Protein AF-V9DL40-F1 (afdb_monomer_lite)

Radius of gyration: 27.24 Å; chains: 1; bounding box: 72×84×74 Å

Organism: NCBI:txid1279043

pLDDT: mean 83.96, std 15.14, range [34.41, 98.81]

InterPro domains:
  IPR006091 Acyl-CoA dehydrogenase/oxidase, middle domain [PF02770] (175-271)
  IPR009075 Acyl-CoA dehydrogenase/oxidase, C-terminal [PF00441] (283-439)
  IPR009100 Acyl-CoA dehydrogenase/oxidase, N-terminal and middle domain superfamily [SSF56645] (135-296)
  IPR036250 Acyl-CoA dehydrogenase-like, C-terminal [SSF47203] (283-442)
  IPR046373 Acyl-CoA oxidase/dehydrogenase, middle domain superfamily [G3DSA:2.40.110.10] (173-287)

Foldseek 3Di:
DPDVLVCLVQPPFDWDWDDDPDPFTWTDGPDPQPFWIKGWDWAQDPDPVCRRDIDTWIWIDGPNWIKTWDQLVVCPPVDDVCQSPQFTWIQTPVQRKIWTHGSVCHNDDDQQTWIFHDDVPDPDTFIDGNNHTPQALPDPVLCAAFNVLCVPFADPVSCVVPSVCSSSVVFAEWEFQAAPVRDLQSQQDDFAWEQDPVNFWTFTFGKGFQIFCPVRGQWYQHWHFHDDRPPGLQRIWTFTAGQPFPQKDKDFDADQLGPNRSGIMIGGDRGIGTNSRTGHDGSCHSVVVLLNLLRVLLVLLVVLLVLLVVLLVLLVVQQQPDDDPRGGNCVDVVLVVLSVVLVVLSVVLVVLSVVLVVVCVVDDSVCSSLPCVLVSLQSLQSSLVSSLSSLVSSLVSCDPLCCDCDDSNVSSNSSNSNSVVSQPPSHHPVSSNVSSVVSVVVVVVVVVVVVVVVD

Sequence (455 aa):
MAHPMYRTLFGQSDLEVMPSTLPGIQFSVKRDYAGYAVHLDIRPSSDALHPNSKDLLVRAVKDGRTLDLVPTRILEGEFPVDVTTDFVHWYDAQEDCVEFRPVGEPWNSSLDNWRLTREPGQDRWRLMKGGRSLVSLHSKTSRTVGAPPIRQFASPALQAKVLPEILSGQKRISLAITEPSAGSDVRNLTTTAEKTADGKHYIVNGEKKWITNGMFSDYFSTAVRTGAPGSGAAGLSFLLIDRHLPGIQCRKIEIGAGKLSSTTYITFEDVKVPADMLIGEEGGGFKFIMSNFNHERLWITFQALRGARICLEDAFTWAQKRDVFGGKLIEQPVVRHKLGLCGKKVEALQAWVEQIVYELDHLSEKEGNRLLGGTTALLKVEAGMVAKYVADECVKIMGGLGLTKSGQGARIEAISRSVIALIVPGGSEDVMIDLGVREALKLSKLRSGARASRL

Secondary structure (DSSP, 8-state):
---HHHHHHHTTPPPEEE--SSSSEEEE--SSSTT-EEEEEEEE---TT-TT-EEEEEEEEETTEEEEE--HHHHBTTB-HHHHHSEEEEEETTTTEEEEEETTSTT---TTSEEEEEPTT---EEEEETTEETT-TT-TTTTSSSSHHHHHHS-HHHHHHHHHHHHTTSS-EEEE---SS-SS-GGG---EEEEPTTSSEEEEEEEEEEETTGGG-SEEEEEEE-S-TT-GGGGEEEEEEETTSTTEEEEE---TT-STT--EEEEEEEEEEEGGGEESSTT-HHHHHHHHHHHHHHHHHHHHHHHHHHHHHHHHHHHHH-EETTEEGGGSHHHHHHHHHHHHHHHHHHHHHHHHHHHHHSS-HHHHHHHHHHHHHHHHHHHHHHHHHHHHHHHHHHGGGGG-SSGGGHHHHHHHHHTHHHHSTTS-HHHHHHHHHHHHHHHHHHHHHHHHTT-

Structure (mmCIF, N/CA/C/O backbone):
data_AF-V9DL40-F1
#
_entry.id   AF-V9DL40-F1
#
loop_
_atom_site.group_PDB
_atom_site.id
_atom_site.type_symbol
_atom_site.label_atom_id
_atom_site.label_alt_id
_atom_site.label_comp_id
_atom_site.label_asym_id
_atom_site.label_entity_id
_atom_site.label_seq_id
_atom_site.pdbx_PDB_ins_code
_atom_site.Cartn_x
_atom_site.Cartn_y
_atom_site.Cartn_z
_atom_site.occupancy
_atom_site.B_iso_or_equiv
_atom_site.auth_seq_id
_atom_site.auth_comp_id
_atom_site.auth_asym_id
_atom_site.auth_atom_id
_atom_site.pdbx_PDB_model_num
ATOM 1 N N . MET A 1 1 ? 19.339 -37.425 -7.085 1.00 34.41 1 MET A N 1
ATOM 2 C CA . MET A 1 1 ? 19.241 -36.231 -7.956 1.00 34.41 1 MET A CA 1
ATOM 3 C C . MET A 1 1 ? 20.124 -35.153 -7.354 1.00 34.41 1 MET A C 1
ATOM 5 O O . MET A 1 1 ? 20.014 -34.933 -6.156 1.00 34.41 1 MET A O 1
ATOM 9 N N . ALA A 1 2 ? 21.032 -34.548 -8.122 1.00 46.91 2 ALA A N 1
ATOM 10 C CA . ALA A 1 2 ? 21.840 -33.437 -7.618 1.00 46.91 2 ALA A CA 1
ATOM 11 C C . ALA A 1 2 ? 20.930 -32.225 -7.358 1.00 46.91 2 ALA A C 1
ATOM 13 O O . ALA A 1 2 ? 20.151 -31.854 -8.237 1.00 46.91 2 ALA A O 1
ATOM 14 N N . HIS A 1 3 ? 20.993 -31.643 -6.159 1.00 57.41 3 HIS A N 1
ATOM 15 C CA . HIS A 1 3 ? 20.209 -30.454 -5.819 1.00 57.41 3 HIS A CA 1
ATOM 16 C C . HIS A 1 3 ? 20.621 -29.285 -6.743 1.00 57.41 3 HIS A C 1
ATOM 18 O O . HIS A 1 3 ? 21.827 -29.085 -6.932 1.00 57.41 3 HIS A O 1
ATOM 24 N N . PRO A 1 4 ? 19.676 -28.505 -7.310 1.00 65.00 4 PRO A N 1
ATOM 25 C CA . PRO A 1 4 ? 19.969 -27.444 -8.282 1.00 65.00 4 PRO A CA 1
ATOM 26 C C . PRO A 1 4 ? 21.061 -26.467 -7.830 1.00 65.00 4 PRO A C 1
ATOM 28 O O . PRO A 1 4 ? 21.944 -26.142 -8.616 1.00 65.00 4 PRO A O 1
ATOM 31 N N . MET A 1 5 ? 21.068 -26.094 -6.544 1.00 69.12 5 MET A N 1
ATOM 32 C CA . MET A 1 5 ? 22.087 -25.209 -5.960 1.00 69.12 5 MET A CA 1
ATOM 33 C C . MET A 1 5 ? 23.525 -25.730 -6.137 1.00 69.12 5 MET A C 1
ATOM 35 O O . MET A 1 5 ? 24.412 -24.960 -6.491 1.00 69.12 5 MET A O 1
ATOM 39 N N . TYR A 1 6 ? 23.778 -27.030 -5.947 1.00 70.75 6 TYR A N 1
ATOM 40 C CA . TYR A 1 6 ? 25.132 -27.580 -6.098 1.00 70.75 6 TYR A CA 1
ATOM 41 C C . TYR A 1 6 ? 25.580 -27.590 -7.561 1.00 70.75 6 TYR A C 1
ATOM 43 O O . TYR A 1 6 ? 26.756 -27.381 -7.846 1.00 70.75 6 TYR A O 1
ATOM 51 N N . ARG A 1 7 ? 24.640 -27.763 -8.500 1.00 73.06 7 ARG A N 1
ATOM 52 C CA . ARG A 1 7 ? 24.918 -27.616 -9.935 1.00 73.06 7 ARG A CA 1
ATOM 53 C C . ARG A 1 7 ? 25.230 -26.162 -10.296 1.00 73.06 7 ARG A C 1
ATOM 55 O O . ARG A 1 7 ? 26.117 -25.937 -11.109 1.00 73.06 7 ARG A O 1
ATOM 62 N N . THR A 1 8 ? 24.546 -25.196 -9.683 1.00 73.94 8 THR A N 1
ATOM 63 C CA . THR A 1 8 ? 24.848 -23.762 -9.835 1.00 73.94 8 THR A CA 1
ATOM 64 C C . THR A 1 8 ? 26.239 -23.414 -9.302 1.00 73.94 8 THR A C 1
ATOM 66 O O . THR A 1 8 ? 26.960 -22.649 -9.932 1.00 73.94 8 THR A O 1
ATOM 69 N N . LEU A 1 9 ? 26.631 -23.988 -8.162 1.00 72.19 9 LEU A N 1
ATOM 70 C CA . LEU A 1 9 ? 27.921 -23.714 -7.524 1.00 72.19 9 LEU A CA 1
ATOM 71 C C . LEU A 1 9 ? 29.114 -24.341 -8.248 1.00 72.19 9 LEU A C 1
ATOM 73 O O . LEU A 1 9 ? 30.153 -23.695 -8.363 1.00 72.19 9 LEU A O 1
ATOM 77 N N . PHE A 1 10 ? 28.974 -25.594 -8.688 1.00 71.38 10 PHE A N 1
ATOM 78 C CA . PHE A 1 10 ? 30.108 -26.425 -9.109 1.00 71.38 10 PHE A CA 1
ATOM 79 C C . PHE A 1 10 ? 30.016 -26.935 -10.552 1.00 71.38 10 PHE A C 1
ATOM 81 O O . PHE A 1 10 ? 30.944 -27.584 -11.027 1.00 71.38 10 PHE A O 1
ATOM 88 N N . GLY A 1 11 ? 28.917 -26.666 -11.265 1.00 69.25 11 GLY A N 1
ATOM 89 C CA . GLY A 1 11 ? 28.763 -27.029 -12.675 1.00 69.25 11 GLY A CA 1
ATOM 90 C C . GLY A 1 11 ? 29.101 -28.497 -12.974 1.00 69.25 11 GLY A C 1
ATOM 91 O O . GLY A 1 11 ? 28.577 -29.409 -12.335 1.00 69.25 11 GLY A O 1
ATOM 92 N N . GLN A 1 12 ? 29.962 -28.705 -13.975 1.00 63.66 12 GLN A N 1
ATOM 93 C CA . GLN A 1 12 ? 30.623 -29.983 -14.289 1.00 63.66 12 GLN A CA 1
ATOM 94 C C . GLN A 1 12 ? 32.135 -29.919 -13.992 1.00 63.66 12 GLN A C 1
ATOM 96 O O . GLN A 1 12 ? 32.928 -30.522 -14.706 1.00 63.66 12 GLN A O 1
ATOM 101 N N . SER A 1 13 ? 32.559 -29.125 -13.007 1.00 58.72 13 SER A N 1
ATOM 102 C CA . SER A 1 13 ? 33.981 -28.870 -12.769 1.00 58.72 13 SER A CA 1
ATOM 103 C C . SER A 1 13 ? 34.737 -30.119 -12.304 1.00 58.72 13 SER A C 1
ATOM 105 O O . SER A 1 13 ? 34.289 -30.828 -11.403 1.00 58.72 13 SER A O 1
ATOM 107 N N . ASP A 1 14 ? 35.926 -30.330 -12.874 1.00 52.97 14 ASP A N 1
ATOM 108 C CA . ASP A 1 14 ? 36.904 -31.286 -12.357 1.00 52.97 14 ASP A CA 1
ATOM 109 C C . ASP A 1 14 ? 37.460 -30.768 -11.024 1.00 52.97 14 ASP A C 1
ATOM 111 O O . ASP A 1 14 ? 37.996 -29.659 -10.937 1.00 52.97 14 ASP A O 1
ATOM 115 N N . LEU A 1 15 ? 37.304 -31.572 -9.977 1.00 54.47 15 LEU A N 1
ATOM 116 C CA . LEU A 1 15 ? 37.660 -31.236 -8.605 1.00 54.47 15 LEU A CA 1
ATOM 117 C C . LEU A 1 15 ? 38.989 -31.903 -8.226 1.00 54.47 15 LEU A C 1
ATOM 119 O O . LEU A 1 15 ? 39.099 -33.128 -8.241 1.00 54.47 15 LEU A O 1
ATOM 123 N N . GLU A 1 16 ? 39.998 -31.109 -7.862 1.00 52.34 16 GLU A N 1
ATOM 124 C CA . GLU A 1 16 ? 41.269 -31.631 -7.348 1.00 52.34 16 GLU A CA 1
ATOM 125 C C . GLU A 1 16 ? 41.170 -31.833 -5.832 1.00 52.34 16 GLU A C 1
ATOM 127 O O . GLU A 1 16 ? 40.917 -30.880 -5.094 1.00 52.34 16 GLU A O 1
ATOM 132 N N . VAL A 1 17 ? 41.333 -33.080 -5.381 1.00 53.38 17 VAL A N 1
ATOM 133 C CA . VAL A 1 17 ? 41.183 -33.484 -3.976 1.00 53.38 17 VAL A CA 1
ATOM 134 C C . VAL A 1 17 ? 42.521 -33.401 -3.254 1.00 53.38 17 VAL A C 1
ATOM 136 O O . VAL A 1 17 ? 43.498 -34.005 -3.694 1.00 53.38 17 VAL A O 1
ATOM 139 N N . MET A 1 18 ? 42.547 -32.730 -2.100 1.00 52.22 18 MET A N 1
ATOM 140 C CA . MET A 1 18 ? 43.711 -32.710 -1.212 1.00 52.22 18 MET A CA 1
ATOM 141 C C . MET A 1 18 ? 43.356 -33.146 0.219 1.00 52.22 18 MET A C 1
ATOM 143 O O . MET A 1 18 ? 42.246 -32.872 0.688 1.00 52.22 18 MET A O 1
ATOM 147 N N . PRO A 1 19 ? 44.282 -33.808 0.943 1.00 49.94 19 PRO A N 1
ATOM 148 C CA . PRO A 1 19 ? 44.121 -34.080 2.369 1.00 49.94 19 PRO A CA 1
ATOM 149 C C . PRO A 1 19 ? 43.974 -32.771 3.153 1.00 49.94 19 PRO A C 1
ATOM 151 O O . PRO A 1 19 ? 44.742 -31.834 2.937 1.00 49.94 19 PRO A O 1
ATOM 154 N N . SER A 1 20 ? 43.012 -32.709 4.075 1.00 57.69 20 SER A N 1
ATOM 155 C CA . SER A 1 20 ? 42.741 -31.521 4.890 1.00 57.69 20 SER A CA 1
ATOM 156 C C . SER A 1 20 ? 42.829 -31.832 6.382 1.00 57.69 20 SER A C 1
ATOM 158 O O . SER A 1 20 ? 42.529 -32.944 6.810 1.00 57.69 20 SER A O 1
ATOM 160 N N . THR A 1 21 ? 43.227 -30.842 7.184 1.00 63.25 21 THR A N 1
ATOM 161 C CA . THR A 1 21 ? 43.253 -30.923 8.656 1.00 63.25 21 THR A CA 1
ATOM 162 C C . THR A 1 21 ? 41.896 -30.610 9.297 1.00 63.25 21 THR A C 1
ATOM 164 O O . THR A 1 21 ? 41.722 -30.818 10.496 1.00 63.25 21 THR A O 1
ATOM 167 N N . LEU A 1 22 ? 40.926 -30.127 8.513 1.00 60.69 22 LEU A N 1
ATOM 168 C CA . LEU A 1 22 ? 39.534 -29.953 8.925 1.00 60.69 22 LEU A CA 1
ATOM 169 C C . LEU A 1 22 ? 38.719 -31.214 8.581 1.00 60.69 22 LEU A C 1
ATOM 171 O O . LEU A 1 22 ? 38.983 -31.824 7.545 1.00 60.69 22 LEU A O 1
ATOM 175 N N . PRO A 1 23 ? 37.706 -31.598 9.386 1.00 57.53 23 PRO A N 1
ATOM 176 C CA . PRO A 1 23 ? 36.791 -32.681 9.024 1.00 57.53 23 PRO A CA 1
ATOM 177 C C . PRO A 1 23 ? 36.127 -32.415 7.661 1.00 57.53 23 PRO A C 1
ATOM 179 O O . PRO A 1 23 ? 35.389 -31.440 7.522 1.00 57.53 23 PRO A O 1
ATOM 182 N N . GLY A 1 24 ? 36.410 -33.259 6.664 1.00 59.75 24 GLY A N 1
ATOM 183 C CA . GLY A 1 24 ? 35.884 -33.145 5.298 1.00 59.75 24 GLY A CA 1
ATOM 184 C C . GLY A 1 24 ? 36.945 -33.345 4.209 1.00 59.75 24 GLY A C 1
ATOM 185 O O . GLY A 1 24 ? 38.093 -33.689 4.487 1.00 59.75 24 GLY A O 1
ATOM 186 N N . ILE A 1 25 ? 36.551 -33.137 2.950 1.00 58.09 25 ILE A N 1
ATOM 187 C CA . ILE A 1 25 ? 37.431 -33.212 1.769 1.00 58.09 25 ILE A CA 1
ATOM 188 C C . ILE A 1 25 ? 37.673 -31.795 1.242 1.00 58.09 25 ILE A C 1
ATOM 190 O O . ILE A 1 25 ? 36.702 -31.072 1.025 1.00 58.09 25 ILE A O 1
ATOM 194 N N . GLN A 1 26 ? 38.935 -31.398 1.033 1.00 55.22 26 GLN A N 1
ATOM 195 C CA . GLN A 1 26 ? 39.295 -30.091 0.473 1.00 55.22 26 GLN A CA 1
ATOM 196 C C . GLN A 1 26 ? 39.445 -30.148 -1.051 1.00 55.22 26 GLN A C 1
ATOM 198 O O . GLN A 1 26 ? 40.042 -31.082 -1.589 1.00 55.22 26 GLN A O 1
ATOM 203 N N . PHE A 1 27 ? 38.966 -29.097 -1.717 1.00 62.03 27 PHE A N 1
ATOM 204 C CA . PHE A 1 27 ? 39.000 -28.920 -3.161 1.00 62.03 27 PHE A CA 1
ATOM 205 C C . PHE A 1 27 ? 39.595 -27.572 -3.567 1.00 62.03 27 PHE A C 1
ATOM 207 O O . PHE A 1 27 ? 39.324 -26.541 -2.943 1.00 62.03 27 PHE A O 1
ATOM 214 N N . SER A 1 28 ? 40.364 -27.589 -4.655 1.00 55.09 28 SER A N 1
ATOM 215 C CA . SER A 1 28 ? 40.822 -26.404 -5.388 1.00 55.09 28 SER A CA 1
ATOM 216 C C . SER A 1 28 ? 40.007 -26.264 -6.675 1.00 55.09 28 SER A C 1
ATOM 218 O O . SER A 1 28 ? 39.905 -27.218 -7.447 1.00 55.09 28 SER A O 1
ATOM 220 N N . VAL A 1 29 ? 39.409 -25.092 -6.914 1.00 54.31 29 VAL A N 1
ATOM 221 C CA . VAL A 1 29 ? 38.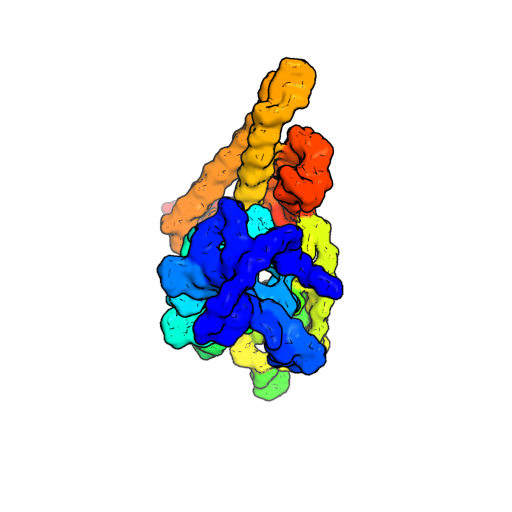599 -24.837 -8.117 1.00 54.31 29 VAL A CA 1
ATOM 222 C C . VAL A 1 29 ? 39.422 -24.047 -9.145 1.00 54.31 29 VAL A C 1
ATOM 224 O O . VAL A 1 29 ? 40.027 -23.026 -8.812 1.00 54.31 29 VAL A O 1
ATOM 227 N N . LYS A 1 30 ? 39.468 -24.496 -10.410 1.00 52.97 30 LYS A N 1
ATOM 228 C CA . LYS A 1 30 ? 40.242 -23.824 -11.475 1.00 52.97 30 LYS A CA 1
ATOM 229 C C . LYS A 1 30 ? 39.568 -22.546 -12.013 1.00 52.97 30 LYS A C 1
ATOM 231 O O . LYS A 1 30 ? 38.354 -22.482 -12.159 1.00 52.97 30 LYS A O 1
ATOM 236 N N . ARG A 1 31 ? 40.439 -21.576 -12.340 1.00 51.31 31 ARG A N 1
ATOM 237 C CA . ARG A 1 31 ? 40.342 -20.289 -13.081 1.00 51.31 31 ARG A CA 1
ATOM 238 C C . ARG A 1 31 ? 39.143 -19.340 -12.890 1.00 51.31 31 ARG A C 1
ATOM 240 O O . ARG A 1 31 ? 39.416 -18.153 -12.749 1.00 51.31 31 ARG A O 1
ATOM 247 N N . ASP A 1 32 ? 37.897 -19.794 -12.805 1.00 49.19 32 ASP A N 1
ATOM 248 C CA . ASP A 1 32 ? 36.727 -18.889 -12.737 1.00 49.19 32 ASP A CA 1
ATOM 249 C C . ASP A 1 32 ? 36.315 -18.533 -11.291 1.00 49.19 32 ASP A C 1
ATOM 251 O O . ASP A 1 32 ? 35.528 -17.617 -11.061 1.00 49.19 32 ASP A O 1
ATOM 255 N N . TYR A 1 33 ? 36.904 -19.212 -10.297 1.00 61.16 33 TYR A N 1
ATOM 256 C CA . TYR A 1 33 ? 36.562 -19.100 -8.867 1.00 61.16 33 TYR A CA 1
ATOM 257 C C . TYR A 1 33 ? 37.804 -18.923 -7.969 1.00 61.16 33 TYR A C 1
ATOM 259 O O . TYR A 1 33 ? 37.819 -19.311 -6.799 1.00 61.16 33 TYR A O 1
ATOM 267 N N . ALA A 1 34 ? 38.884 -18.383 -8.544 1.00 54.56 34 ALA A N 1
ATOM 268 C CA . ALA A 1 34 ? 40.225 -18.400 -7.968 1.00 54.56 34 ALA A CA 1
ATOM 269 C C . ALA A 1 34 ? 40.298 -17.811 -6.537 1.00 54.56 34 ALA A C 1
ATOM 271 O O . ALA A 1 34 ? 39.929 -16.660 -6.267 1.00 54.56 34 ALA A O 1
ATOM 272 N N . GLY A 1 35 ? 40.832 -18.619 -5.616 1.00 65.75 35 GLY A N 1
ATOM 273 C CA . GLY A 1 35 ? 41.242 -18.202 -4.272 1.00 65.75 35 GLY A CA 1
ATOM 274 C C . GLY A 1 35 ? 40.447 -18.790 -3.104 1.00 65.75 35 GLY A C 1
ATOM 275 O O . GLY A 1 35 ? 40.855 -18.567 -1.972 1.00 65.75 35 GLY A O 1
ATOM 276 N N . TYR A 1 36 ? 39.357 -19.531 -3.336 1.00 71.88 36 TYR A N 1
ATOM 277 C CA . TYR A 1 36 ? 38.665 -20.265 -2.267 1.00 71.88 36 TYR A CA 1
ATOM 278 C C . TYR A 1 36 ? 39.148 -21.719 -2.179 1.00 71.88 36 TYR A C 1
ATOM 280 O O . TYR A 1 36 ? 39.177 -22.428 -3.184 1.00 71.88 36 TYR A O 1
ATOM 288 N N . ALA A 1 37 ? 39.470 -22.175 -0.969 1.00 76.38 37 ALA A N 1
ATOM 289 C CA . ALA A 1 37 ? 39.554 -23.588 -0.616 1.00 76.38 37 ALA A CA 1
ATOM 290 C C . ALA A 1 37 ? 38.165 -24.063 -0.168 1.00 76.38 37 ALA A C 1
ATOM 292 O O . ALA A 1 37 ? 37.594 -23.500 0.766 1.00 76.38 37 ALA A O 1
ATOM 293 N N . VAL A 1 38 ? 37.596 -25.067 -0.837 1.00 76.56 38 VAL A N 1
ATOM 294 C CA . VAL A 1 38 ? 36.248 -25.569 -0.521 1.00 76.56 38 VAL A CA 1
ATOM 295 C C . VAL A 1 38 ? 36.352 -26.893 0.222 1.00 76.56 38 VAL A C 1
ATOM 297 O O . VAL A 1 38 ? 37.001 -27.811 -0.260 1.00 76.56 38 VAL A O 1
ATOM 300 N N . HIS A 1 39 ? 35.697 -27.007 1.370 1.00 77.50 39 HIS A N 1
ATOM 301 C CA . HIS A 1 39 ? 35.578 -28.222 2.161 1.00 77.50 39 HIS A CA 1
ATOM 302 C C . HIS A 1 39 ? 34.162 -28.777 2.027 1.00 77.50 39 HIS A C 1
ATOM 304 O O . HIS A 1 39 ? 33.188 -28.039 2.199 1.00 77.50 39 HIS A O 1
ATOM 310 N N . LEU A 1 40 ? 34.050 -30.071 1.737 1.00 77.81 40 LEU A N 1
ATOM 311 C CA . LEU A 1 40 ? 32.776 -30.784 1.710 1.00 77.81 40 LEU A CA 1
ATOM 312 C C . LEU A 1 40 ? 32.708 -31.795 2.850 1.00 77.81 40 LEU A C 1
ATOM 314 O O . LEU A 1 40 ? 33.667 -32.533 3.086 1.00 77.81 40 LEU A O 1
ATOM 318 N N . ASP A 1 41 ? 31.557 -31.860 3.507 1.00 75.31 41 ASP A N 1
ATOM 319 C CA . ASP A 1 41 ? 31.235 -32.883 4.501 1.00 75.31 41 ASP A CA 1
ATOM 320 C C . ASP A 1 41 ? 29.805 -33.386 4.265 1.00 75.31 41 ASP A C 1
ATOM 322 O O . ASP A 1 41 ? 28.962 -32.663 3.734 1.00 75.31 41 ASP A O 1
ATOM 326 N N . ILE A 1 42 ? 29.525 -34.635 4.628 1.00 74.00 42 ILE A N 1
ATOM 327 C CA . ILE A 1 42 ? 28.187 -35.217 4.526 1.00 74.00 42 ILE A CA 1
ATOM 328 C C . ILE A 1 42 ? 27.753 -35.666 5.912 1.00 74.00 42 ILE A C 1
ATOM 330 O O . ILE A 1 42 ? 28.293 -36.631 6.453 1.00 74.00 42 ILE A O 1
ATOM 334 N N . ARG A 1 43 ? 26.731 -35.012 6.466 1.00 72.00 43 ARG A N 1
ATOM 335 C CA . ARG A 1 43 ? 26.208 -35.337 7.800 1.00 72.00 43 ARG A CA 1
ATOM 336 C C . ARG A 1 43 ? 24.746 -35.759 7.756 1.00 72.00 43 ARG A C 1
ATOM 338 O O . ARG A 1 43 ? 24.025 -35.344 6.852 1.00 72.00 43 ARG A O 1
ATOM 345 N N . PRO A 1 44 ? 24.284 -36.585 8.710 1.00 68.38 44 PRO A N 1
ATOM 346 C CA . PRO A 1 44 ? 22.855 -36.756 8.937 1.00 68.38 44 PRO A CA 1
ATOM 347 C C . PRO A 1 44 ? 22.208 -35.387 9.165 1.00 68.38 44 PRO A C 1
ATOM 349 O O . PRO A 1 44 ? 22.736 -34.571 9.920 1.00 68.38 44 PRO A O 1
ATOM 352 N N . SER A 1 45 ? 21.093 -35.140 8.488 1.00 65.00 45 SER A N 1
ATOM 353 C CA . SER A 1 45 ? 20.307 -33.920 8.647 1.00 65.00 45 SER A CA 1
ATOM 354 C C . SER A 1 45 ? 19.753 -33.825 10.069 1.00 65.00 45 SER A C 1
ATOM 356 O O . SER A 1 45 ? 19.282 -34.817 10.623 1.00 65.00 45 SER A O 1
ATOM 358 N N . SER A 1 46 ? 19.770 -32.624 10.649 1.00 60.81 46 SER A N 1
ATOM 359 C CA . SER A 1 46 ? 19.143 -32.329 11.947 1.00 60.81 46 SER A CA 1
ATOM 360 C C . SER A 1 46 ? 17.648 -31.994 11.837 1.00 60.81 46 SER A C 1
ATOM 362 O O . SER A 1 46 ? 17.047 -31.526 12.801 1.00 60.81 46 SER A O 1
ATOM 364 N N . ASP A 1 47 ? 17.057 -32.162 10.654 1.00 59.56 47 ASP A N 1
ATOM 365 C CA . ASP A 1 47 ? 15.683 -31.772 10.345 1.00 59.56 47 ASP A CA 1
ATOM 366 C C . ASP A 1 47 ? 14.663 -32.815 10.829 1.00 59.56 47 ASP A C 1
ATOM 368 O O . ASP A 1 47 ? 14.665 -33.967 10.385 1.00 59.56 47 ASP A O 1
ATOM 372 N N . ALA A 1 48 ? 13.751 -32.387 11.704 1.00 55.19 48 ALA A N 1
ATOM 373 C CA . ALA A 1 48 ? 12.679 -33.220 12.242 1.00 55.19 48 ALA A CA 1
ATOM 374 C C . ALA A 1 48 ? 11.648 -33.649 11.179 1.00 55.19 48 ALA A C 1
ATOM 376 O O . ALA A 1 48 ? 10.978 -34.667 11.360 1.00 55.19 48 ALA A O 1
ATOM 377 N N . LEU A 1 49 ? 11.524 -32.911 10.068 1.00 52.22 49 LEU A N 1
ATOM 378 C CA . LEU A 1 49 ? 10.593 -33.218 8.976 1.00 52.22 49 LEU A CA 1
ATOM 379 C C . LEU A 1 49 ? 11.138 -34.296 8.025 1.00 52.22 49 LEU A C 1
ATOM 381 O O . LEU A 1 49 ? 10.364 -34.989 7.360 1.00 52.22 49 LEU A O 1
ATOM 385 N N . HIS A 1 50 ? 12.462 -34.485 7.988 1.00 61.94 50 HIS A N 1
ATOM 386 C CA . HIS A 1 50 ? 13.138 -35.414 7.079 1.00 61.94 50 HIS A CA 1
ATOM 387 C C . HIS A 1 50 ? 14.265 -36.203 7.780 1.00 61.94 50 HIS A C 1
ATOM 389 O O . HIS A 1 50 ? 15.439 -36.062 7.415 1.00 61.94 50 HIS A O 1
ATOM 395 N N . PRO A 1 51 ? 13.926 -37.103 8.726 1.00 54.19 51 PRO A N 1
ATOM 396 C CA . PRO A 1 51 ? 14.880 -37.740 9.647 1.00 54.19 51 PRO A CA 1
ATOM 397 C C . PRO A 1 51 ? 15.912 -38.675 8.986 1.00 54.19 51 PRO A C 1
ATOM 399 O O . PRO A 1 51 ? 16.904 -39.032 9.610 1.00 54.19 51 PRO A O 1
ATOM 402 N N . ASN A 1 52 ? 15.713 -39.052 7.717 1.00 62.72 52 ASN A N 1
ATOM 403 C CA . ASN A 1 52 ? 16.627 -39.915 6.952 1.00 62.72 52 ASN A CA 1
ATOM 404 C C . ASN A 1 52 ? 17.429 -39.160 5.874 1.00 62.72 52 ASN A C 1
ATOM 406 O O . ASN A 1 52 ? 18.074 -39.786 5.029 1.00 62.72 52 ASN A O 1
ATOM 410 N N . SER A 1 53 ? 17.368 -37.826 5.849 1.00 64.88 53 SER A N 1
ATOM 411 C CA . SER A 1 53 ? 18.114 -37.020 4.877 1.00 64.88 53 SER A CA 1
ATOM 412 C C . SER A 1 53 ? 19.571 -36.809 5.316 1.00 64.88 53 SER A C 1
ATOM 414 O O . SER A 1 53 ? 19.891 -36.830 6.504 1.00 64.88 53 SER A O 1
ATOM 416 N N . LYS A 1 54 ? 20.480 -36.640 4.350 1.00 66.44 54 LYS A N 1
ATOM 417 C CA . LYS A 1 54 ? 21.876 -36.248 4.591 1.00 66.44 54 LYS A CA 1
ATOM 418 C C . LYS A 1 54 ? 22.109 -34.867 3.993 1.00 66.44 54 LYS A C 1
ATOM 420 O O . LYS A 1 54 ? 21.690 -34.629 2.861 1.00 66.44 54 LYS A O 1
ATOM 425 N N . ASP A 1 55 ? 22.807 -34.008 4.719 1.00 67.88 55 ASP A N 1
ATOM 426 C CA . ASP A 1 55 ? 23.249 -32.710 4.224 1.00 67.88 55 ASP A CA 1
ATOM 427 C C . ASP A 1 55 ? 24.640 -32.804 3.634 1.00 67.88 55 ASP A C 1
ATOM 429 O O . ASP A 1 55 ? 25.557 -33.300 4.286 1.00 67.88 55 ASP A O 1
ATOM 433 N N . LEU A 1 56 ? 24.794 -32.276 2.420 1.00 72.62 56 LEU A N 1
ATOM 434 C CA . LEU A 1 56 ? 26.096 -31.897 1.898 1.00 72.62 56 LEU A CA 1
ATOM 435 C C . LEU A 1 56 ? 26.418 -30.502 2.439 1.00 72.62 56 LEU A C 1
ATOM 437 O O . LEU A 1 56 ? 25.885 -29.495 1.963 1.00 72.62 56 LEU A O 1
ATOM 441 N N . LEU A 1 57 ? 27.276 -30.468 3.450 1.00 76.00 57 LEU A N 1
ATOM 442 C CA . LEU A 1 57 ? 27.837 -29.250 4.005 1.00 76.00 57 LEU A CA 1
ATOM 443 C C . LEU A 1 57 ? 28.946 -28.767 3.079 1.00 76.00 57 LEU A C 1
ATOM 445 O O . LEU A 1 57 ? 29.826 -29.536 2.693 1.00 76.00 57 LEU A O 1
ATOM 449 N N . VAL A 1 58 ? 28.893 -27.488 2.728 1.00 82.75 58 VAL A N 1
ATOM 450 C CA . VAL A 1 58 ? 29.891 -26.834 1.885 1.00 82.75 58 VAL A CA 1
ATOM 451 C C . VAL A 1 58 ? 30.452 -25.661 2.667 1.00 82.75 58 VAL A C 1
ATOM 453 O O . VAL A 1 58 ? 29.702 -24.765 3.044 1.00 82.75 58 VAL A O 1
ATOM 456 N N . ARG A 1 59 ? 31.766 -25.649 2.874 1.00 84.75 59 ARG A N 1
ATOM 457 C CA . ARG A 1 59 ? 32.489 -24.547 3.509 1.00 84.75 59 ARG A CA 1
ATOM 458 C C . ARG A 1 59 ? 33.533 -24.000 2.553 1.00 84.75 59 ARG A C 1
ATOM 460 O O . ARG A 1 59 ? 34.398 -24.743 2.118 1.00 84.75 59 ARG A O 1
ATOM 467 N N . ALA A 1 60 ? 33.498 -22.714 2.250 1.00 85.06 60 ALA A N 1
ATOM 468 C CA . ALA A 1 60 ? 34.506 -22.041 1.443 1.00 85.06 60 ALA A CA 1
ATOM 469 C C . ALA A 1 60 ? 35.390 -21.151 2.326 1.00 85.06 60 ALA A C 1
ATOM 471 O O . ALA A 1 60 ? 34.888 -20.347 3.108 1.00 85.06 60 ALA A O 1
ATOM 472 N N . VAL A 1 61 ? 36.708 -21.280 2.188 1.00 81.81 61 VAL A N 1
ATOM 473 C CA . VAL A 1 61 ? 37.706 -20.528 2.956 1.00 81.81 61 VAL A CA 1
ATOM 474 C C . VAL A 1 61 ? 38.585 -19.724 2.005 1.00 81.81 61 VAL A C 1
ATOM 476 O O . VAL A 1 61 ? 39.160 -20.287 1.077 1.00 81.81 61 VAL A O 1
ATOM 479 N N . LYS A 1 62 ? 38.708 -18.415 2.229 1.00 81.62 62 LYS A N 1
ATOM 480 C CA . LYS A 1 62 ? 39.601 -17.523 1.470 1.00 81.62 62 LYS A CA 1
ATOM 481 C C . LYS A 1 62 ? 40.097 -16.402 2.366 1.00 81.62 62 LYS A C 1
ATOM 483 O O . LYS A 1 62 ? 39.292 -15.785 3.055 1.00 81.62 62 LYS A O 1
ATOM 488 N N . ASP A 1 63 ? 41.405 -16.148 2.360 1.00 81.69 63 ASP A N 1
ATOM 489 C CA . ASP A 1 63 ? 42.036 -15.042 3.096 1.00 81.69 63 ASP A CA 1
ATOM 490 C C . ASP A 1 63 ? 41.620 -14.975 4.587 1.00 81.69 63 ASP A C 1
ATOM 492 O O . ASP A 1 63 ? 41.369 -13.910 5.142 1.00 81.69 63 ASP A O 1
ATOM 496 N N . GLY A 1 64 ? 41.486 -16.140 5.237 1.00 78.12 64 GLY A N 1
ATOM 497 C CA . GLY A 1 64 ? 41.056 -16.271 6.639 1.00 78.12 64 GLY A CA 1
ATOM 498 C C . GLY A 1 64 ? 39.543 -16.172 6.879 1.00 78.12 64 GLY A C 1
ATOM 499 O O . GLY A 1 64 ? 39.088 -16.465 7.985 1.00 78.12 64 GLY A O 1
ATOM 500 N N . ARG A 1 65 ? 38.749 -15.815 5.862 1.00 83.62 65 ARG A N 1
ATOM 501 C CA . ARG A 1 65 ? 37.280 -15.747 5.904 1.00 83.62 65 ARG A CA 1
ATOM 502 C C . ARG A 1 65 ? 36.654 -17.097 5.593 1.00 83.62 65 ARG A C 1
ATOM 504 O O . ARG A 1 65 ? 37.060 -17.761 4.642 1.00 83.62 65 ARG A O 1
ATOM 511 N N . THR A 1 66 ? 35.666 -17.489 6.395 1.00 87.50 66 THR A N 1
ATOM 512 C CA . THR A 1 66 ? 34.969 -18.779 6.289 1.00 87.50 66 THR A CA 1
ATOM 513 C C . THR A 1 66 ? 33.500 -18.549 5.961 1.00 87.50 66 THR A C 1
ATOM 515 O O . THR A 1 66 ? 32.805 -17.859 6.705 1.00 87.50 66 THR A O 1
ATOM 518 N N . LEU A 1 67 ? 33.045 -19.138 4.857 1.00 88.19 67 LEU A N 1
ATOM 519 C CA . LEU A 1 67 ? 31.669 -19.078 4.381 1.00 88.19 67 LEU A CA 1
ATOM 520 C C . LEU A 1 67 ? 31.065 -20.482 4.384 1.00 88.19 67 LEU A C 1
ATOM 522 O O . LEU A 1 67 ? 31.577 -21.366 3.703 1.00 88.19 67 LEU A O 1
ATOM 526 N N . ASP A 1 68 ? 29.965 -20.678 5.095 1.00 88.94 68 ASP A N 1
ATOM 527 C CA . ASP A 1 68 ? 29.200 -21.922 5.097 1.00 88.94 68 ASP A CA 1
ATOM 528 C C . ASP A 1 68 ? 27.975 -21.775 4.200 1.00 88.94 68 ASP A C 1
ATOM 530 O O . ASP A 1 68 ? 27.213 -20.817 4.304 1.00 88.94 68 ASP A O 1
ATOM 534 N N . LEU A 1 69 ? 27.770 -22.716 3.289 1.00 88.00 69 LEU A N 1
ATOM 535 C CA . LEU A 1 69 ? 26.587 -22.718 2.443 1.00 88.00 69 LEU A CA 1
ATOM 536 C C . LEU A 1 69 ? 25.359 -23.067 3.282 1.00 88.00 69 LEU A C 1
ATOM 538 O O . LEU A 1 69 ? 25.351 -24.084 3.976 1.00 88.00 69 LEU A O 1
ATOM 542 N N . VAL A 1 70 ? 24.309 -22.259 3.169 1.00 86.00 70 VAL A N 1
ATOM 543 C CA . VAL A 1 70 ? 23.008 -22.528 3.785 1.00 86.00 70 VAL A CA 1
ATOM 544 C C . VAL A 1 70 ? 22.125 -23.235 2.750 1.00 86.00 70 VAL A C 1
ATOM 546 O O . VAL A 1 70 ? 21.786 -22.634 1.731 1.00 86.00 70 VAL A O 1
ATOM 549 N N . PRO A 1 71 ? 21.748 -24.509 2.956 1.00 81.44 71 PRO A N 1
ATOM 550 C CA . PRO A 1 71 ? 20.879 -25.225 2.027 1.00 81.44 71 PRO A CA 1
ATOM 551 C C . PRO A 1 71 ? 19.518 -24.539 1.836 1.00 81.44 71 PRO A C 1
ATOM 553 O O . PRO A 1 71 ? 18.889 -24.134 2.813 1.00 81.44 71 PRO A O 1
ATOM 556 N N . THR A 1 72 ? 19.015 -24.510 0.593 1.00 74.69 72 THR A N 1
ATOM 557 C CA . THR A 1 72 ? 17.715 -23.906 0.229 1.00 74.69 72 THR A CA 1
ATOM 558 C C . THR A 1 72 ? 16.590 -24.375 1.145 1.00 74.69 72 THR A C 1
ATOM 560 O O . THR A 1 72 ? 15.813 -23.561 1.632 1.00 74.69 72 THR A O 1
ATOM 563 N N . ARG A 1 73 ? 16.548 -25.681 1.430 1.00 72.00 73 ARG A N 1
ATOM 564 C CA . ARG A 1 73 ? 15.529 -26.328 2.267 1.00 72.00 73 ARG A CA 1
ATOM 565 C C . ARG A 1 73 ? 15.404 -25.742 3.678 1.00 72.00 73 ARG A C 1
ATOM 567 O O . ARG A 1 73 ? 14.333 -25.812 4.256 1.00 72.00 73 ARG A O 1
ATOM 574 N N . ILE A 1 74 ? 16.471 -25.151 4.229 1.00 73.69 74 ILE A N 1
ATOM 575 C CA . ILE A 1 74 ? 16.431 -24.493 5.549 1.00 73.69 74 ILE A CA 1
ATOM 576 C C . ILE A 1 74 ? 15.619 -23.189 5.488 1.00 73.69 74 ILE A C 1
ATOM 578 O O . ILE A 1 74 ? 15.078 -22.744 6.493 1.00 73.69 74 ILE A O 1
ATOM 582 N N . LEU A 1 75 ? 15.533 -22.573 4.308 1.00 72.94 75 LEU A N 1
ATOM 583 C CA . LEU A 1 75 ? 14.844 -21.304 4.075 1.00 72.94 75 LEU A CA 1
ATOM 584 C C . LEU A 1 75 ? 13.459 -21.487 3.430 1.00 72.94 75 LEU A C 1
ATOM 586 O O . LEU A 1 75 ? 12.703 -20.519 3.314 1.00 72.94 75 LEU A O 1
ATOM 590 N N . GLU A 1 76 ? 13.122 -22.701 2.984 1.00 65.56 76 GLU A N 1
ATOM 591 C CA . GLU A 1 76 ? 11.821 -23.015 2.391 1.00 65.56 76 GLU A CA 1
ATOM 592 C C . GLU A 1 76 ? 10.689 -22.825 3.411 1.00 65.56 76 GLU A C 1
ATOM 594 O O . GLU A 1 76 ? 10.784 -23.240 4.560 1.00 65.56 76 GLU A O 1
ATOM 599 N N . GLY A 1 77 ? 9.604 -22.166 2.993 1.00 57.38 77 GLY A N 1
ATOM 600 C CA . GLY A 1 77 ? 8.463 -21.838 3.859 1.00 57.38 77 GLY A CA 1
ATOM 601 C C . GLY A 1 77 ? 8.630 -20.546 4.668 1.00 57.38 77 GLY A C 1
ATOM 602 O O . GLY A 1 77 ? 7.640 -19.856 4.901 1.00 57.38 77 GLY A O 1
ATOM 603 N N . GLU A 1 78 ? 9.866 -20.166 4.996 1.00 59.69 78 GLU A N 1
ATOM 604 C CA . GLU A 1 78 ? 10.185 -18.922 5.714 1.00 59.69 78 GLU A CA 1
ATOM 605 C C . GLU A 1 78 ? 10.400 -17.727 4.769 1.00 59.69 78 GLU A C 1
ATOM 607 O O . GLU A 1 78 ? 10.113 -16.577 5.116 1.00 59.69 78 GLU A O 1
ATOM 612 N N . PHE A 1 79 ? 10.863 -17.988 3.541 1.00 65.19 79 PHE A N 1
ATOM 613 C CA . PHE A 1 79 ? 11.105 -16.975 2.510 1.00 65.19 79 PHE A CA 1
ATOM 614 C C . PHE A 1 79 ? 10.279 -17.228 1.233 1.00 65.19 79 PHE A C 1
ATOM 616 O O . PHE A 1 79 ? 9.909 -18.370 0.948 1.00 65.19 79 PHE A O 1
ATOM 623 N N . PRO A 1 80 ? 9.977 -16.179 0.431 1.00 68.06 80 PRO A N 1
ATOM 624 C CA . PRO A 1 80 ? 9.375 -16.352 -0.891 1.00 68.06 80 PRO A CA 1
ATOM 625 C C . PRO A 1 80 ? 10.204 -17.301 -1.758 1.00 68.06 80 PRO A C 1
ATOM 627 O O . PRO A 1 80 ? 11.431 -17.245 -1.713 1.00 68.06 80 PRO A O 1
ATOM 630 N N . VAL A 1 81 ? 9.539 -18.111 -2.587 1.00 69.06 81 VAL A N 1
ATOM 631 C CA . VAL A 1 81 ? 10.213 -19.116 -3.429 1.00 69.06 81 VAL A CA 1
ATOM 632 C C . VAL A 1 81 ? 11.315 -18.505 -4.303 1.00 69.06 81 VAL A C 1
ATOM 634 O O . VAL A 1 81 ? 12.393 -19.068 -4.399 1.00 69.06 81 VAL A O 1
ATOM 637 N N . ASP A 1 82 ? 11.111 -17.295 -4.825 1.00 71.38 82 ASP A N 1
ATOM 638 C CA . ASP A 1 82 ? 12.112 -16.600 -5.645 1.00 71.38 82 ASP A CA 1
ATOM 639 C C . ASP A 1 82 ? 13.412 -16.317 -4.860 1.00 71.38 82 ASP A C 1
ATOM 641 O O . ASP A 1 82 ? 14.510 -16.359 -5.405 1.00 71.38 82 ASP A O 1
ATOM 645 N N . VAL A 1 83 ? 13.327 -16.078 -3.544 1.00 73.25 83 VAL A N 1
ATOM 646 C CA . VAL A 1 83 ? 14.508 -15.866 -2.683 1.00 73.25 83 VAL A CA 1
ATOM 647 C C . VAL A 1 83 ? 15.285 -17.168 -2.479 1.00 73.25 83 VAL A C 1
ATOM 649 O O . VAL A 1 83 ? 16.507 -17.148 -2.312 1.00 73.25 83 VAL A O 1
ATOM 652 N N . THR A 1 84 ? 14.587 -18.300 -2.482 1.00 76.19 84 THR A N 1
ATOM 653 C CA . THR A 1 84 ? 15.176 -19.622 -2.272 1.00 76.19 84 THR A CA 1
ATOM 654 C C . THR A 1 84 ? 15.679 -20.240 -3.587 1.00 76.19 84 THR A C 1
ATOM 656 O O . THR A 1 84 ? 16.616 -21.040 -3.553 1.00 76.19 84 THR A O 1
ATOM 659 N N . THR A 1 85 ? 15.144 -19.824 -4.745 1.00 77.62 85 THR A N 1
ATOM 660 C CA . THR A 1 85 ? 15.543 -20.315 -6.078 1.00 77.62 85 THR A CA 1
ATOM 661 C C . THR A 1 85 ? 16.539 -19.428 -6.817 1.00 77.62 85 THR A C 1
ATOM 663 O O . THR A 1 85 ? 17.410 -19.960 -7.505 1.00 77.62 85 THR A O 1
ATOM 666 N N . ASP A 1 86 ? 16.440 -18.101 -6.692 1.00 83.06 86 ASP A N 1
ATOM 667 C CA . ASP A 1 86 ? 17.216 -17.162 -7.522 1.00 83.06 86 ASP A CA 1
ATOM 668 C C . ASP A 1 86 ? 18.521 -16.713 -6.848 1.00 83.06 86 ASP A C 1
ATOM 670 O O . ASP A 1 86 ? 19.318 -15.968 -7.432 1.00 83.06 86 ASP A O 1
ATOM 674 N N . PHE A 1 87 ? 18.774 -17.198 -5.629 1.00 87.69 87 PHE A N 1
ATOM 675 C CA . PHE A 1 87 ? 19.953 -16.867 -4.840 1.00 87.69 87 PHE A CA 1
ATOM 676 C C . PHE A 1 87 ? 20.646 -18.111 -4.274 1.00 87.69 87 PHE A C 1
ATOM 678 O O . PHE A 1 87 ? 20.021 -19.125 -3.976 1.00 87.69 87 PHE A O 1
ATOM 685 N N . VAL A 1 88 ? 21.958 -17.988 -4.097 1.00 88.69 88 VAL A N 1
ATOM 686 C CA . VAL A 1 88 ? 22.819 -18.876 -3.320 1.00 88.69 88 VAL A CA 1
ATOM 687 C C . VAL A 1 88 ? 23.102 -18.214 -1.975 1.00 88.69 88 VAL A C 1
ATOM 689 O O . VAL A 1 88 ? 23.451 -17.033 -1.914 1.00 88.69 88 VAL A O 1
ATOM 692 N N . HIS A 1 89 ? 22.947 -18.973 -0.896 1.00 91.19 89 HIS A N 1
ATOM 693 C CA . HIS A 1 89 ? 22.930 -18.461 0.472 1.00 91.19 89 HIS A CA 1
ATOM 694 C C . HIS A 1 89 ? 24.231 -18.815 1.193 1.00 91.19 89 HIS A C 1
ATOM 696 O O . HIS A 1 89 ? 24.496 -19.986 1.451 1.00 91.19 89 HIS A O 1
ATOM 702 N N . TRP A 1 90 ? 25.042 -17.816 1.539 1.00 91.50 90 TRP A N 1
ATOM 703 C CA . TRP A 1 90 ? 26.306 -18.016 2.253 1.00 91.50 90 TRP A CA 1
ATOM 704 C C . TRP A 1 90 ? 26.235 -17.416 3.650 1.00 91.50 90 TRP A C 1
ATOM 706 O O . TRP A 1 90 ? 26.112 -16.203 3.792 1.00 91.50 90 TRP A O 1
ATOM 716 N N . TYR A 1 91 ? 26.348 -18.251 4.676 1.00 90.62 91 TYR A N 1
ATOM 717 C CA . TYR A 1 91 ? 26.585 -17.814 6.041 1.00 90.62 91 TYR A CA 1
ATOM 718 C C . TYR A 1 91 ? 28.057 -17.449 6.230 1.00 90.62 91 TYR A C 1
ATOM 720 O O . TYR A 1 91 ? 28.949 -18.262 6.014 1.00 90.62 91 TYR A O 1
ATOM 728 N N . ASP A 1 92 ? 28.308 -16.220 6.642 1.00 88.81 92 ASP A N 1
ATOM 729 C CA . ASP A 1 92 ? 29.612 -15.702 6.994 1.00 88.81 92 ASP A CA 1
ATOM 730 C C . ASP A 1 92 ? 29.783 -15.705 8.509 1.00 88.81 92 ASP A C 1
ATOM 732 O O . ASP A 1 92 ? 29.109 -14.960 9.223 1.00 88.81 92 ASP A O 1
ATOM 736 N N . ALA A 1 93 ? 30.711 -16.529 8.991 1.00 82.50 93 ALA A N 1
ATOM 737 C CA . ALA A 1 93 ? 30.962 -16.677 10.417 1.00 82.50 93 ALA A CA 1
ATOM 738 C C . ALA A 1 93 ? 31.636 -15.449 11.057 1.00 82.50 93 ALA A C 1
ATOM 740 O O . ALA A 1 93 ? 31.546 -15.285 12.270 1.00 82.50 93 ALA A O 1
ATOM 741 N N . GLN A 1 94 ? 32.327 -14.608 10.280 1.00 83.88 94 GLN A N 1
ATOM 742 C CA . GLN A 1 94 ? 33.005 -13.416 10.806 1.00 83.88 94 GLN A CA 1
ATOM 743 C C . GLN A 1 94 ? 32.031 -12.255 10.992 1.00 83.88 94 GLN A C 1
ATOM 745 O O . GLN A 1 94 ? 32.081 -11.553 11.996 1.00 83.88 94 GLN A O 1
ATOM 750 N N . GLU A 1 95 ? 31.142 -12.076 10.018 1.00 82.81 95 GLU A N 1
ATOM 751 C CA . GLU A 1 95 ? 30.140 -11.003 10.003 1.00 82.81 95 GLU A CA 1
ATOM 752 C C . GLU A 1 95 ? 28.819 -11.413 10.672 1.00 82.81 95 GLU A C 1
ATOM 754 O O . GLU A 1 95 ? 27.889 -10.612 10.752 1.00 82.81 95 GLU A O 1
ATOM 759 N N . ASP A 1 96 ? 28.715 -12.671 11.105 1.00 85.25 96 ASP A N 1
ATOM 760 C CA . ASP A 1 96 ? 27.506 -13.276 11.662 1.00 85.25 96 ASP A CA 1
ATOM 761 C C . ASP A 1 96 ? 26.255 -13.022 10.794 1.00 85.25 96 ASP A C 1
ATOM 763 O O . ASP A 1 96 ? 25.206 -12.549 11.252 1.00 85.25 96 ASP A O 1
ATOM 767 N N . CYS A 1 97 ? 26.384 -13.277 9.486 1.00 89.25 97 CYS A N 1
ATOM 768 C CA . CYS A 1 97 ? 25.352 -12.933 8.508 1.00 89.25 97 CYS A CA 1
ATOM 769 C C . CYS A 1 97 ? 25.133 -14.005 7.435 1.00 89.25 97 CYS A C 1
ATOM 771 O O . CYS A 1 97 ? 26.066 -14.697 7.058 1.00 89.25 97 CYS A O 1
ATOM 773 N N . VAL A 1 98 ? 23.914 -14.130 6.900 1.00 90.75 98 VAL A N 1
ATOM 774 C CA . VAL A 1 98 ? 23.628 -14.914 5.685 1.00 90.75 98 VAL A CA 1
ATOM 775 C C . VAL A 1 98 ? 23.485 -13.964 4.502 1.00 90.75 98 VAL A C 1
ATOM 777 O O . VAL A 1 98 ? 22.543 -13.179 4.441 1.00 90.75 98 VAL A O 1
ATOM 780 N N . GLU A 1 99 ? 24.401 -14.021 3.545 1.00 91.69 99 GLU A N 1
ATOM 781 C CA . GLU A 1 99 ? 24.354 -13.245 2.308 1.00 91.69 99 GLU A CA 1
ATOM 782 C C . GLU A 1 99 ? 23.631 -14.027 1.199 1.00 91.69 99 GLU A C 1
ATOM 784 O O . GLU A 1 99 ? 23.959 -15.182 0.926 1.00 91.69 99 GLU A O 1
ATOM 789 N N . PHE A 1 100 ? 22.670 -13.388 0.526 1.00 90.81 100 PHE A N 1
ATOM 790 C CA . PHE A 1 100 ? 21.942 -13.955 -0.612 1.00 90.81 100 PHE A CA 1
ATOM 791 C C . PHE A 1 100 ? 22.574 -13.427 -1.902 1.00 90.81 100 PHE A C 1
ATOM 793 O O . PHE A 1 100 ? 22.382 -12.264 -2.272 1.00 90.81 100 PHE A O 1
ATOM 800 N N . ARG A 1 101 ? 23.339 -14.276 -2.588 1.00 91.44 101 ARG A N 1
ATOM 801 C CA . ARG A 1 101 ? 24.061 -13.929 -3.820 1.00 91.44 101 ARG A CA 1
ATOM 802 C C . ARG A 1 101 ? 23.289 -14.415 -5.041 1.00 91.44 101 ARG A C 1
ATOM 804 O O . ARG A 1 101 ? 22.867 -15.567 -5.030 1.00 91.44 101 ARG A O 1
ATOM 811 N N . PRO A 1 102 ? 23.078 -13.601 -6.086 1.00 89.12 102 PRO A N 1
ATOM 812 C CA . PRO A 1 102 ? 22.354 -14.044 -7.275 1.00 89.12 102 PRO A CA 1
ATOM 813 C C . PRO A 1 102 ? 22.972 -15.309 -7.881 1.00 89.12 102 PRO A C 1
ATOM 815 O O . PRO A 1 102 ? 24.193 -15.415 -7.973 1.00 89.12 102 PRO A O 1
ATOM 818 N N . VAL A 1 103 ? 22.148 -16.244 -8.359 1.00 87.00 103 VAL A N 1
ATOM 819 C CA . VAL A 1 103 ? 22.627 -17.500 -8.979 1.00 87.00 103 VAL A CA 1
ATOM 820 C C . VAL A 1 103 ? 23.550 -17.294 -10.185 1.00 87.00 103 VAL A C 1
ATOM 822 O O . VAL A 1 103 ? 24.343 -18.179 -10.490 1.00 87.00 103 VAL A O 1
ATOM 825 N N . GLY A 1 104 ? 23.470 -16.143 -10.862 1.00 83.50 104 GLY A N 1
ATOM 826 C CA . GLY A 1 104 ? 24.377 -15.784 -11.959 1.00 83.50 104 GLY A CA 1
ATOM 827 C C . GLY A 1 104 ? 25.784 -15.382 -11.504 1.00 83.50 104 GLY A C 1
ATOM 828 O O . GLY A 1 104 ? 26.724 -15.492 -12.281 1.00 83.50 104 GLY A O 1
ATOM 829 N N . GLU A 1 105 ? 25.943 -14.958 -10.247 1.00 86.44 105 GLU A N 1
ATOM 830 C CA . GLU A 1 105 ? 27.220 -14.549 -9.650 1.00 86.44 105 GLU A CA 1
ATOM 831 C C . GLU A 1 105 ? 27.352 -15.091 -8.208 1.00 86.44 105 GLU A C 1
ATOM 833 O O . GLU A 1 105 ? 27.511 -14.331 -7.249 1.00 86.44 105 GLU A O 1
ATOM 838 N N . PRO A 1 106 ? 27.301 -16.422 -8.006 1.00 86.12 106 PRO A N 1
ATOM 839 C CA . PRO A 1 106 ? 27.091 -17.026 -6.685 1.00 86.12 106 PRO A CA 1
ATOM 840 C C . PRO A 1 106 ? 28.293 -16.887 -5.734 1.00 86.12 106 PRO A C 1
ATOM 842 O O . PRO A 1 106 ? 28.184 -17.147 -4.533 1.00 86.12 106 PRO A O 1
ATOM 845 N N . TRP A 1 107 ? 29.442 -16.461 -6.259 1.00 85.12 107 TRP A N 1
ATOM 846 C CA . TRP A 1 107 ? 30.680 -16.220 -5.517 1.00 85.12 107 TRP A CA 1
ATOM 847 C C . TRP A 1 107 ? 30.971 -14.727 -5.296 1.00 85.12 107 TRP A C 1
ATOM 849 O O . TRP A 1 107 ? 31.891 -14.401 -4.547 1.00 85.12 107 TRP A O 1
ATOM 859 N N . ASN A 1 108 ? 30.196 -13.818 -5.902 1.00 86.38 108 ASN A N 1
ATOM 860 C CA . ASN A 1 108 ? 30.430 -12.378 -5.814 1.00 86.38 108 ASN A CA 1
ATOM 861 C C . ASN A 1 108 ? 29.720 -11.772 -4.591 1.00 86.38 108 ASN A C 1
ATOM 863 O O . ASN A 1 108 ? 28.489 -11.762 -4.501 1.00 86.38 108 ASN A O 1
ATOM 867 N N . SER A 1 109 ? 30.499 -11.267 -3.634 1.00 85.44 109 SER A N 1
ATOM 868 C CA . SER A 1 109 ? 29.964 -10.550 -2.472 1.00 85.44 109 SER A CA 1
ATOM 869 C C . SER A 1 109 ? 29.808 -9.065 -2.792 1.00 85.44 109 SER A C 1
ATOM 871 O O . SER A 1 109 ? 30.690 -8.447 -3.384 1.00 85.44 109 SER A O 1
ATOM 873 N N . SER A 1 110 ? 28.694 -8.475 -2.367 1.00 84.44 110 SER A N 1
ATOM 874 C CA . SER A 1 110 ? 28.370 -7.066 -2.597 1.00 84.44 110 SER A CA 1
ATOM 875 C C . SER A 1 110 ? 27.633 -6.495 -1.391 1.00 84.44 110 SER A C 1
ATOM 877 O O . SER A 1 110 ? 26.877 -7.191 -0.710 1.00 84.44 110 SER A O 1
ATOM 879 N N . LEU A 1 111 ? 27.826 -5.204 -1.115 1.00 78.00 111 LEU A N 1
ATOM 880 C CA . LEU A 1 111 ? 27.036 -4.489 -0.105 1.00 78.00 111 LEU A CA 1
ATOM 881 C C . LEU A 1 111 ? 25.570 -4.303 -0.531 1.00 78.00 111 LEU A C 1
ATOM 883 O O . LEU A 1 111 ? 24.712 -4.081 0.324 1.00 78.00 111 LEU A O 1
ATOM 887 N N . ASP A 1 112 ? 25.280 -4.404 -1.832 1.00 80.62 112 ASP A N 1
ATOM 888 C CA . ASP A 1 112 ? 23.911 -4.360 -2.357 1.00 80.62 112 ASP A CA 1
ATOM 889 C C . ASP A 1 112 ? 23.233 -5.741 -2.383 1.00 80.62 112 ASP A C 1
ATOM 891 O O . ASP A 1 112 ? 22.042 -5.835 -2.666 1.00 80.62 112 ASP A O 1
ATOM 895 N N . ASN A 1 113 ? 23.940 -6.825 -2.046 1.00 87.81 113 ASN A N 1
ATOM 896 C CA . ASN A 1 113 ? 23.286 -8.117 -1.845 1.00 87.81 113 ASN A CA 1
ATOM 897 C C . ASN A 1 113 ? 22.348 -8.055 -0.632 1.00 87.81 113 ASN A C 1
ATOM 899 O O . ASN A 1 113 ? 22.567 -7.294 0.318 1.00 87.81 113 ASN A O 1
ATOM 903 N N . TRP A 1 114 ? 21.303 -8.883 -0.643 1.00 85.44 114 TRP A N 1
ATOM 904 C CA . TRP A 1 114 ? 20.494 -9.070 0.558 1.00 85.44 114 TRP A CA 1
ATOM 905 C C . TRP A 1 114 ? 21.329 -9.772 1.629 1.00 85.44 114 TRP A C 1
ATOM 907 O O . TRP A 1 114 ? 22.116 -10.668 1.319 1.00 85.44 114 TRP A O 1
ATOM 917 N N . ARG A 1 115 ? 21.156 -9.377 2.890 1.00 89.25 115 ARG A N 1
ATOM 918 C CA . ARG A 1 115 ? 21.864 -9.965 4.032 1.00 89.25 115 ARG A CA 1
ATOM 919 C C . ARG A 1 115 ? 20.921 -10.182 5.196 1.00 89.25 115 ARG A C 1
ATOM 921 O O . ARG A 1 115 ? 20.248 -9.250 5.616 1.00 89.25 115 ARG A O 1
ATOM 928 N N . LEU A 1 116 ? 20.885 -11.389 5.733 1.00 85.75 116 LEU A N 1
ATOM 929 C CA . LEU A 1 116 ? 20.279 -11.674 7.021 1.00 85.75 116 LEU A CA 1
ATOM 930 C C . LEU A 1 116 ? 21.349 -11.452 8.092 1.00 85.75 116 LEU A C 1
ATOM 932 O O . LEU A 1 116 ? 22.346 -12.158 8.088 1.00 85.75 116 LEU A O 1
ATOM 936 N N . THR A 1 117 ? 21.196 -10.475 8.977 1.00 84.69 117 THR A N 1
ATOM 937 C CA . THR A 1 117 ? 22.210 -10.129 9.995 1.00 84.69 117 THR A CA 1
ATOM 938 C C . THR A 1 117 ? 21.600 -10.167 11.391 1.00 84.69 117 THR A C 1
ATOM 940 O O . THR A 1 117 ? 20.420 -9.831 11.542 1.00 84.69 117 THR A O 1
ATOM 943 N N . ARG A 1 118 ? 22.390 -10.500 12.414 1.00 73.75 118 ARG A N 1
ATOM 944 C CA . ARG A 1 118 ? 22.017 -10.296 13.824 1.00 73.75 118 ARG A CA 1
ATOM 945 C C . ARG A 1 118 ? 22.612 -8.996 14.355 1.00 73.75 118 ARG A C 1
ATOM 947 O O . ARG A 1 118 ? 23.680 -8.569 13.929 1.00 73.75 118 ARG A O 1
ATOM 954 N N . GLU A 1 119 ? 21.903 -8.332 15.265 1.00 66.25 119 GLU A N 1
ATOM 955 C CA . GLU A 1 119 ? 22.515 -7.245 16.038 1.00 66.25 119 GLU A CA 1
ATOM 956 C C . GLU A 1 119 ? 23.381 -7.848 17.152 1.00 66.25 119 GLU A C 1
ATOM 958 O O . GLU A 1 119 ? 22.946 -8.815 17.784 1.00 66.25 119 GLU A O 1
ATOM 963 N N . PRO A 1 120 ? 24.564 -7.275 17.447 1.00 61.38 120 PRO A N 1
ATOM 964 C CA . PRO A 1 120 ? 25.377 -7.717 18.573 1.00 61.38 120 PRO A CA 1
ATOM 965 C C . PRO A 1 120 ? 24.556 -7.747 19.871 1.00 61.38 120 PRO A C 1
ATOM 967 O O . PRO A 1 120 ? 23.980 -6.737 20.275 1.00 61.38 120 PRO A O 1
ATOM 970 N N . GLY A 1 121 ? 24.484 -8.917 20.511 1.00 62.81 121 GLY A N 1
ATOM 971 C CA . GLY A 1 121 ? 23.714 -9.126 21.742 1.00 62.81 121 GLY A CA 1
ATOM 972 C C . GLY A 1 121 ? 22.215 -9.406 21.557 1.00 62.81 121 GLY A C 1
ATOM 973 O O . GLY A 1 121 ? 21.494 -9.434 22.552 1.00 62.81 121 GLY A O 1
ATOM 974 N N . GLN A 1 122 ? 21.725 -9.619 20.328 1.00 62.12 122 GLN A N 1
ATOM 975 C CA . GLN A 1 122 ? 20.350 -10.062 20.061 1.00 62.12 122 GLN A CA 1
ATOM 976 C C . GLN A 1 122 ? 20.315 -11.397 19.308 1.00 62.12 122 GLN A C 1
ATOM 978 O O . GLN A 1 122 ? 20.940 -11.549 18.264 1.00 62.12 122 GLN A O 1
ATOM 983 N N . ASP A 1 123 ? 19.451 -12.316 19.744 1.00 64.69 123 ASP A N 1
ATOM 984 C CA . ASP A 1 123 ? 19.237 -13.623 19.093 1.00 64.69 123 ASP A CA 1
ATOM 985 C C . ASP A 1 123 ? 18.380 -13.560 17.812 1.00 64.69 123 ASP A C 1
ATOM 987 O O . ASP A 1 123 ? 17.845 -14.569 17.352 1.00 64.69 123 ASP A O 1
ATOM 991 N N . ARG A 1 124 ? 18.189 -12.374 17.220 1.00 64.19 124 ARG A N 1
ATOM 992 C CA . ARG A 1 124 ? 17.213 -12.167 16.140 1.00 64.19 124 ARG A CA 1
ATOM 993 C C . ARG A 1 124 ? 17.839 -11.702 14.841 1.00 64.19 124 ARG A C 1
ATOM 995 O O . ARG A 1 124 ? 18.564 -10.713 14.790 1.00 64.19 124 ARG A O 1
ATOM 1002 N N . TRP A 1 125 ? 17.451 -12.396 13.781 1.00 71.69 125 TRP A N 1
ATOM 1003 C CA . TRP A 1 125 ? 17.854 -12.157 12.405 1.00 71.69 125 TRP A CA 1
ATOM 1004 C C . TRP A 1 125 ? 17.029 -11.046 11.741 1.00 71.69 125 TRP A C 1
ATOM 1006 O O . TRP A 1 125 ? 15.813 -10.974 11.919 1.00 71.69 125 TRP A O 1
ATOM 1016 N N . ARG A 1 126 ? 17.672 -10.186 10.942 1.00 71.50 126 ARG A N 1
ATOM 1017 C CA . ARG A 1 126 ? 17.024 -9.105 10.176 1.00 71.50 126 ARG A CA 1
ATOM 1018 C C . ARG A 1 126 ? 17.497 -9.094 8.733 1.00 71.50 126 ARG A C 1
ATOM 1020 O O . ARG A 1 126 ? 18.691 -9.195 8.486 1.00 71.50 126 ARG A O 1
ATOM 1027 N N . LEU A 1 127 ? 16.568 -8.927 7.791 1.00 75.75 127 LEU A N 1
ATOM 1028 C CA . LEU A 1 127 ? 16.894 -8.836 6.370 1.00 75.75 127 LEU A CA 1
ATOM 1029 C C . LEU A 1 127 ? 17.234 -7.390 5.976 1.00 75.75 127 LEU A C 1
ATOM 1031 O O . LEU A 1 127 ? 16.411 -6.478 6.097 1.00 75.75 127 LEU A O 1
ATOM 1035 N N . MET A 1 128 ? 18.447 -7.206 5.475 1.00 75.19 128 MET A N 1
ATOM 1036 C CA . MET A 1 128 ? 19.084 -5.940 5.135 1.00 75.19 128 MET A CA 1
ATOM 1037 C C . MET A 1 128 ? 19.419 -5.892 3.639 1.00 75.19 128 MET A C 1
ATOM 1039 O O . MET A 1 128 ? 19.744 -6.917 3.042 1.00 75.19 128 MET A O 1
ATOM 1043 N N . LYS A 1 129 ? 19.405 -4.698 3.040 1.00 78.12 129 LYS A N 1
ATOM 1044 C CA . LYS A 1 129 ? 19.983 -4.425 1.713 1.00 78.12 129 LYS A CA 1
ATOM 1045 C C . LYS A 1 129 ? 20.609 -3.034 1.693 1.00 78.12 129 LYS A C 1
ATOM 1047 O O . LYS A 1 129 ? 19.966 -2.076 2.127 1.00 78.12 129 LYS A O 1
ATOM 1052 N N . GLY A 1 130 ? 21.864 -2.908 1.254 1.00 71.12 130 GLY A N 1
ATOM 1053 C CA . GLY A 1 130 ? 22.570 -1.619 1.234 1.00 71.12 130 GLY A CA 1
ATOM 1054 C C . GLY A 1 130 ? 22.638 -0.939 2.611 1.00 71.12 130 GLY A C 1
ATOM 1055 O O . GLY A 1 130 ? 22.421 0.267 2.722 1.00 71.12 130 GLY A O 1
ATOM 1056 N N . GLY A 1 131 ? 22.828 -1.722 3.682 1.00 63.97 131 GLY A N 1
ATOM 1057 C CA . GLY A 1 131 ? 22.860 -1.232 5.069 1.00 63.97 131 GLY A CA 1
ATOM 1058 C C . GLY A 1 131 ? 21.501 -0.822 5.657 1.00 63.97 131 GLY A C 1
ATOM 1059 O O . GLY A 1 131 ? 21.445 -0.300 6.768 1.00 63.97 131 GLY A O 1
ATOM 1060 N N . ARG A 1 132 ? 20.387 -1.049 4.948 1.00 56.53 132 ARG A N 1
ATOM 1061 C CA . ARG A 1 132 ? 19.032 -0.693 5.399 1.00 56.53 132 ARG A CA 1
ATOM 1062 C C . ARG A 1 132 ? 18.207 -1.950 5.654 1.00 56.53 132 ARG A C 1
ATOM 1064 O O . ARG A 1 132 ? 18.129 -2.811 4.785 1.00 56.53 132 ARG A O 1
ATOM 1071 N N . SER A 1 133 ? 17.568 -2.043 6.821 1.00 56.41 133 SER A N 1
ATOM 1072 C CA . SER A 1 133 ? 16.603 -3.119 7.100 1.00 56.41 133 SER A CA 1
ATOM 1073 C C . SER A 1 133 ? 15.334 -2.912 6.283 1.00 56.41 133 SER A C 1
ATOM 1075 O O . SER A 1 133 ? 14.810 -1.795 6.240 1.00 56.41 133 SER A O 1
ATOM 1077 N N . LEU A 1 134 ? 14.801 -3.989 5.699 1.00 51.03 134 LEU A N 1
ATOM 1078 C CA . LEU A 1 134 ? 13.487 -3.972 5.049 1.00 51.03 134 LEU A CA 1
ATOM 1079 C C . LEU A 1 134 ? 12.369 -3.646 6.063 1.00 51.03 134 LEU A C 1
ATOM 1081 O O . LEU A 1 134 ? 11.376 -3.004 5.722 1.00 51.03 134 LEU A O 1
ATOM 1085 N N . VAL A 1 135 ? 12.571 -4.021 7.334 1.00 44.62 135 VAL A N 1
ATOM 1086 C CA . VAL A 1 135 ? 11.709 -3.680 8.474 1.00 44.62 135 VAL A CA 1
ATOM 1087 C C . VAL A 1 135 ? 12.600 -3.296 9.661 1.00 44.62 135 VAL A C 1
ATOM 1089 O O . VAL A 1 135 ? 12.968 -4.110 10.502 1.00 44.62 135 VAL A O 1
ATOM 1092 N N . SER A 1 136 ? 13.050 -2.043 9.691 1.00 34.75 136 SER A N 1
ATOM 1093 C CA . SER A 1 136 ? 13.754 -1.479 10.853 1.00 34.75 136 SER A CA 1
ATOM 1094 C C . SER A 1 136 ? 12.769 -1.158 11.992 1.00 34.75 136 SER A C 1
ATOM 1096 O O . SER A 1 136 ? 11.665 -0.683 11.720 1.00 34.75 136 SER A O 1
ATOM 1098 N N . LEU A 1 137 ? 13.206 -1.274 13.256 1.00 35.47 137 LEU A N 1
ATOM 1099 C CA . LEU A 1 137 ? 12.552 -0.686 14.447 1.00 35.47 137 LEU A CA 1
ATOM 1100 C C . LEU A 1 137 ? 12.336 0.842 14.315 1.00 35.47 137 LEU A C 1
ATOM 1102 O O . LEU A 1 137 ? 11.459 1.422 14.958 1.00 35.47 137 LEU A O 1
ATOM 1106 N N . HIS A 1 138 ? 13.091 1.497 13.426 1.00 34.66 138 HIS A N 1
ATOM 1107 C CA . HIS A 1 138 ? 12.949 2.910 13.059 1.00 34.66 138 HIS A CA 1
ATOM 1108 C C . HIS A 1 138 ? 12.274 3.130 11.695 1.00 34.66 138 HIS A C 1
ATOM 1110 O O . HIS A 1 138 ? 12.169 4.270 11.237 1.00 34.66 138 HIS A O 1
ATOM 1116 N N . SER A 1 139 ? 11.799 2.070 11.034 1.00 36.16 139 SER A N 1
ATOM 1117 C CA . SER A 1 139 ? 11.167 2.169 9.721 1.00 36.16 139 SER A CA 1
ATOM 1118 C C . SER A 1 139 ? 9.901 3.017 9.805 1.00 36.16 139 SER A C 1
ATOM 1120 O O . SER A 1 139 ? 8.951 2.700 10.523 1.00 36.16 139 SER A O 1
ATOM 1122 N N . LYS A 1 140 ? 9.855 4.098 9.019 1.00 36.91 140 LYS A N 1
ATOM 1123 C CA . LYS A 1 140 ? 8.616 4.851 8.785 1.00 36.91 140 LYS A CA 1
ATOM 1124 C C . LYS A 1 140 ? 7.543 3.960 8.128 1.00 36.91 140 LYS A C 1
ATOM 1126 O O . LYS A 1 140 ? 6.368 4.259 8.257 1.00 36.91 140 LYS A O 1
ATOM 1131 N N . THR A 1 141 ? 7.906 2.836 7.507 1.00 34.59 141 THR A N 1
ATOM 1132 C CA . THR A 1 141 ? 6.988 1.955 6.763 1.00 34.59 141 THR A CA 1
ATOM 1133 C C . THR A 1 141 ? 6.225 0.950 7.645 1.00 34.59 141 THR A C 1
ATOM 1135 O O . THR A 1 141 ? 5.067 0.658 7.373 1.00 34.59 141 THR A O 1
ATOM 1138 N N . SER A 1 142 ? 6.799 0.447 8.750 1.00 36.03 142 SER A N 1
ATOM 1139 C CA . SER A 1 142 ? 6.037 -0.388 9.712 1.00 36.03 142 SER A CA 1
ATOM 1140 C C . SER A 1 142 ? 5.027 0.438 10.520 1.00 36.03 142 SER A C 1
ATOM 1142 O O . SER A 1 142 ? 4.028 -0.074 11.023 1.00 36.03 142 SER A O 1
ATOM 1144 N N . ARG A 1 143 ? 5.260 1.753 10.596 1.00 42.28 143 ARG A N 1
ATOM 1145 C CA . ARG A 1 143 ? 4.426 2.725 11.304 1.00 42.28 143 ARG A CA 1
ATOM 1146 C C . ARG A 1 143 ? 3.155 3.135 10.571 1.00 42.28 143 ARG A C 1
ATOM 1148 O O . ARG A 1 143 ? 2.452 3.938 11.160 1.00 42.28 143 ARG A O 1
ATOM 1155 N N . THR A 1 144 ? 2.880 2.707 9.335 1.00 52.16 144 THR A N 1
ATOM 1156 C CA . THR A 1 144 ? 2.084 3.552 8.415 1.00 52.16 144 THR A CA 1
ATOM 1157 C C . THR A 1 144 ? 0.746 3.027 7.913 1.00 52.16 144 THR A C 1
ATOM 1159 O O . THR A 1 144 ? 0.063 3.787 7.234 1.00 52.16 144 THR A O 1
ATOM 1162 N N . VAL A 1 145 ? 0.302 1.818 8.286 1.00 53.28 145 VAL A N 1
ATOM 1163 C CA . VAL A 1 145 ? -1.056 1.362 7.901 1.00 53.28 145 VAL A CA 1
ATOM 1164 C C . VAL A 1 145 ? -1.846 0.722 9.049 1.00 53.28 145 VAL A C 1
ATOM 1166 O O . VAL A 1 145 ? -2.952 1.169 9.327 1.00 53.28 145 VAL A O 1
ATOM 1169 N N . GLY A 1 146 ? -1.302 -0.282 9.753 1.00 54.16 146 GLY A N 1
ATOM 1170 C CA . GLY A 1 146 ? -2.022 -0.973 10.844 1.00 54.16 146 GLY A CA 1
ATOM 1171 C C . GLY A 1 146 ? -1.730 -0.455 12.261 1.00 54.16 146 GLY A C 1
ATOM 1172 O O . GLY A 1 146 ? -2.615 -0.449 13.114 1.00 54.16 146 GLY A O 1
ATOM 1173 N N . ALA A 1 147 ? -0.499 0.008 12.505 1.00 69.25 147 ALA A N 1
ATOM 1174 C CA . ALA A 1 147 ? -0.026 0.524 13.792 1.00 69.25 147 ALA A CA 1
ATOM 1175 C C . ALA A 1 147 ? -0.325 2.012 14.111 1.00 69.25 147 ALA A C 1
ATOM 1177 O O . ALA A 1 147 ? -0.321 2.335 15.303 1.00 69.25 147 ALA A O 1
ATOM 1178 N N . PRO A 1 148 ? -0.577 2.935 13.147 1.00 77.06 148 PRO A N 1
ATOM 1179 C CA . PRO A 1 148 ? -0.878 4.331 13.474 1.00 77.06 148 PRO A CA 1
ATOM 1180 C C . PRO A 1 148 ? -2.007 4.511 14.496 1.00 77.06 148 PRO A C 1
ATOM 1182 O O . PRO A 1 148 ? -1.779 5.254 15.452 1.00 77.06 148 PRO A O 1
ATOM 1185 N N . PRO A 1 149 ? -3.162 3.811 14.391 1.00 79.25 149 PRO A N 1
ATOM 1186 C CA . PRO A 1 149 ? -4.220 3.940 15.390 1.00 79.25 149 PRO A CA 1
ATOM 1187 C C . PRO A 1 149 ? -3.751 3.572 16.802 1.00 79.25 149 PRO A C 1
ATOM 1189 O O . PRO A 1 149 ? -4.080 4.264 17.760 1.00 79.25 149 PRO A O 1
ATOM 1192 N N . ILE A 1 150 ? -2.918 2.534 16.930 1.00 83.75 150 ILE A N 1
ATOM 1193 C CA . ILE A 1 150 ? -2.354 2.114 18.218 1.00 83.75 150 ILE A CA 1
ATOM 1194 C C . ILE A 1 150 ? -1.435 3.205 18.762 1.00 83.75 150 ILE A C 1
ATOM 1196 O O . ILE A 1 150 ? -1.620 3.679 19.876 1.00 83.75 150 ILE A O 1
ATOM 1200 N N . ARG A 1 151 ? -0.461 3.648 17.965 1.00 81.44 151 ARG A N 1
ATOM 1201 C CA . ARG A 1 151 ? 0.512 4.657 18.400 1.00 81.44 151 ARG A CA 1
ATOM 1202 C C . ARG A 1 151 ? -0.149 5.980 18.797 1.00 81.44 151 ARG A C 1
ATOM 1204 O O . ARG A 1 151 ? 0.328 6.637 19.716 1.00 81.44 151 ARG A O 1
ATOM 1211 N N . GLN A 1 152 ? -1.182 6.397 18.069 1.00 79.69 152 GLN A N 1
ATOM 1212 C CA . GLN A 1 152 ? -1.830 7.689 18.290 1.00 79.69 152 GLN A CA 1
ATOM 1213 C C . GLN A 1 152 ? -2.885 7.647 19.399 1.00 79.69 152 GLN A C 1
ATOM 1215 O O . GLN A 1 152 ? -3.039 8.642 20.104 1.00 79.69 152 GLN A O 1
ATOM 1220 N N . PHE A 1 153 ? -3.619 6.538 19.546 1.00 87.38 153 PHE A N 1
ATOM 1221 C CA . PHE A 1 153 ? -4.854 6.529 20.338 1.00 87.38 153 PHE A CA 1
ATOM 1222 C C . PHE A 1 153 ? -4.960 5.392 21.354 1.00 87.38 153 PHE A C 1
ATOM 1224 O O . PHE A 1 153 ? -5.803 5.476 22.243 1.00 87.38 153 PHE A O 1
ATOM 1231 N N . ALA A 1 154 ? -4.148 4.334 21.267 1.00 88.88 154 ALA A N 1
ATOM 1232 C CA . ALA A 1 154 ? -4.213 3.267 22.264 1.00 88.88 154 ALA A CA 1
ATOM 1233 C C . ALA A 1 154 ? -3.717 3.746 23.633 1.00 88.88 154 ALA A C 1
ATOM 1235 O O . ALA A 1 154 ? -2.876 4.644 23.731 1.00 88.88 154 ALA A O 1
ATOM 1236 N N . SER A 1 155 ? -4.204 3.098 24.692 1.00 92.44 155 SER A N 1
ATOM 1237 C CA . SER A 1 155 ? -3.723 3.339 26.052 1.00 92.44 155 SER A CA 1
ATOM 1238 C C . SER A 1 155 ? -2.216 3.051 26.166 1.00 92.44 155 SER A C 1
ATOM 1240 O O . SER A 1 155 ? -1.700 2.195 25.439 1.00 92.44 155 SER A O 1
ATOM 1242 N N . PRO A 1 156 ? -1.487 3.695 27.099 1.00 88.38 156 PRO A N 1
ATOM 1243 C CA . PRO A 1 156 ? -0.065 3.413 27.306 1.00 88.38 156 PRO A CA 1
ATOM 1244 C C . PRO A 1 156 ? 0.230 1.926 27.550 1.00 88.38 156 PRO A C 1
ATOM 1246 O O . PRO A 1 156 ? 1.222 1.405 27.046 1.00 88.38 156 PRO A O 1
ATOM 1249 N N . ALA A 1 157 ? -0.661 1.225 28.259 1.00 90.44 157 ALA A N 1
ATOM 1250 C CA . ALA A 1 157 ? -0.547 -0.211 28.503 1.00 90.44 157 ALA A CA 1
ATOM 1251 C C . ALA A 1 157 ? -0.661 -1.032 27.207 1.00 90.44 157 ALA A C 1
ATOM 1253 O O . ALA A 1 157 ? 0.173 -1.901 26.950 1.00 90.44 157 ALA A O 1
ATOM 1254 N N . LEU A 1 158 ? -1.647 -0.724 26.355 1.00 91.81 158 LEU A N 1
ATOM 1255 C CA . LEU A 1 158 ? -1.826 -1.410 25.076 1.00 91.81 158 LEU A CA 1
ATOM 1256 C C . LEU A 1 158 ? -0.669 -1.106 24.107 1.00 91.81 158 LEU A C 1
ATOM 1258 O O . LEU A 1 158 ? -0.169 -2.011 23.438 1.00 91.81 158 LEU A O 1
ATOM 1262 N N . GLN A 1 159 ? -0.178 0.138 24.082 1.00 86.38 159 GLN A N 1
ATOM 1263 C CA . GLN A 1 159 ? 1.007 0.513 23.307 1.00 86.38 159 GLN A CA 1
ATOM 1264 C C . GLN A 1 159 ? 2.256 -0.257 23.755 1.00 86.38 159 GLN A C 1
ATOM 1266 O O . GLN A 1 159 ? 2.954 -0.820 22.911 1.00 86.38 159 GLN A O 1
ATOM 1271 N N . ALA A 1 160 ? 2.520 -0.314 25.066 1.00 83.50 160 ALA A N 1
ATOM 1272 C CA . ALA A 1 160 ? 3.675 -1.011 25.632 1.00 83.50 160 ALA A CA 1
ATOM 1273 C C . ALA A 1 160 ? 3.642 -2.521 25.358 1.00 83.50 160 ALA A C 1
ATOM 1275 O O . ALA A 1 160 ? 4.689 -3.126 25.142 1.00 83.50 160 ALA A O 1
ATOM 1276 N N . LYS A 1 161 ? 2.445 -3.116 25.315 1.00 86.44 161 LYS A N 1
ATOM 1277 C CA . LYS A 1 161 ? 2.250 -4.525 24.965 1.00 86.44 161 LYS A CA 1
ATOM 1278 C C . LYS A 1 161 ? 2.526 -4.799 23.484 1.00 86.44 161 LYS A C 1
ATOM 1280 O O . LYS A 1 161 ? 3.245 -5.735 23.159 1.00 86.44 161 LYS A O 1
ATOM 1285 N N . VAL A 1 162 ? 1.952 -3.996 22.587 1.00 85.19 162 VAL A N 1
ATOM 1286 C CA . VAL A 1 162 ? 1.798 -4.375 21.171 1.00 85.19 162 VAL A CA 1
ATOM 1287 C C . VAL A 1 162 ? 2.860 -3.757 20.258 1.00 85.19 162 VAL A C 1
ATOM 1289 O O . VAL A 1 162 ? 3.334 -4.408 19.324 1.00 85.19 162 VAL A O 1
ATOM 1292 N N . LEU A 1 163 ? 3.270 -2.506 20.501 1.00 80.62 163 LEU A N 1
ATOM 1293 C CA . LEU A 1 163 ? 4.234 -1.830 19.625 1.00 80.62 163 LEU A CA 1
ATOM 1294 C C . LEU A 1 163 ? 5.592 -2.549 19.555 1.00 80.62 163 LEU A C 1
ATOM 1296 O O . LEU A 1 163 ? 6.114 -2.652 18.444 1.00 80.62 163 LEU A O 1
ATOM 1300 N N . PRO A 1 164 ? 6.170 -3.086 20.649 1.00 79.12 164 PRO A N 1
ATOM 1301 C CA . PRO A 1 164 ? 7.419 -3.841 20.557 1.00 79.12 164 PRO A CA 1
ATOM 1302 C C . PRO A 1 164 ? 7.300 -5.084 19.668 1.00 79.12 164 PRO A C 1
ATOM 1304 O O . PRO A 1 164 ? 8.205 -5.359 18.879 1.00 79.12 164 PRO A O 1
ATOM 1307 N N . GLU A 1 165 ? 6.183 -5.813 19.738 1.00 81.75 165 GLU A N 1
ATOM 1308 C CA . GLU A 1 165 ? 5.936 -7.008 18.919 1.00 81.75 165 GLU A CA 1
ATOM 1309 C C . GLU A 1 165 ? 5.872 -6.655 17.425 1.00 81.75 165 GLU A C 1
ATOM 1311 O O . GLU A 1 165 ? 6.521 -7.308 16.607 1.00 81.75 165 GLU A O 1
ATOM 1316 N N . ILE A 1 166 ? 5.165 -5.574 17.076 1.00 77.31 166 ILE A N 1
ATOM 1317 C CA . ILE A 1 166 ? 5.014 -5.121 15.685 1.00 77.31 166 ILE A CA 1
ATOM 1318 C C . ILE A 1 166 ? 6.314 -4.526 15.139 1.00 77.31 166 ILE A C 1
ATOM 1320 O O . ILE A 1 166 ? 6.744 -4.854 14.034 1.00 77.31 166 ILE A O 1
ATOM 1324 N N . LEU A 1 167 ? 6.961 -3.634 15.896 1.00 68.50 167 LEU A N 1
ATOM 1325 C CA . LEU A 1 167 ? 8.146 -2.910 15.426 1.00 68.50 167 LEU A CA 1
ATOM 1326 C C . LEU A 1 167 ? 9.383 -3.807 15.321 1.00 68.50 167 LEU A C 1
ATOM 1328 O O . LEU A 1 167 ? 10.265 -3.524 14.515 1.00 68.50 167 LEU A O 1
ATOM 1332 N N . SER A 1 168 ? 9.440 -4.886 16.106 1.00 69.25 168 SER A N 1
ATOM 1333 C CA . SER A 1 168 ? 10.471 -5.923 15.969 1.00 69.25 168 SER A CA 1
ATOM 1334 C C . SER A 1 168 ? 10.186 -6.927 14.847 1.00 69.25 168 SER A C 1
ATOM 1336 O O . SER A 1 168 ? 11.052 -7.744 14.548 1.00 69.25 168 SER A O 1
ATOM 1338 N N . GLY A 1 169 ? 8.993 -6.888 14.242 1.00 65.62 169 GLY A N 1
ATOM 1339 C CA . GLY A 1 169 ? 8.561 -7.832 13.211 1.00 65.62 169 GLY A CA 1
ATOM 1340 C C . GLY A 1 169 ? 8.131 -9.208 13.731 1.00 65.62 169 GLY A C 1
ATOM 1341 O O . GLY A 1 169 ? 7.823 -10.068 12.912 1.00 65.62 169 GLY A O 1
ATOM 1342 N N . GLN A 1 170 ? 8.085 -9.417 15.055 1.00 75.25 170 GLN A N 1
ATOM 1343 C CA . GLN A 1 170 ? 7.587 -10.663 15.662 1.00 75.25 170 GLN A CA 1
ATOM 1344 C C . GLN A 1 170 ? 6.119 -10.908 15.340 1.00 75.25 170 GLN A C 1
ATOM 1346 O O . GLN A 1 170 ? 5.721 -12.044 15.118 1.00 75.25 170 GLN A O 1
ATOM 1351 N N . LYS A 1 171 ? 5.328 -9.834 15.361 1.00 81.56 171 LYS A N 1
ATOM 1352 C CA . LYS A 1 171 ? 3.922 -9.861 14.987 1.00 81.56 171 LYS A CA 1
ATOM 1353 C C . LYS A 1 171 ? 3.657 -8.875 13.869 1.00 81.56 171 LYS A C 1
ATOM 1355 O O . LYS A 1 171 ? 4.300 -7.832 13.749 1.00 81.56 171 LYS A O 1
ATOM 1360 N N . ARG A 1 172 ? 2.686 -9.206 13.039 1.00 83.94 172 ARG A N 1
ATOM 1361 C CA . ARG A 1 172 ? 2.236 -8.430 11.890 1.00 83.94 172 ARG A CA 1
ATOM 1362 C C . ARG A 1 172 ? 0.835 -7.906 12.163 1.00 83.94 172 ARG A C 1
ATOM 1364 O O . ARG A 1 172 ? 0.043 -8.522 12.872 1.00 83.94 172 ARG A O 1
ATOM 1371 N N . ILE A 1 173 ? 0.531 -6.747 11.593 1.00 88.06 173 ILE A N 1
ATOM 1372 C CA . ILE A 1 173 ? -0.747 -6.074 11.801 1.00 88.06 173 ILE A CA 1
ATOM 1373 C C . ILE A 1 173 ? -1.363 -5.643 10.476 1.00 88.06 173 ILE A C 1
ATOM 1375 O O . ILE A 1 173 ? -0.670 -5.122 9.599 1.00 88.06 173 ILE A O 1
ATOM 1379 N N . SER A 1 174 ? -2.681 -5.796 10.367 1.00 90.19 174 SER A N 1
ATOM 1380 C CA . SER A 1 174 ? -3.479 -5.244 9.271 1.00 90.19 174 SER A CA 1
ATOM 1381 C C . SER A 1 174 ? -4.513 -4.243 9.775 1.00 90.19 174 SER A C 1
ATOM 1383 O O . SER A 1 174 ? -4.948 -4.282 10.925 1.00 90.19 174 SER A O 1
ATOM 1385 N N . LEU A 1 175 ? -4.926 -3.350 8.879 1.00 90.31 175 LEU A N 1
ATOM 1386 C CA . LEU A 1 175 ? -6.038 -2.434 9.094 1.00 90.31 175 LEU A CA 1
ATOM 1387 C C . LEU A 1 175 ? -7.317 -3.046 8.514 1.00 90.31 175 LEU A C 1
ATOM 1389 O O . LEU A 1 175 ? -7.371 -3.323 7.317 1.00 90.31 175 LEU A O 1
ATOM 1393 N N . ALA A 1 176 ? -8.335 -3.251 9.348 1.00 94.81 176 ALA A N 1
ATOM 1394 C CA . ALA A 1 176 ? -9.569 -3.942 8.994 1.00 94.81 176 ALA A CA 1
ATOM 1395 C C . ALA A 1 176 ? -10.791 -3.017 9.109 1.00 94.81 176 ALA A C 1
ATOM 1397 O O . ALA A 1 176 ? -11.476 -2.970 10.128 1.00 94.81 176 ALA A O 1
ATOM 1398 N N . ILE A 1 177 ? -11.063 -2.249 8.050 1.00 94.88 177 ILE A N 1
ATOM 1399 C CA . ILE A 1 177 ? -12.158 -1.261 8.031 1.00 94.88 177 ILE A CA 1
ATOM 1400 C C . ILE A 1 177 ? -13.269 -1.693 7.085 1.00 94.88 177 ILE A C 1
ATOM 1402 O O . ILE A 1 177 ? -14.405 -1.881 7.519 1.00 94.88 177 ILE A O 1
ATOM 1406 N N . THR A 1 178 ? -12.919 -1.837 5.809 1.00 94.88 178 THR A N 1
ATOM 1407 C CA . THR A 1 178 ? -13.859 -2.039 4.710 1.00 94.88 178 THR A CA 1
ATOM 1408 C C . THR A 1 178 ? -14.649 -3.334 4.854 1.00 94.88 178 THR A C 1
ATOM 1410 O O . THR A 1 178 ? -14.105 -4.370 5.233 1.00 94.88 178 THR A O 1
ATOM 1413 N N . GLU A 1 179 ? -15.925 -3.275 4.487 1.00 96.81 179 GLU A N 1
ATOM 1414 C CA . GLU A 1 179 ? -16.860 -4.399 4.490 1.00 96.81 179 GLU A CA 1
ATOM 1415 C C . GLU A 1 179 ? -17.413 -4.641 3.081 1.00 96.81 179 GLU A C 1
ATOM 1417 O O . GLU A 1 179 ? -17.318 -3.759 2.221 1.00 96.81 179 GLU A O 1
ATOM 1422 N N . PRO A 1 180 ? -18.025 -5.806 2.809 1.00 94.88 180 PRO A N 1
ATOM 1423 C CA . PRO A 1 180 ? -18.752 -6.029 1.561 1.00 94.88 180 PRO A CA 1
ATOM 1424 C C . PRO A 1 180 ? -19.869 -5.003 1.329 1.00 94.88 180 PRO A C 1
ATOM 1426 O O . PRO A 1 180 ? -20.055 -4.567 0.195 1.00 94.88 180 PRO A O 1
ATOM 1429 N N . SER A 1 181 ? -20.564 -4.598 2.396 1.00 90.81 181 SER A N 1
ATOM 1430 C CA . SER A 1 181 ? -21.657 -3.617 2.390 1.00 90.81 181 SER A CA 1
ATOM 1431 C C . SER A 1 181 ? -21.182 -2.158 2.479 1.00 90.81 181 SER A C 1
ATOM 1433 O O . SER A 1 181 ? -21.922 -1.253 2.099 1.00 90.81 181 SER A O 1
ATOM 1435 N N . ALA A 1 182 ? -19.953 -1.913 2.951 1.00 90.62 182 ALA A N 1
ATOM 1436 C CA . ALA A 1 182 ? -19.440 -0.576 3.250 1.00 90.62 182 ALA A CA 1
ATOM 1437 C C . ALA A 1 182 ? -17.982 -0.399 2.786 1.00 90.62 182 ALA A C 1
ATOM 1439 O O . ALA A 1 182 ? -17.030 -0.716 3.502 1.00 90.62 182 ALA A O 1
ATOM 1440 N N . GLY A 1 183 ? -17.828 0.137 1.569 1.00 87.31 183 GLY A N 1
ATOM 1441 C CA . GLY A 1 183 ? -16.550 0.542 0.972 1.00 87.31 183 GLY A CA 1
ATOM 1442 C C . GLY A 1 183 ? -16.251 2.022 1.185 1.00 87.31 183 GLY A C 1
ATOM 1443 O O . GLY A 1 183 ? -15.690 2.424 2.198 1.00 87.31 183 GLY A O 1
ATOM 1444 N N . SER A 1 184 ? -16.638 2.848 0.214 1.00 85.62 184 SER A N 1
ATOM 1445 C CA . SER A 1 184 ? -16.415 4.299 0.258 1.00 85.62 184 SER A CA 1
ATOM 1446 C C . SER A 1 184 ? -17.195 5.004 1.375 1.00 85.62 184 SER A C 1
ATOM 1448 O O . SER A 1 184 ? -16.760 6.051 1.854 1.00 85.62 184 SER A O 1
ATOM 1450 N N . ASP A 1 185 ? -18.315 4.424 1.821 1.00 88.25 185 ASP A N 1
ATOM 1451 C CA . ASP A 1 185 ? -19.130 4.927 2.929 1.00 88.25 185 ASP A CA 1
ATOM 1452 C C . ASP A 1 185 ? -18.891 4.140 4.228 1.00 88.25 185 ASP A C 1
ATOM 1454 O O . ASP A 1 185 ? -19.754 3.441 4.758 1.00 88.25 185 ASP A O 1
ATOM 1458 N N . VAL A 1 186 ? -17.678 4.271 4.764 1.00 88.62 186 VAL A N 1
ATOM 1459 C CA . VAL A 1 186 ? -17.240 3.581 5.992 1.00 88.62 186 VAL A CA 1
ATOM 1460 C C . VAL A 1 186 ? -18.078 3.921 7.235 1.00 88.62 186 VAL A C 1
ATOM 1462 O O . VAL A 1 186 ? -17.982 3.232 8.246 1.00 88.62 186 VAL A O 1
ATOM 1465 N N . ARG A 1 187 ? -18.909 4.975 7.195 1.00 90.75 187 ARG A N 1
ATOM 1466 C CA . ARG A 1 187 ? -19.789 5.365 8.314 1.00 90.75 187 ARG A CA 1
ATOM 1467 C C . ARG A 1 187 ? -20.898 4.350 8.560 1.00 90.75 187 ARG A C 1
ATOM 1469 O O . ARG A 1 187 ? -21.398 4.262 9.681 1.00 90.75 187 ARG A O 1
ATOM 1476 N N . ASN A 1 188 ? -21.254 3.602 7.522 1.00 91.94 188 ASN A N 1
ATOM 1477 C CA . ASN A 1 188 ? -22.353 2.649 7.510 1.00 91.94 188 ASN A CA 1
ATOM 1478 C C . ASN A 1 188 ? -21.878 1.193 7.595 1.00 91.94 188 ASN A C 1
ATOM 1480 O O . ASN A 1 188 ? -22.620 0.285 7.243 1.00 91.94 188 ASN A O 1
ATOM 1484 N N . LEU A 1 189 ? -20.666 0.961 8.114 1.00 94.81 189 LEU A N 1
ATOM 1485 C CA . LEU A 1 189 ? -20.190 -0.388 8.416 1.00 94.81 189 LEU A CA 1
ATOM 1486 C C . LEU A 1 189 ? -21.114 -1.095 9.427 1.00 94.81 189 LEU A C 1
ATOM 1488 O O . LEU A 1 189 ? -21.754 -0.456 10.268 1.00 94.81 189 LEU A O 1
ATOM 1492 N N . THR A 1 190 ? -21.186 -2.411 9.337 1.00 95.94 190 THR A N 1
ATOM 1493 C CA . THR A 1 190 ? -22.166 -3.287 9.986 1.00 95.94 190 THR A CA 1
ATOM 1494 C C . THR A 1 190 ? -21.552 -4.306 10.940 1.00 95.94 190 THR A C 1
ATOM 1496 O O . THR A 1 190 ? -22.293 -4.852 11.747 1.00 95.94 190 THR A O 1
ATOM 1499 N N . THR A 1 191 ? -20.228 -4.513 10.931 1.00 98.00 191 THR A N 1
ATOM 1500 C CA . THR A 1 191 ? -19.553 -5.348 11.942 1.00 98.00 191 THR A CA 1
ATOM 1501 C C . THR A 1 191 ? -19.816 -4.773 13.329 1.00 98.00 191 THR A C 1
ATOM 1503 O O . THR A 1 191 ? -19.430 -3.632 13.597 1.00 98.00 191 THR A O 1
ATOM 1506 N N . THR A 1 192 ? -20.456 -5.541 14.206 1.00 98.06 192 THR A N 1
ATOM 1507 C CA . THR A 1 192 ? -20.825 -5.119 15.559 1.00 98.06 192 THR A CA 1
ATOM 1508 C C . THR A 1 192 ? -19.773 -5.529 16.580 1.00 98.06 192 THR A C 1
ATOM 1510 O O . THR A 1 192 ? -18.989 -6.451 16.363 1.00 98.06 192 THR A O 1
ATOM 1513 N N . ALA A 1 193 ? -19.746 -4.815 17.700 1.00 98.38 193 ALA A N 1
ATOM 1514 C CA . ALA A 1 193 ? -19.002 -5.184 18.892 1.00 98.38 193 ALA A CA 1
ATOM 1515 C C . ALA A 1 193 ? -19.864 -4.878 20.119 1.00 98.38 193 ALA A C 1
ATOM 1517 O O . ALA A 1 193 ? -19.982 -3.725 20.533 1.00 98.38 193 ALA A O 1
ATOM 1518 N N . GLU A 1 194 ? -20.473 -5.910 20.692 1.00 97.88 194 GLU A N 1
ATOM 1519 C CA . GLU A 1 194 ? -21.362 -5.779 21.846 1.00 97.88 194 GLU A CA 1
ATOM 1520 C C . GLU A 1 194 ? -20.608 -6.086 23.132 1.00 97.88 194 GLU A C 1
ATOM 1522 O O . GLU A 1 194 ? -19.967 -7.127 23.264 1.00 97.88 194 GLU A O 1
ATOM 1527 N N . LYS A 1 195 ? -20.656 -5.168 24.095 1.00 97.06 195 LYS A N 1
ATOM 1528 C CA . LYS A 1 195 ? -19.965 -5.348 25.370 1.00 97.06 195 LYS A CA 1
ATOM 1529 C C . LYS A 1 195 ? -20.701 -6.396 26.212 1.00 97.06 195 LYS A C 1
ATOM 1531 O O . LYS A 1 195 ? -21.919 -6.335 26.359 1.00 97.06 195 LYS A O 1
ATOM 1536 N N . THR A 1 196 ? -19.967 -7.354 26.775 1.00 97.62 196 THR A N 1
ATOM 1537 C CA . THR A 1 196 ? -20.539 -8.375 27.663 1.00 97.62 196 THR A CA 1
ATOM 1538 C C . THR A 1 196 ? -21.115 -7.742 28.929 1.00 97.62 196 THR A C 1
ATOM 1540 O O . THR A 1 196 ? -20.680 -6.671 29.350 1.00 97.62 196 THR A O 1
ATOM 1543 N N . ALA A 1 197 ? -22.066 -8.421 29.581 1.00 96.38 197 ALA A N 1
ATOM 1544 C CA . ALA A 1 197 ? -22.727 -7.910 30.788 1.00 96.38 197 ALA A CA 1
ATOM 1545 C C . ALA A 1 197 ? -21.752 -7.580 31.938 1.00 96.38 197 ALA A C 1
ATOM 1547 O O . ALA A 1 197 ? -22.009 -6.679 32.729 1.00 96.38 197 ALA A O 1
ATOM 1548 N N . ASP A 1 198 ? -20.617 -8.282 32.015 1.00 95.81 198 ASP A N 1
ATOM 1549 C CA . ASP A 1 198 ? -19.550 -8.026 32.992 1.00 95.81 198 ASP A CA 1
ATOM 1550 C C . ASP A 1 198 ? -18.577 -6.905 32.575 1.00 95.81 198 ASP A C 1
ATOM 1552 O O . ASP A 1 198 ? -17.655 -6.580 33.323 1.00 95.81 198 ASP A O 1
ATOM 1556 N N . GLY A 1 199 ? -18.743 -6.336 31.378 1.00 95.94 199 GLY A N 1
ATOM 1557 C CA . GLY A 1 199 ? -17.907 -5.272 30.828 1.00 95.94 199 GLY A CA 1
ATOM 1558 C C . GLY A 1 199 ? -16.503 -5.701 30.396 1.00 95.94 199 GLY A C 1
ATOM 1559 O O . GLY A 1 199 ? -15.731 -4.853 29.950 1.00 95.94 199 GLY A O 1
ATOM 1560 N N . LYS A 1 200 ? -16.144 -6.985 30.530 1.00 97.44 200 LYS A N 1
ATOM 1561 C CA . LYS A 1 200 ? -14.759 -7.455 30.358 1.00 97.44 200 LYS A CA 1
ATOM 1562 C C . LYS A 1 200 ? -14.386 -7.752 28.913 1.00 97.44 200 LYS A C 1
ATOM 1564 O O . LYS A 1 200 ? -13.197 -7.788 28.599 1.00 97.44 200 LYS A O 1
ATOM 1569 N N . HIS A 1 201 ? -15.367 -7.991 28.049 1.00 98.38 201 HIS A N 1
ATOM 1570 C CA . HIS A 1 201 ? -15.140 -8.355 26.656 1.00 98.38 201 HIS A CA 1
ATOM 1571 C C . HIS A 1 201 ? -16.121 -7.639 25.729 1.00 98.38 201 HIS A C 1
ATOM 1573 O O . HIS A 1 201 ? -17.182 -7.182 26.151 1.00 98.38 201 HIS A O 1
ATOM 1579 N N . TYR A 1 202 ? -15.769 -7.600 24.452 1.00 98.62 202 TYR A N 1
ATOM 1580 C CA . TYR A 1 202 ? -16.686 -7.377 23.349 1.00 98.62 202 TYR A CA 1
ATOM 1581 C C . TYR A 1 202 ? -16.921 -8.698 22.621 1.00 98.62 202 TYR A C 1
ATOM 1583 O O . TYR A 1 202 ? -15.982 -9.473 22.430 1.00 98.62 202 TYR A O 1
ATOM 1591 N N . ILE A 1 203 ? -18.156 -8.940 22.201 1.00 98.69 203 ILE A N 1
ATOM 1592 C CA . ILE A 1 203 ? -18.514 -9.996 21.260 1.00 98.69 203 ILE A CA 1
ATOM 1593 C C . ILE A 1 203 ? -18.610 -9.352 19.882 1.00 98.69 203 ILE A C 1
ATOM 1595 O O . ILE A 1 203 ? -19.432 -8.460 19.666 1.00 98.69 203 ILE A O 1
ATOM 1599 N N . VAL A 1 204 ? -17.720 -9.756 18.979 1.00 98.81 204 VAL A N 1
ATOM 1600 C CA . VAL A 1 204 ? -17.596 -9.179 17.638 1.00 98.81 204 VAL A CA 1
ATOM 1601 C C . VAL A 1 204 ? -18.207 -10.119 16.610 1.00 98.81 204 VAL A C 1
ATOM 1603 O O . VAL A 1 204 ? -17.823 -11.285 16.531 1.00 98.81 204 VAL A O 1
ATOM 1606 N N . ASN A 1 205 ? -19.119 -9.580 15.801 1.00 98.75 205 ASN A N 1
ATOM 1607 C CA . ASN A 1 205 ? -19.803 -10.299 14.731 1.00 98.75 205 ASN A CA 1
ATOM 1608 C C . ASN A 1 205 ? -19.795 -9.476 13.441 1.00 98.75 205 ASN A C 1
ATOM 1610 O O . ASN A 1 205 ? -20.077 -8.277 13.454 1.00 98.75 205 ASN A O 1
ATOM 1614 N N . GLY A 1 206 ? -19.480 -10.116 12.316 1.00 98.12 206 GLY A N 1
ATOM 1615 C CA . GLY A 1 206 ? -19.515 -9.481 11.001 1.00 98.12 206 GLY A CA 1
ATOM 1616 C C . GLY A 1 206 ? -18.355 -9.885 10.108 1.00 98.12 206 GLY A C 1
ATOM 1617 O O . GLY A 1 206 ? -17.798 -10.975 10.215 1.00 98.12 206 GLY A O 1
ATOM 1618 N N . GLU A 1 207 ? -17.988 -8.996 9.192 1.00 98.19 207 GLU A N 1
ATOM 1619 C CA . GLU A 1 207 ? -17.068 -9.334 8.116 1.00 98.19 207 GLU A CA 1
ATOM 1620 C C . GLU A 1 207 ? -16.287 -8.129 7.605 1.00 98.19 207 GLU A C 1
ATOM 1622 O O . GLU A 1 207 ? -16.766 -6.995 7.558 1.00 98.19 207 GLU A O 1
ATOM 1627 N N . LYS A 1 208 ? -15.052 -8.394 7.182 1.00 98.31 208 LYS A N 1
ATOM 1628 C CA . LYS A 1 208 ? -14.145 -7.410 6.600 1.00 98.31 208 LYS A CA 1
ATOM 1629 C C . LYS A 1 208 ? -13.618 -7.908 5.271 1.00 98.31 208 LYS A C 1
ATOM 1631 O O . LYS A 1 208 ? -13.307 -9.084 5.092 1.00 98.31 208 LYS A O 1
ATOM 1636 N N . LYS A 1 209 ? -13.491 -6.990 4.320 1.00 96.06 209 LYS A N 1
ATOM 1637 C CA . LYS A 1 209 ? -13.096 -7.283 2.945 1.00 96.06 209 LYS A CA 1
ATOM 1638 C C . LYS A 1 209 ? -12.002 -6.329 2.500 1.00 96.06 209 LYS A C 1
ATOM 1640 O O . LYS A 1 209 ? -11.995 -5.165 2.877 1.00 96.06 209 LYS A O 1
ATOM 1645 N N . TRP A 1 210 ? -11.119 -6.829 1.639 1.00 93.12 210 TRP A N 1
ATOM 1646 C CA . TRP A 1 210 ? -9.975 -6.091 1.094 1.00 93.12 210 TRP A CA 1
ATOM 1647 C C . TRP A 1 210 ? -8.867 -5.820 2.115 1.00 93.12 210 TRP A C 1
ATOM 1649 O O . TRP A 1 210 ? -8.153 -4.826 2.013 1.00 93.12 210 TRP A O 1
ATOM 1659 N N . ILE A 1 211 ? -8.693 -6.717 3.089 1.00 92.94 211 ILE A N 1
ATOM 1660 C CA . ILE A 1 211 ? -7.720 -6.517 4.161 1.00 92.94 211 ILE A CA 1
ATOM 1661 C C . ILE A 1 211 ? -6.337 -6.933 3.679 1.00 92.94 211 ILE A C 1
ATOM 1663 O O . ILE A 1 211 ? -6.032 -8.120 3.540 1.00 92.94 211 ILE A O 1
ATOM 1667 N N . THR A 1 212 ? -5.503 -5.941 3.378 1.00 85.94 212 THR A N 1
ATOM 1668 C CA . THR A 1 212 ? -4.116 -6.150 2.955 1.00 85.94 212 THR A CA 1
ATOM 1669 C C . THR A 1 212 ? -3.348 -6.896 4.037 1.00 85.94 212 T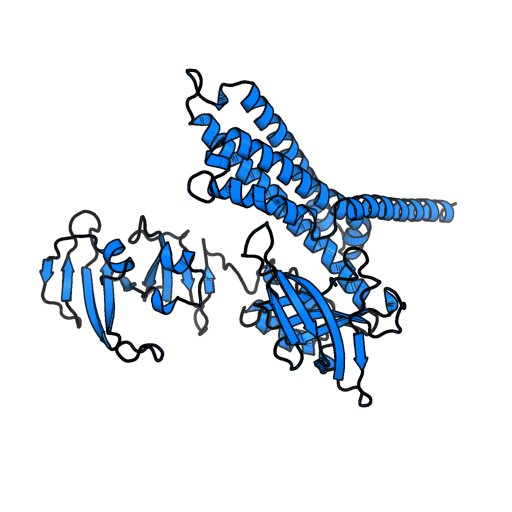HR A C 1
ATOM 1671 O O . THR A 1 212 ? -3.431 -6.549 5.216 1.00 85.94 212 THR A O 1
ATOM 1674 N N . ASN A 1 213 ? -2.591 -7.913 3.630 1.00 85.56 213 ASN A N 1
ATOM 1675 C CA . ASN A 1 213 ? -1.770 -8.766 4.486 1.00 85.56 213 ASN A CA 1
ATOM 1676 C C . ASN A 1 213 ? -2.536 -9.618 5.520 1.00 85.56 213 ASN A C 1
ATOM 1678 O O . ASN A 1 213 ? -1.908 -10.242 6.369 1.00 85.56 213 ASN A O 1
ATOM 1682 N N . GLY A 1 214 ? -3.872 -9.685 5.461 1.00 85.25 214 GLY A N 1
ATOM 1683 C CA . GLY A 1 214 ? -4.681 -10.290 6.528 1.00 85.25 214 GLY A CA 1
ATOM 1684 C C . GLY A 1 214 ? -4.353 -11.760 6.835 1.00 85.25 214 GLY A C 1
ATOM 1685 O O . GLY A 1 214 ? -4.321 -12.143 8.000 1.00 85.25 214 GLY A O 1
ATOM 1686 N N . MET A 1 215 ? -4.015 -12.569 5.823 1.00 86.12 215 MET A N 1
ATOM 1687 C CA . MET A 1 215 ? -3.593 -13.972 6.003 1.00 86.12 215 MET A CA 1
ATOM 1688 C C . MET A 1 215 ? -2.307 -14.140 6.818 1.00 86.12 215 MET A C 1
ATOM 1690 O O . MET A 1 215 ? -2.044 -15.232 7.321 1.00 86.12 215 MET A O 1
ATOM 1694 N N . PHE A 1 216 ? -1.485 -13.097 6.897 1.00 84.62 216 PHE A N 1
ATOM 1695 C CA . PHE A 1 216 ? -0.173 -13.121 7.533 1.00 84.62 216 PHE A CA 1
ATOM 1696 C C . PHE A 1 216 ? -0.106 -12.246 8.781 1.00 84.62 216 PHE A C 1
ATOM 1698 O O . PHE A 1 216 ? 0.970 -12.125 9.353 1.00 84.62 216 PHE A O 1
ATOM 1705 N N . SER A 1 217 ? -1.205 -11.602 9.166 1.00 87.06 217 SER A N 1
ATOM 1706 C CA . SER A 1 217 ? -1.249 -10.736 10.339 1.00 87.06 217 SER A CA 1
ATOM 1707 C C . SER A 1 217 ? -1.628 -11.526 11.582 1.00 87.06 217 SER A C 1
ATOM 1709 O O . SER A 1 217 ? -2.429 -12.452 11.501 1.00 87.06 217 SER A O 1
ATOM 1711 N N . ASP A 1 218 ? -1.067 -11.136 12.718 1.00 92.12 218 ASP A N 1
ATOM 1712 C CA . ASP A 1 218 ? -1.421 -11.635 14.049 1.00 92.12 218 ASP A CA 1
ATOM 1713 C C . ASP A 1 218 ? -2.484 -10.733 14.685 1.00 92.12 218 ASP A C 1
ATOM 1715 O O . ASP A 1 218 ? -3.332 -11.190 15.444 1.00 92.12 218 ASP A O 1
ATOM 1719 N N . TYR A 1 219 ? -2.474 -9.446 14.323 1.00 95.12 219 TYR A N 1
ATOM 1720 C CA . TYR A 1 219 ? -3.429 -8.456 14.803 1.00 95.12 219 TYR A CA 1
ATOM 1721 C C . TYR A 1 219 ? -4.212 -7.777 13.679 1.00 95.12 219 TYR A C 1
ATOM 1723 O O . TYR A 1 219 ? -3.687 -7.469 12.602 1.00 95.12 219 TYR A O 1
ATOM 1731 N N . PHE A 1 220 ? -5.456 -7.423 13.990 1.00 95.81 220 PHE A N 1
ATOM 1732 C CA . PHE A 1 220 ? -6.304 -6.564 13.175 1.00 95.81 220 PHE A CA 1
ATOM 1733 C C . PHE A 1 220 ? -6.710 -5.312 13.952 1.00 95.81 220 PHE A C 1
ATOM 1735 O O . PHE A 1 220 ? -7.482 -5.392 14.906 1.00 95.81 220 PHE A O 1
ATOM 1742 N N . SER A 1 221 ? -6.255 -4.138 13.508 1.00 94.19 221 SER A N 1
ATOM 1743 C CA . SER A 1 221 ? -6.850 -2.857 13.912 1.00 94.19 221 SER A CA 1
ATOM 1744 C C . SER A 1 221 ? -8.202 -2.723 13.210 1.00 94.19 221 SER A C 1
ATOM 1746 O O . SER A 1 221 ? -8.251 -2.367 12.030 1.00 94.19 221 SER A O 1
ATOM 1748 N N . THR A 1 222 ? -9.285 -3.057 13.908 1.00 96.81 222 THR A N 1
ATOM 1749 C CA . THR A 1 222 ? -10.597 -3.319 13.305 1.00 96.81 222 THR A CA 1
ATOM 1750 C C . THR A 1 222 ? -11.605 -2.237 13.654 1.00 96.81 222 THR A C 1
ATOM 1752 O O . THR A 1 222 ? -11.873 -1.995 14.829 1.00 96.81 222 THR A O 1
ATOM 1755 N N . ALA A 1 223 ? -12.203 -1.616 12.635 1.00 96.69 223 ALA A N 1
ATOM 1756 C CA . ALA A 1 223 ? -13.337 -0.720 12.828 1.00 96.69 223 ALA A CA 1
ATOM 1757 C C . ALA A 1 223 ? -14.607 -1.537 13.084 1.00 96.69 223 ALA A C 1
ATOM 1759 O O . ALA A 1 223 ? -14.979 -2.375 12.260 1.00 96.69 223 ALA A O 1
ATOM 1760 N N . VAL A 1 224 ? -15.286 -1.267 14.191 1.00 97.69 224 VAL A N 1
ATOM 1761 C CA . VAL A 1 224 ? -16.503 -1.971 14.618 1.00 97.69 224 VAL A CA 1
ATOM 1762 C C . VAL A 1 224 ? -17.566 -0.971 15.050 1.00 97.69 224 VAL A C 1
ATOM 1764 O O . VAL A 1 224 ? -17.261 0.178 15.371 1.00 97.69 224 VAL A O 1
ATOM 1767 N N . ARG A 1 225 ? -18.824 -1.396 15.072 1.00 97.50 225 ARG A N 1
ATOM 1768 C CA . ARG A 1 225 ? -19.952 -0.621 15.575 1.00 97.50 225 ARG A CA 1
ATOM 1769 C C . ARG A 1 225 ? -20.276 -1.055 17.002 1.00 97.50 225 ARG A C 1
ATOM 1771 O O . ARG A 1 225 ? -20.738 -2.171 17.210 1.00 97.50 225 ARG A O 1
ATOM 1778 N N . THR A 1 226 ? -20.041 -0.166 17.962 1.00 97.44 226 THR A N 1
ATOM 1779 C CA . THR A 1 226 ? -20.452 -0.348 19.369 1.00 97.44 226 THR A CA 1
ATOM 1780 C C . THR A 1 226 ? -21.732 0.423 19.693 1.00 97.44 226 THR A C 1
ATOM 1782 O O . THR A 1 226 ? -22.445 0.077 20.626 1.00 97.44 226 THR A O 1
ATOM 1785 N N . GLY A 1 227 ? -22.042 1.472 18.922 1.00 94.56 227 GLY A N 1
ATOM 1786 C CA . GLY A 1 227 ? -23.306 2.200 19.043 1.00 94.56 227 GLY A CA 1
ATOM 1787 C C . GLY A 1 227 ? -24.474 1.493 18.351 1.00 94.56 227 GLY A C 1
ATOM 1788 O O . GLY A 1 227 ? -24.292 0.517 17.627 1.00 94.56 227 GLY A O 1
ATOM 1789 N N . ALA A 1 228 ? -25.682 2.036 18.520 1.00 92.00 228 ALA A N 1
ATOM 1790 C CA . ALA A 1 228 ? -26.882 1.503 17.876 1.00 92.00 228 ALA A CA 1
ATOM 1791 C C . ALA A 1 228 ? -26.738 1.423 16.336 1.00 92.00 228 ALA A C 1
ATOM 1793 O O . ALA A 1 228 ? -26.056 2.263 15.731 1.00 92.00 228 ALA A O 1
ATOM 1794 N N . PRO A 1 229 ? -27.402 0.460 15.669 1.00 87.56 229 PRO A N 1
ATOM 1795 C CA . PRO A 1 229 ? -27.485 0.432 14.212 1.00 87.56 229 PRO A CA 1
ATOM 1796 C C . PRO A 1 229 ? -27.900 1.799 13.646 1.00 87.56 229 PRO A C 1
ATOM 1798 O O . PRO A 1 229 ? -28.829 2.433 14.140 1.00 87.56 229 PRO A O 1
ATOM 1801 N N . GLY A 1 230 ? -27.182 2.285 12.630 1.00 83.94 230 GLY A N 1
ATOM 1802 C CA . GLY A 1 230 ? -27.462 3.589 12.015 1.00 83.94 230 GLY A CA 1
ATOM 1803 C C . GLY A 1 230 ? -26.929 4.816 12.769 1.00 83.94 230 GLY A C 1
ATOM 1804 O O . GLY A 1 230 ? -27.104 5.933 12.290 1.00 83.94 230 GLY A O 1
ATOM 1805 N N . SER A 1 231 ? -26.193 4.656 13.875 1.00 91.31 231 SER A N 1
ATOM 1806 C CA . SER A 1 231 ? -25.557 5.768 14.613 1.00 91.31 231 SER A CA 1
ATOM 1807 C C . SER A 1 231 ? -24.449 6.515 13.840 1.00 91.31 231 SER A C 1
ATOM 1809 O O . SER A 1 231 ? -23.776 7.400 14.381 1.00 91.31 231 SER A O 1
ATOM 1811 N N . GLY A 1 232 ? -24.220 6.143 12.576 1.00 91.88 232 GLY A N 1
ATOM 1812 C CA . GLY A 1 232 ? -23.224 6.732 11.694 1.00 91.88 232 GLY A CA 1
ATOM 1813 C C . GLY A 1 232 ? -21.826 6.707 12.307 1.00 91.88 232 GLY A C 1
ATOM 1814 O O . GLY A 1 232 ? -21.424 5.725 12.931 1.00 91.88 232 GLY A O 1
ATOM 1815 N N . ALA A 1 233 ? -21.102 7.814 12.135 1.00 91.12 233 ALA A N 1
ATOM 1816 C CA . ALA A 1 233 ? -19.730 7.988 12.606 1.00 91.12 233 ALA A CA 1
ATOM 1817 C C . ALA A 1 233 ? -19.573 7.902 14.135 1.00 91.12 233 ALA A C 1
ATOM 1819 O O . ALA A 1 233 ? -18.532 7.450 14.601 1.00 91.12 233 ALA A O 1
ATOM 1820 N N . ALA A 1 234 ? -20.578 8.333 14.903 1.00 92.69 234 ALA A N 1
ATOM 1821 C CA . ALA A 1 234 ? -20.475 8.472 16.357 1.00 92.69 234 ALA A CA 1
ATOM 1822 C C . ALA A 1 234 ? -20.570 7.140 17.117 1.00 92.69 234 ALA A C 1
ATOM 1824 O O . ALA A 1 234 ? -20.197 7.082 18.280 1.00 92.69 234 ALA A O 1
ATOM 1825 N N . GLY A 1 235 ? -21.063 6.067 16.486 1.00 94.38 235 GLY A N 1
ATOM 1826 C CA . GLY A 1 235 ? -21.068 4.735 17.108 1.00 94.38 235 GLY A CA 1
ATOM 1827 C C . GLY A 1 235 ? -20.013 3.785 16.567 1.00 94.38 235 GLY A C 1
ATOM 1828 O O . GLY A 1 235 ? -20.164 2.578 16.744 1.00 94.38 235 GLY A O 1
ATOM 1829 N N . LEU A 1 236 ? -18.994 4.303 15.878 1.00 96.81 236 LEU A N 1
ATOM 1830 C CA . LEU A 1 236 ? -17.860 3.500 15.435 1.00 96.81 236 LEU A CA 1
ATOM 1831 C C . LEU A 1 236 ? -16.751 3.527 16.481 1.00 96.81 236 LEU A C 1
ATOM 1833 O O . LEU A 1 236 ? -16.390 4.586 16.982 1.00 96.81 236 LEU A O 1
ATOM 1837 N N . SER A 1 237 ? -16.156 2.371 16.732 1.00 96.81 237 SER A N 1
ATOM 1838 C CA . SER A 1 237 ? -15.025 2.158 17.636 1.00 96.81 237 SER A CA 1
ATOM 1839 C C . SER A 1 237 ? -13.914 1.400 16.912 1.00 96.81 237 SER A C 1
ATOM 1841 O O . SER A 1 237 ? -14.118 0.890 15.807 1.00 96.81 237 SER A O 1
ATOM 1843 N N . PHE A 1 238 ? -12.731 1.328 17.523 1.00 95.69 238 PHE A N 1
ATOM 1844 C CA . PHE A 1 238 ? -11.633 0.490 17.044 1.00 95.69 238 PHE A CA 1
ATOM 1845 C C . PHE A 1 238 ? -11.240 -0.541 18.092 1.00 95.69 238 PHE A C 1
ATOM 1847 O O . PHE A 1 238 ? -10.939 -0.184 19.227 1.00 95.69 238 PHE A O 1
ATOM 1854 N N . LEU A 1 239 ? -11.178 -1.804 17.686 1.00 97.44 239 LEU A N 1
ATOM 1855 C CA . LEU A 1 239 ? -10.653 -2.893 18.503 1.00 97.44 239 LEU A CA 1
ATOM 1856 C C . LEU A 1 239 ? -9.371 -3.431 17.878 1.00 97.44 239 LEU A C 1
ATOM 1858 O O . LEU A 1 239 ? -9.300 -3.614 16.662 1.00 97.44 239 LEU A O 1
ATOM 1862 N N . LEU A 1 240 ? -8.374 -3.718 18.710 1.00 97.31 240 LEU A N 1
ATOM 1863 C CA . LEU A 1 240 ? -7.253 -4.559 18.321 1.00 97.31 240 LEU A CA 1
ATOM 1864 C C . LEU A 1 240 ? -7.646 -6.028 18.501 1.00 97.31 240 LEU A C 1
ATOM 1866 O O . LEU A 1 240 ? -7.697 -6.538 19.615 1.00 97.31 240 LEU A O 1
ATOM 1870 N N . ILE A 1 241 ? -7.936 -6.715 17.406 1.00 98.19 241 ILE A N 1
ATOM 1871 C CA . ILE A 1 241 ? -8.388 -8.106 17.448 1.00 98.19 241 ILE A CA 1
ATOM 1872 C C . ILE A 1 241 ? -7.197 -9.019 17.170 1.00 98.19 241 ILE A C 1
ATOM 1874 O O . ILE A 1 241 ? -6.566 -8.906 16.120 1.00 98.19 241 ILE A O 1
ATOM 1878 N N . ASP A 1 242 ? -6.890 -9.913 18.108 1.00 97.44 242 ASP A N 1
ATOM 1879 C CA . ASP A 1 242 ? -5.948 -11.012 17.888 1.00 97.44 242 ASP A CA 1
ATOM 1880 C C . ASP A 1 242 ? -6.597 -12.035 16.951 1.00 97.44 242 ASP A C 1
ATOM 1882 O O . ASP A 1 242 ? -7.687 -12.542 17.225 1.00 97.44 242 ASP A O 1
ATOM 1886 N N . ARG A 1 243 ? -5.943 -12.308 15.822 1.00 95.94 243 ARG A N 1
ATOM 1887 C CA . ARG A 1 243 ? -6.448 -13.200 14.776 1.00 95.94 243 ARG A CA 1
ATOM 1888 C C . ARG A 1 243 ? -6.657 -14.631 15.272 1.00 95.94 243 ARG A C 1
ATOM 1890 O O . ARG A 1 243 ? -7.456 -15.354 14.684 1.00 95.94 243 ARG A O 1
ATOM 1897 N N . HIS A 1 244 ? -5.940 -15.055 16.308 1.00 96.19 244 HIS A N 1
ATOM 1898 C CA . HIS A 1 244 ? -5.997 -16.423 16.819 1.00 96.19 244 HIS A CA 1
ATOM 1899 C C . HIS A 1 244 ? -7.168 -16.667 17.775 1.00 96.19 244 HIS A C 1
ATOM 1901 O O . HIS A 1 244 ? -7.342 -17.791 18.249 1.00 96.19 244 HIS A O 1
ATOM 1907 N N . LEU A 1 245 ? -7.982 -15.644 18.057 1.00 98.31 245 LEU A N 1
ATOM 1908 C CA . LEU A 1 245 ? -9.202 -15.828 18.832 1.00 98.31 245 LEU A CA 1
ATOM 1909 C C . LEU A 1 245 ? -10.180 -16.770 18.098 1.00 98.31 245 LEU A C 1
ATOM 1911 O O . LEU A 1 245 ? -10.323 -16.683 16.874 1.00 98.31 245 LEU A O 1
ATOM 1915 N N . PRO A 1 246 ? -10.880 -17.659 18.830 1.00 98.44 246 PRO A N 1
ATOM 1916 C CA . PRO A 1 246 ? -11.929 -18.495 18.255 1.00 98.44 246 PRO A CA 1
ATOM 1917 C C . PRO A 1 246 ? -13.000 -17.657 17.549 1.00 98.44 246 PRO A C 1
ATOM 1919 O O . PRO A 1 246 ? -13.318 -16.557 17.999 1.00 98.44 246 PRO A O 1
ATOM 1922 N N . GLY A 1 247 ? -13.555 -18.194 16.458 1.00 98.06 247 GLY A N 1
ATOM 1923 C CA . GLY A 1 247 ? -14.586 -17.519 15.661 1.00 98.06 247 GLY A CA 1
ATOM 1924 C C . GLY A 1 247 ? -14.052 -16.631 14.532 1.00 98.06 247 GLY A C 1
ATOM 1925 O O . GLY A 1 247 ? -14.836 -16.033 13.800 1.00 98.06 247 GLY A O 1
ATOM 1926 N N . ILE A 1 248 ? -12.728 -16.543 14.355 1.00 98.62 248 ILE A N 1
ATOM 1927 C CA . ILE A 1 248 ? -12.110 -15.798 13.250 1.00 98.62 248 ILE A CA 1
ATOM 1928 C C . ILE A 1 248 ? -11.776 -16.741 12.097 1.00 98.62 248 ILE A C 1
ATOM 1930 O O . ILE A 1 248 ? -11.015 -17.697 12.250 1.00 98.62 248 ILE A O 1
ATOM 1934 N N . GLN A 1 249 ? -12.270 -16.419 10.903 1.00 98.00 249 GLN A N 1
ATOM 1935 C CA . GLN A 1 249 ? -11.882 -17.096 9.666 1.00 98.00 249 GLN A CA 1
ATOM 1936 C C . GLN A 1 249 ? -11.278 -16.100 8.681 1.00 98.00 249 GLN A C 1
ATOM 1938 O O . GLN A 1 249 ? -11.795 -15.005 8.486 1.00 98.00 249 GLN A O 1
ATOM 1943 N N . CYS A 1 250 ? -10.172 -16.481 8.040 1.00 97.00 250 CYS A N 1
ATOM 1944 C CA . CYS A 1 250 ? -9.494 -15.664 7.035 1.00 97.00 250 CYS A CA 1
ATOM 1945 C C . CYS A 1 250 ? -9.418 -16.421 5.712 1.00 97.00 250 CYS A C 1
ATOM 1947 O O . CYS A 1 250 ? -8.942 -17.556 5.667 1.00 97.00 250 CYS A O 1
ATOM 1949 N N . ARG A 1 251 ? -9.823 -15.771 4.621 1.00 95.50 251 ARG A N 1
ATOM 1950 C CA . ARG A 1 251 ? -9.732 -16.322 3.268 1.00 95.50 251 ARG A CA 1
ATOM 1951 C C . ARG A 1 251 ? -9.045 -15.342 2.334 1.00 95.50 251 ARG A C 1
ATOM 1953 O O . ARG A 1 251 ? -9.443 -14.185 2.221 1.00 95.50 251 ARG A O 1
ATOM 1960 N N . LYS A 1 252 ? -8.045 -15.823 1.603 1.00 91.69 252 LYS A N 1
ATOM 1961 C CA . LYS A 1 252 ? -7.355 -15.026 0.589 1.00 91.69 252 LYS A CA 1
ATOM 1962 C C . LYS A 1 252 ? -8.287 -14.689 -0.584 1.00 91.69 252 LYS A C 1
ATOM 1964 O O . LYS A 1 252 ? -9.086 -15.516 -1.025 1.00 91.69 252 LYS A O 1
ATOM 1969 N N . ILE A 1 253 ? -8.155 -13.473 -1.100 1.00 91.25 253 ILE A N 1
ATOM 1970 C CA . ILE A 1 253 ? -8.809 -12.964 -2.304 1.00 91.25 253 ILE A CA 1
ATOM 1971 C C . ILE A 1 253 ? -7.731 -12.793 -3.376 1.00 91.25 253 ILE A C 1
ATOM 1973 O O . ILE A 1 253 ? -6.780 -12.032 -3.197 1.00 91.25 253 ILE A O 1
ATOM 1977 N N . GLU A 1 254 ? -7.880 -13.495 -4.495 1.00 89.75 254 GLU A N 1
ATOM 1978 C CA . GLU A 1 254 ? -7.012 -13.306 -5.657 1.00 89.75 254 GLU A CA 1
ATOM 1979 C C . GLU A 1 254 ? -7.428 -12.029 -6.405 1.00 89.75 254 GLU A C 1
ATOM 1981 O O . GLU A 1 254 ? -8.602 -11.842 -6.729 1.00 89.75 254 GLU A O 1
ATOM 1986 N N . ILE A 1 255 ? -6.467 -11.136 -6.658 1.00 86.19 255 ILE A N 1
ATOM 1987 C CA . ILE A 1 255 ? -6.687 -9.848 -7.330 1.00 86.19 255 ILE A CA 1
ATOM 1988 C C . ILE A 1 255 ? -5.769 -9.704 -8.549 1.00 86.19 255 ILE A C 1
ATOM 1990 O O . ILE A 1 255 ? -4.666 -10.252 -8.581 1.00 86.19 255 ILE A O 1
ATOM 1994 N N . GLY A 1 256 ? -6.194 -8.917 -9.543 1.00 83.69 256 GLY A N 1
ATOM 1995 C CA . GLY A 1 256 ? -5.455 -8.747 -10.805 1.00 83.69 256 GLY A CA 1
ATOM 1996 C C . GLY A 1 256 ? -4.032 -8.193 -10.641 1.00 83.69 256 GLY A C 1
ATOM 1997 O O . GLY A 1 256 ? -3.123 -8.606 -11.363 1.00 83.69 256 GLY A O 1
ATOM 1998 N N . ALA A 1 257 ? -3.807 -7.335 -9.638 1.00 77.75 257 ALA A N 1
ATOM 1999 C CA . ALA A 1 257 ? -2.496 -6.752 -9.337 1.00 77.75 257 ALA A CA 1
ATOM 2000 C C . ALA A 1 257 ? -1.439 -7.794 -8.908 1.00 77.75 257 ALA A C 1
ATOM 2002 O O . ALA A 1 257 ? -0.239 -7.545 -8.991 1.00 77.75 257 ALA A O 1
ATOM 2003 N N . GLY A 1 258 ? -1.850 -9.008 -8.537 1.00 70.00 258 GLY A N 1
ATOM 2004 C CA . GLY A 1 258 ? -0.951 -10.107 -8.187 1.00 70.00 258 GLY A CA 1
ATOM 2005 C C . GLY A 1 258 ? -1.092 -10.560 -6.737 1.00 70.00 258 GLY A C 1
ATOM 2006 O O . GLY A 1 258 ? -1.960 -10.109 -5.996 1.00 70.00 258 GLY A O 1
ATOM 2007 N N . LYS A 1 259 ? -0.233 -11.504 -6.338 1.00 65.62 259 LYS A N 1
ATOM 2008 C CA . LYS A 1 259 ? -0.399 -12.286 -5.100 1.00 65.62 259 LYS A CA 1
ATOM 2009 C C . LYS A 1 259 ? 0.228 -11.655 -3.851 1.00 65.62 259 LYS A C 1
ATOM 2011 O O . LYS A 1 259 ? -0.094 -12.092 -2.748 1.00 65.62 259 LYS A O 1
ATOM 2016 N N . LEU A 1 260 ? 1.105 -10.662 -4.017 1.00 63.72 260 LEU A N 1
ATOM 2017 C CA . LEU A 1 260 ? 1.973 -10.140 -2.951 1.00 63.72 260 LEU A CA 1
ATOM 2018 C C . LEU A 1 260 ? 1.221 -9.396 -1.840 1.00 63.72 260 LEU A C 1
ATOM 2020 O O . LEU A 1 260 ? 1.682 -9.377 -0.706 1.00 63.72 260 LEU A O 1
ATOM 2024 N N . SER A 1 261 ? 0.057 -8.811 -2.133 1.00 70.19 261 SER A N 1
ATOM 2025 C CA . SER A 1 261 ? -0.720 -8.061 -1.137 1.00 70.19 261 SER A CA 1
ATOM 2026 C C . SER A 1 261 ? -1.386 -8.948 -0.085 1.00 70.19 261 SER A C 1
ATOM 2028 O O . SER A 1 261 ? -1.826 -8.432 0.941 1.00 70.19 261 SER A O 1
ATOM 2030 N N . SER A 1 262 ? -1.523 -10.256 -0.350 1.00 76.81 262 SER A N 1
ATOM 2031 C CA . SER A 1 262 ? -2.313 -11.192 0.461 1.00 76.81 262 SER A CA 1
ATOM 2032 C C . SER A 1 262 ? -3.654 -10.592 0.900 1.00 76.81 262 SER A C 1
ATOM 2034 O O . SER A 1 262 ? -4.008 -10.551 2.079 1.00 76.81 262 SER A O 1
ATOM 2036 N N . THR A 1 263 ? -4.375 -10.017 -0.063 1.00 86.19 263 THR A N 1
ATOM 2037 C CA . THR A 1 263 ? -5.663 -9.369 0.182 1.00 86.19 263 THR A CA 1
ATOM 2038 C C . THR A 1 263 ? -6.641 -10.388 0.752 1.00 86.19 263 THR A C 1
ATOM 2040 O O . THR A 1 263 ? -6.804 -11.469 0.196 1.00 86.19 263 THR A O 1
ATOM 2043 N N . THR A 1 264 ? -7.261 -10.065 1.882 1.00 90.44 264 THR A N 1
ATOM 2044 C CA . THR A 1 264 ? -7.949 -11.048 2.724 1.00 90.44 264 THR A CA 1
ATOM 2045 C C . THR A 1 264 ? -9.395 -10.643 2.995 1.00 90.44 264 THR A C 1
ATOM 2047 O O . THR A 1 264 ? -9.719 -9.461 3.141 1.00 90.44 264 THR A O 1
ATOM 2050 N N . TYR A 1 265 ? -10.259 -11.650 3.031 1.00 97.81 265 TYR A N 1
ATOM 2051 C CA . TYR A 1 265 ? -11.592 -11.620 3.610 1.00 97.81 265 TYR A CA 1
ATOM 2052 C C . TYR A 1 265 ? -11.522 -12.164 5.031 1.00 97.81 265 TYR A C 1
ATOM 2054 O O . TYR A 1 265 ? -10.886 -13.197 5.240 1.00 97.81 265 TYR A O 1
ATOM 2062 N N . ILE A 1 266 ? -12.170 -11.501 5.978 1.00 98.50 266 ILE A N 1
ATOM 2063 C CA . ILE A 1 266 ? -12.194 -11.905 7.382 1.00 98.50 266 ILE A CA 1
ATOM 2064 C C . ILE A 1 266 ? -13.649 -12.021 7.817 1.00 98.50 266 ILE A C 1
ATOM 2066 O O . ILE A 1 266 ? -14.418 -11.093 7.579 1.00 98.50 266 ILE A O 1
ATOM 2070 N N . THR A 1 267 ? -14.001 -13.126 8.459 1.00 98.62 267 THR A N 1
ATOM 2071 C CA . THR A 1 267 ? -15.297 -13.326 9.115 1.00 98.62 267 THR A CA 1
ATOM 2072 C C . THR A 1 267 ? -15.072 -13.409 10.620 1.00 98.62 267 THR A C 1
ATOM 2074 O O . THR A 1 267 ? -14.114 -14.051 11.058 1.00 98.62 267 THR A O 1
ATOM 2077 N N . PHE A 1 268 ? -15.939 -12.750 11.383 1.00 98.81 268 PHE A N 1
ATOM 2078 C CA . PHE A 1 268 ? -16.001 -12.796 12.838 1.00 98.81 268 PHE A CA 1
ATOM 2079 C C . PHE A 1 268 ? -17.346 -13.404 13.250 1.00 98.81 268 PHE A C 1
ATOM 2081 O O . PHE A 1 268 ? -18.391 -12.839 12.926 1.00 98.81 268 PHE A O 1
ATOM 2088 N N . GLU A 1 269 ? -17.304 -14.534 13.952 1.00 98.62 269 GLU A N 1
ATOM 2089 C CA . GLU A 1 269 ? -18.462 -15.239 14.514 1.00 98.62 269 GLU A CA 1
ATOM 2090 C C . GLU A 1 269 ? -18.275 -15.377 16.029 1.00 98.62 269 GLU A C 1
ATOM 2092 O O . GLU A 1 269 ? -17.426 -16.138 16.491 1.00 98.62 269 GLU A O 1
ATOM 2097 N N . ASP A 1 270 ? -19.032 -14.600 16.802 1.00 98.44 270 ASP A N 1
ATOM 2098 C CA . ASP A 1 270 ? -19.002 -14.564 18.270 1.00 98.44 270 ASP A CA 1
ATOM 2099 C C . ASP A 1 270 ? -17.594 -14.417 18.873 1.00 98.44 270 ASP A C 1
ATOM 2101 O O . ASP A 1 270 ? -17.242 -14.997 19.907 1.00 98.44 270 ASP A O 1
ATOM 2105 N N . VAL A 1 271 ? -16.764 -13.593 18.231 1.00 98.75 271 VAL A N 1
ATOM 2106 C CA . VAL A 1 271 ? -15.360 -13.430 18.610 1.00 98.75 271 VAL A CA 1
ATOM 2107 C C . VAL A 1 271 ? -15.268 -12.625 19.897 1.00 98.75 271 VAL A C 1
ATOM 2109 O O . VAL A 1 271 ? -15.610 -11.442 19.944 1.00 98.75 271 VAL A O 1
ATOM 2112 N N . LYS A 1 272 ? -14.768 -13.266 20.953 1.00 98.44 272 LYS A N 1
ATOM 2113 C CA . LYS A 1 272 ? -14.653 -12.677 22.289 1.00 98.44 272 LYS A CA 1
ATOM 2114 C C . LYS A 1 272 ? -13.339 -11.909 22.449 1.00 98.44 272 LYS A C 1
ATOM 2116 O O . LYS A 1 272 ? -12.301 -12.486 22.767 1.00 98.44 272 LYS A O 1
ATOM 2121 N N . VAL A 1 273 ? -13.394 -10.594 22.264 1.00 98.56 273 VAL A N 1
ATOM 2122 C CA . VAL A 1 273 ? -12.238 -9.688 22.336 1.00 98.56 273 VAL A CA 1
ATOM 2123 C C . VAL A 1 273 ? -12.160 -9.042 23.724 1.00 98.56 273 VAL A C 1
ATOM 2125 O O . VAL A 1 273 ? -13.156 -8.477 24.171 1.00 98.56 273 VAL A O 1
ATOM 2128 N N . PRO A 1 274 ? -11.018 -9.077 24.430 1.00 98.00 274 PRO A N 1
ATOM 2129 C CA . PRO A 1 274 ? -10.855 -8.367 25.701 1.00 98.00 274 PRO A CA 1
ATOM 2130 C C . PRO A 1 274 ? -11.153 -6.863 25.588 1.00 98.00 274 PRO A C 1
ATOM 2132 O O . PRO A 1 274 ? -10.765 -6.214 24.618 1.00 98.00 274 PRO A O 1
ATOM 2135 N N . ALA A 1 275 ? -11.839 -6.285 26.577 1.00 97.00 275 ALA A N 1
ATOM 2136 C CA . ALA A 1 275 ? -12.252 -4.880 26.525 1.00 97.00 275 ALA A CA 1
ATOM 2137 C C . ALA A 1 275 ? -11.073 -3.889 26.587 1.00 97.00 275 ALA A C 1
ATOM 2139 O O . ALA A 1 275 ? -11.195 -2.762 26.107 1.00 97.00 275 ALA A O 1
ATOM 2140 N N . ASP A 1 276 ? -9.926 -4.313 27.125 1.00 95.81 276 ASP A N 1
ATOM 2141 C CA . ASP A 1 276 ? -8.676 -3.544 27.158 1.00 95.81 276 ASP A CA 1
ATOM 2142 C C . ASP A 1 276 ? -7.970 -3.457 25.790 1.00 95.81 276 ASP A C 1
ATOM 2144 O O . ASP A 1 276 ? -7.024 -2.684 25.636 1.00 95.81 276 ASP A O 1
ATOM 2148 N N . MET A 1 277 ? -8.463 -4.189 24.782 1.00 96.69 277 MET A N 1
ATOM 2149 C CA . MET A 1 277 ? -8.042 -4.073 23.381 1.00 96.69 277 MET A CA 1
ATOM 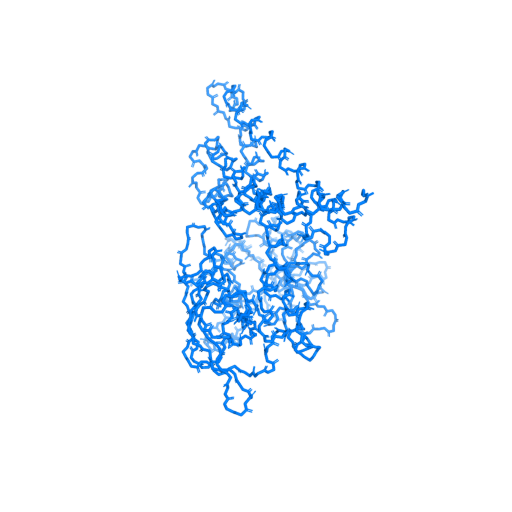2150 C C . MET A 1 277 ? -8.759 -2.951 22.617 1.00 96.69 277 MET A C 1
ATOM 2152 O O . MET A 1 277 ? -8.538 -2.780 21.415 1.00 96.69 277 MET A O 1
ATOM 2156 N N . LEU A 1 278 ? -9.613 -2.173 23.287 1.00 97.00 278 LEU A N 1
ATOM 2157 C CA . LEU A 1 278 ? -10.172 -0.949 22.725 1.00 97.00 278 LEU A CA 1
ATOM 2158 C C . LEU A 1 278 ? -9.056 0.069 22.454 1.00 97.00 278 LEU A C 1
ATOM 2160 O O . LEU A 1 278 ? -8.282 0.439 23.337 1.00 97.00 278 LEU A O 1
ATOM 2164 N N . ILE A 1 279 ? -8.984 0.534 21.211 1.00 94.81 279 ILE A N 1
ATOM 2165 C CA . ILE A 1 279 ? -8.073 1.598 20.801 1.00 94.81 279 ILE A CA 1
ATOM 2166 C C . ILE A 1 279 ? -8.814 2.921 20.979 1.00 94.81 279 ILE A C 1
ATOM 2168 O O . ILE A 1 279 ? -9.796 3.179 20.284 1.00 94.81 279 ILE A O 1
ATOM 2172 N N . GLY A 1 280 ? -8.322 3.769 21.880 1.00 92.56 280 GLY A N 1
ATOM 2173 C CA . GLY A 1 280 ? -8.950 5.046 22.204 1.00 92.56 280 GLY A CA 1
ATOM 2174 C C . GLY A 1 280 ? -10.258 4.879 22.976 1.00 92.56 280 GLY A C 1
ATOM 2175 O O . GLY A 1 280 ? -10.385 4.003 23.828 1.00 92.56 280 GLY A O 1
ATOM 2176 N N . GLU A 1 281 ? -11.219 5.753 22.691 1.00 93.44 281 GLU A N 1
ATOM 2177 C CA . GLU A 1 281 ? -12.521 5.778 23.356 1.00 93.44 281 GLU A CA 1
ATOM 2178 C C . GLU A 1 281 ? -13.601 5.101 22.507 1.00 93.44 281 GLU A C 1
ATOM 2180 O O . GLU A 1 281 ? -13.575 5.134 21.271 1.00 93.44 281 GLU A O 1
ATOM 2185 N N . GLU A 1 282 ? -14.587 4.518 23.185 1.00 95.12 282 GLU A N 1
ATOM 2186 C CA . GLU A 1 282 ? -15.772 3.947 22.551 1.00 95.12 282 GLU A CA 1
ATOM 2187 C C . GLU A 1 282 ? -16.551 5.056 21.815 1.00 95.12 282 GLU A C 1
ATOM 2189 O O . GLU A 1 282 ? -16.758 6.140 22.353 1.00 95.12 282 GLU A O 1
ATOM 2194 N N . GLY A 1 283 ? -16.927 4.827 20.553 1.00 94.06 283 GLY A N 1
ATOM 2195 C CA . GLY A 1 283 ? -17.529 5.842 19.674 1.00 94.06 283 GLY A CA 1
ATOM 2196 C C . GLY A 1 283 ? -16.527 6.817 19.029 1.00 94.06 283 GLY A C 1
ATOM 2197 O O . GLY A 1 283 ? -16.888 7.587 18.136 1.00 94.06 283 GLY A O 1
ATOM 2198 N N . GLY A 1 284 ? -15.247 6.770 19.419 1.00 90.06 284 GLY A N 1
ATOM 2199 C CA . GLY A 1 284 ? -14.178 7.620 18.878 1.00 90.06 284 GLY A CA 1
ATOM 2200 C C . GLY A 1 284 ? -13.561 7.132 17.559 1.00 90.06 284 GLY A C 1
ATOM 2201 O O . GLY A 1 284 ? -12.736 7.828 16.960 1.00 90.06 284 GLY A O 1
ATOM 2202 N N . GLY A 1 285 ? -13.966 5.959 17.069 1.00 88.12 285 GLY A N 1
ATOM 2203 C CA . GLY A 1 285 ? -13.314 5.229 15.981 1.00 88.12 285 GLY A CA 1
ATOM 2204 C C . GLY A 1 285 ? -13.278 5.966 14.643 1.00 88.12 285 GLY A C 1
ATOM 2205 O O . GLY A 1 285 ? -12.284 5.886 13.920 1.00 88.12 285 GLY A O 1
ATOM 2206 N N . PHE A 1 286 ? -14.315 6.739 14.301 1.00 87.44 286 PHE A N 1
ATOM 2207 C CA . PHE A 1 286 ? -14.369 7.424 13.002 1.00 87.44 286 PHE A CA 1
ATOM 2208 C C . PHE A 1 286 ? -13.259 8.471 12.826 1.00 87.44 286 PHE A C 1
ATOM 2210 O O . PHE A 1 286 ? -12.729 8.641 11.725 1.00 87.44 286 PHE A O 1
ATOM 2217 N N . LYS A 1 287 ? -12.859 9.145 13.912 1.00 81.56 287 LYS A N 1
ATOM 2218 C CA . LYS A 1 287 ? -11.743 10.099 13.886 1.00 81.56 287 LYS A CA 1
ATOM 2219 C C . LYS A 1 287 ? -10.436 9.404 13.495 1.00 81.56 287 LYS A C 1
ATOM 2221 O O . LYS A 1 287 ? -9.660 9.972 12.729 1.00 81.56 287 LYS A O 1
ATOM 2226 N N . PHE A 1 288 ? -10.230 8.177 13.972 1.00 80.75 288 PHE A N 1
ATOM 2227 C CA . PHE A 1 288 ? -9.021 7.391 13.717 1.00 80.75 288 PHE A CA 1
ATOM 2228 C C . PHE A 1 288 ? -8.949 6.924 12.261 1.00 80.75 288 PHE A C 1
ATOM 2230 O O . PHE A 1 288 ? -7.891 6.981 11.640 1.00 80.75 288 PHE A O 1
ATOM 2237 N N . ILE A 1 289 ? -10.092 6.537 11.680 1.00 81.75 289 ILE A N 1
ATOM 2238 C CA . ILE A 1 289 ? -10.185 6.194 10.251 1.00 81.75 289 ILE A CA 1
ATOM 2239 C C . ILE A 1 289 ? -9.723 7.377 9.393 1.00 81.75 289 ILE A C 1
ATOM 2241 O O . ILE A 1 289 ? -8.910 7.222 8.482 1.00 81.75 289 ILE A O 1
ATOM 2245 N N . MET A 1 290 ? -10.229 8.576 9.693 1.00 79.50 290 MET A N 1
ATOM 2246 C CA . MET A 1 290 ? -9.927 9.770 8.904 1.00 79.50 290 MET A CA 1
ATOM 2247 C C . MET A 1 290 ? -8.480 10.249 9.066 1.00 79.50 290 MET A C 1
ATOM 2249 O O . MET A 1 290 ? -7.903 10.706 8.080 1.00 79.50 290 MET A O 1
ATOM 2253 N N . SER A 1 291 ? -7.875 10.132 10.257 1.00 72.44 291 SER A N 1
ATOM 2254 C CA . SER A 1 291 ? -6.472 10.530 10.454 1.00 72.44 291 SER A CA 1
ATOM 2255 C C . SER A 1 291 ? -5.499 9.629 9.690 1.00 72.44 291 SER A C 1
ATOM 2257 O O . SER A 1 291 ? -4.486 10.110 9.184 1.00 72.44 291 SER A O 1
ATOM 2259 N N . ASN A 1 292 ? -5.824 8.343 9.538 1.00 74.75 292 ASN A N 1
ATOM 2260 C CA . ASN A 1 292 ? -4.960 7.383 8.857 1.00 74.75 292 ASN A CA 1
ATOM 2261 C C . ASN A 1 292 ? -4.922 7.569 7.328 1.00 74.75 292 ASN A C 1
ATOM 2263 O O . ASN A 1 292 ? -3.874 7.422 6.696 1.00 74.75 292 ASN A O 1
ATOM 2267 N N . PHE A 1 293 ? -6.057 7.921 6.717 1.00 81.94 293 PHE A N 1
ATOM 2268 C CA . PHE A 1 293 ? -6.198 7.904 5.257 1.00 81.94 293 PHE A CA 1
ATOM 2269 C C . PHE A 1 293 ? -5.374 8.959 4.519 1.00 81.94 293 PHE A C 1
ATOM 2271 O O . PHE A 1 293 ? -4.920 8.687 3.411 1.00 81.94 293 PHE A O 1
ATOM 2278 N N . ASN A 1 294 ? -5.143 10.146 5.085 1.00 81.62 294 ASN A N 1
ATOM 2279 C CA . ASN A 1 294 ? -4.323 11.158 4.404 1.00 81.62 294 ASN A CA 1
ATOM 2280 C C . ASN A 1 294 ? -2.876 10.688 4.230 1.00 81.62 294 ASN A C 1
ATOM 2282 O O . ASN A 1 294 ? -2.302 10.827 3.150 1.00 81.62 294 ASN A O 1
ATOM 2286 N N . HIS A 1 295 ? -2.315 10.071 5.270 1.00 79.81 295 HIS A N 1
ATOM 2287 C CA . HIS A 1 295 ? -0.982 9.492 5.200 1.00 79.81 295 HIS A CA 1
ATOM 2288 C C . HIS A 1 295 ? -0.929 8.334 4.187 1.00 79.81 295 HIS A C 1
ATOM 2290 O O . HIS A 1 295 ? -0.030 8.275 3.348 1.00 79.81 295 HIS A O 1
ATOM 2296 N N . GLU A 1 296 ? -1.907 7.423 4.227 1.00 83.69 296 GLU A N 1
ATOM 2297 C CA . GLU A 1 296 ? -1.992 6.298 3.286 1.00 83.69 296 GLU A CA 1
ATOM 2298 C C . GLU A 1 296 ? -2.097 6.767 1.824 1.00 83.69 296 GLU A C 1
ATOM 2300 O O . GLU A 1 296 ? -1.426 6.229 0.944 1.00 83.69 296 GLU A O 1
ATOM 2305 N N . ARG A 1 297 ? -2.872 7.825 1.560 1.00 90.12 297 ARG A N 1
ATOM 2306 C CA . ARG A 1 297 ? -2.999 8.425 0.224 1.00 90.12 297 ARG A CA 1
ATOM 2307 C C . ARG A 1 297 ? -1.666 8.940 -0.306 1.00 90.12 297 ARG A C 1
ATOM 2309 O O . ARG A 1 297 ? -1.330 8.638 -1.447 1.00 90.12 297 ARG A O 1
ATOM 2316 N N . LEU A 1 298 ? -0.886 9.649 0.512 1.00 88.50 298 LEU A N 1
ATOM 2317 C CA . LEU A 1 298 ? 0.457 10.099 0.121 1.00 88.50 298 LEU A CA 1
ATOM 2318 C C . LEU A 1 298 ? 1.384 8.924 -0.188 1.00 88.50 298 LEU A C 1
ATOM 2320 O O . LEU A 1 298 ? 2.129 8.956 -1.165 1.00 88.50 298 LEU A O 1
ATOM 2324 N N . TRP A 1 299 ? 1.305 7.856 0.604 1.00 85.69 299 TRP A N 1
ATOM 2325 C CA . TRP A 1 299 ? 2.085 6.651 0.352 1.00 85.69 299 TRP A CA 1
ATOM 2326 C C . TRP A 1 299 ? 1.738 5.997 -0.997 1.00 85.69 299 TRP A C 1
ATOM 2328 O O . TRP A 1 299 ? 2.633 5.552 -1.720 1.00 85.69 299 TRP A O 1
ATOM 2338 N N . ILE A 1 300 ? 0.456 5.965 -1.373 1.00 90.31 300 ILE A N 1
ATOM 2339 C CA . ILE A 1 300 ? 0.009 5.494 -2.695 1.00 90.31 300 ILE A CA 1
ATOM 2340 C C . ILE A 1 300 ? 0.538 6.412 -3.804 1.00 90.31 300 ILE A C 1
ATOM 2342 O O . ILE A 1 300 ? 1.059 5.919 -4.805 1.00 90.31 300 ILE A O 1
ATOM 2346 N N . THR A 1 301 ? 0.482 7.731 -3.610 1.00 93.25 301 THR A N 1
ATOM 2347 C CA . THR A 1 301 ? 1.036 8.719 -4.547 1.00 93.25 301 THR A CA 1
ATOM 2348 C C . THR A 1 301 ? 2.517 8.470 -4.832 1.00 93.25 301 THR A C 1
ATOM 2350 O O . THR A 1 301 ? 2.928 8.454 -5.993 1.00 93.25 301 THR A O 1
ATOM 2353 N N . PHE A 1 302 ? 3.327 8.227 -3.797 1.00 90.50 302 PHE A N 1
ATOM 2354 C CA . PHE A 1 302 ? 4.762 7.971 -3.963 1.00 90.50 302 PHE A CA 1
ATOM 2355 C C . PHE A 1 302 ? 5.031 6.687 -4.751 1.00 90.50 302 PHE A C 1
ATOM 2357 O O . PHE A 1 302 ? 5.898 6.667 -5.626 1.00 90.50 302 PHE A O 1
ATOM 2364 N N . GLN A 1 303 ? 4.266 5.625 -4.482 1.00 89.44 303 GLN A N 1
ATOM 2365 C CA . GLN A 1 303 ? 4.360 4.375 -5.237 1.00 89.44 303 GLN A CA 1
ATOM 2366 C C . GLN A 1 303 ? 3.987 4.573 -6.707 1.00 89.44 303 GLN A C 1
ATOM 2368 O O . GLN A 1 303 ? 4.706 4.097 -7.585 1.00 89.44 303 GLN A O 1
ATOM 2373 N N . ALA A 1 304 ? 2.903 5.303 -6.980 1.00 94.88 304 ALA A N 1
ATOM 2374 C CA . ALA A 1 304 ? 2.446 5.592 -8.333 1.00 94.88 304 ALA A CA 1
ATOM 2375 C C . ALA A 1 304 ? 3.487 6.399 -9.124 1.00 94.88 304 ALA A C 1
ATOM 2377 O O . ALA A 1 304 ? 3.877 5.998 -10.222 1.00 94.88 304 ALA A O 1
ATOM 2378 N N . LEU A 1 305 ? 4.015 7.474 -8.534 1.00 95.06 305 LEU A N 1
ATOM 2379 C CA . LEU A 1 305 ? 5.065 8.296 -9.138 1.00 95.06 305 LEU A CA 1
ATOM 2380 C C . LEU A 1 305 ? 6.345 7.488 -9.400 1.00 95.06 305 LEU A C 1
ATOM 2382 O O . LEU A 1 305 ? 6.909 7.549 -10.495 1.00 95.06 305 LEU A O 1
ATOM 2386 N N . ARG A 1 306 ? 6.793 6.680 -8.429 1.00 94.00 306 ARG A N 1
ATOM 2387 C CA . ARG A 1 306 ? 7.971 5.820 -8.607 1.00 94.00 306 ARG A CA 1
ATOM 2388 C C . ARG A 1 306 ? 7.745 4.768 -9.692 1.00 94.00 306 ARG A C 1
ATOM 2390 O O . ARG A 1 306 ? 8.636 4.559 -10.511 1.00 94.00 306 ARG A O 1
ATOM 2397 N N . GLY A 1 307 ? 6.576 4.132 -9.715 1.00 93.62 307 GLY A N 1
ATOM 2398 C CA . GLY A 1 307 ? 6.199 3.156 -10.738 1.00 93.62 307 GLY A CA 1
ATOM 2399 C C . GLY A 1 307 ? 6.189 3.762 -12.141 1.00 93.62 307 GLY A C 1
ATOM 2400 O O . GLY A 1 307 ? 6.737 3.169 -13.069 1.00 93.62 307 GLY A O 1
ATOM 2401 N N . ALA A 1 308 ? 5.659 4.980 -12.284 1.00 97.75 308 ALA A N 1
ATOM 2402 C CA . ALA A 1 308 ? 5.681 5.724 -13.540 1.00 97.75 308 ALA A CA 1
ATOM 2403 C C . ALA A 1 308 ? 7.117 6.017 -14.010 1.00 97.75 308 ALA A C 1
ATOM 2405 O O . ALA A 1 308 ? 7.444 5.767 -15.170 1.00 97.75 308 ALA A O 1
ATOM 2406 N N . ARG A 1 309 ? 7.998 6.480 -13.107 1.00 97.06 309 ARG A N 1
ATOM 2407 C CA . ARG A 1 309 ? 9.420 6.727 -13.417 1.00 97.06 309 ARG A CA 1
ATOM 2408 C C . ARG A 1 309 ? 10.145 5.457 -13.862 1.00 97.06 309 ARG A C 1
ATOM 2410 O O . ARG A 1 309 ? 10.872 5.505 -14.844 1.00 97.06 309 ARG A O 1
ATOM 2417 N N . ILE A 1 310 ? 9.908 4.333 -13.182 1.00 96.06 310 ILE A N 1
ATOM 2418 C CA . ILE A 1 310 ? 10.480 3.030 -13.554 1.00 96.06 310 ILE A CA 1
ATOM 2419 C C . ILE A 1 310 ? 10.038 2.621 -14.962 1.00 96.06 310 ILE A C 1
ATOM 2421 O O . ILE A 1 310 ? 10.872 2.237 -15.777 1.00 96.06 310 ILE A O 1
ATOM 2425 N N . CYS A 1 311 ? 8.740 2.727 -15.265 1.00 98.00 311 CYS A N 1
ATOM 2426 C CA . CYS A 1 311 ? 8.244 2.377 -16.595 1.00 98.00 311 CYS A CA 1
ATOM 2427 C C . CYS A 1 311 ? 8.885 3.247 -17.678 1.00 98.00 311 CYS A C 1
ATOM 2429 O O . CYS A 1 311 ? 9.284 2.739 -18.725 1.00 98.00 311 CYS A O 1
ATOM 2431 N N . LEU A 1 312 ? 9.005 4.549 -17.408 1.00 98.00 312 LEU A N 1
ATOM 2432 C CA . LEU A 1 312 ? 9.606 5.498 -18.333 1.00 98.00 312 LEU A CA 1
ATOM 2433 C C . LEU A 1 312 ? 11.098 5.215 -18.555 1.00 98.00 312 LEU A C 1
ATOM 2435 O O . LEU A 1 312 ? 11.543 5.231 -19.696 1.00 98.00 312 LEU A O 1
ATOM 2439 N N . GLU A 1 313 ? 11.853 4.918 -17.496 1.00 98.00 313 GLU A N 1
ATOM 2440 C CA . GLU A 1 313 ? 13.274 4.548 -17.556 1.00 98.00 313 GLU A CA 1
ATOM 2441 C C . GLU A 1 313 ? 13.506 3.295 -18.413 1.00 98.00 313 GLU A C 1
ATOM 2443 O O . GLU A 1 313 ? 14.345 3.307 -19.322 1.00 98.00 313 GLU A O 1
ATOM 2448 N N . ASP A 1 314 ? 12.728 2.239 -18.165 1.00 97.56 314 ASP A N 1
ATOM 2449 C CA . ASP A 1 314 ? 12.839 0.965 -18.879 1.00 97.56 314 ASP A CA 1
ATOM 2450 C C . ASP A 1 314 ? 12.477 1.145 -20.367 1.00 97.56 314 ASP A C 1
ATOM 2452 O O . ASP A 1 314 ? 13.236 0.738 -21.253 1.00 97.56 314 ASP A O 1
ATOM 2456 N N . ALA A 1 315 ? 11.374 1.844 -20.665 1.00 98.31 315 ALA A N 1
ATOM 2457 C CA . ALA A 1 315 ? 10.948 2.117 -22.039 1.00 98.31 315 ALA A CA 1
ATOM 2458 C C . ALA A 1 315 ? 11.920 3.041 -22.793 1.00 98.31 315 ALA A C 1
ATOM 2460 O O . ALA A 1 315 ? 12.186 2.825 -23.977 1.00 98.31 315 ALA A O 1
ATOM 2461 N N . PHE A 1 316 ? 12.477 4.055 -22.125 1.00 98.12 316 PHE A N 1
ATOM 2462 C CA . PHE A 1 316 ? 13.451 4.973 -22.718 1.00 98.12 316 PHE A CA 1
ATOM 2463 C C . PHE A 1 316 ? 14.770 4.254 -23.026 1.00 98.12 316 PHE A C 1
ATOM 2465 O O . PHE A 1 316 ? 15.336 4.404 -24.112 1.00 98.12 316 PHE A O 1
ATOM 2472 N N . THR A 1 317 ? 15.238 3.413 -22.101 1.00 97.88 317 THR A N 1
ATOM 2473 C CA . THR A 1 317 ? 16.418 2.560 -22.298 1.00 97.88 317 THR A CA 1
ATOM 2474 C C . THR A 1 317 ? 16.222 1.599 -23.467 1.00 97.88 317 THR A C 1
ATOM 2476 O O . THR A 1 317 ? 17.117 1.453 -24.303 1.00 97.88 317 THR A O 1
ATOM 2479 N N . TRP A 1 318 ? 15.050 0.968 -23.567 1.00 97.81 318 TRP A N 1
ATOM 2480 C CA . TRP A 1 318 ? 14.721 0.084 -24.682 1.00 97.81 318 TRP A CA 1
ATOM 2481 C C . TRP A 1 318 ? 14.691 0.825 -26.023 1.00 97.81 318 TRP A C 1
ATOM 2483 O O . TRP A 1 318 ? 15.316 0.381 -26.991 1.00 97.81 318 TRP A O 1
ATOM 2493 N N . ALA A 1 319 ? 14.034 1.986 -26.074 1.00 98.25 319 ALA A N 1
ATOM 2494 C CA . ALA A 1 319 ? 13.899 2.774 -27.294 1.00 98.25 319 ALA A CA 1
ATOM 2495 C C . ALA A 1 319 ? 15.251 3.215 -27.882 1.00 98.25 319 ALA A C 1
ATOM 2497 O O . ALA A 1 319 ? 15.397 3.282 -29.101 1.00 98.25 319 ALA A O 1
ATOM 2498 N N . GLN A 1 320 ? 16.253 3.477 -27.040 1.00 98.19 320 GLN A N 1
ATOM 2499 C CA . GLN A 1 320 ? 17.602 3.838 -27.493 1.00 98.19 320 GLN A CA 1
ATOM 2500 C C . GLN A 1 320 ? 18.393 2.660 -28.073 1.00 98.19 320 GLN A C 1
ATOM 2502 O O . GLN A 1 320 ? 19.301 2.860 -28.877 1.00 98.19 320 GLN A O 1
ATOM 2507 N N . LYS A 1 321 ? 18.077 1.426 -27.669 1.00 96.62 321 LYS A N 1
ATOM 2508 C CA . LYS A 1 321 ? 18.834 0.232 -28.074 1.00 96.62 321 LYS A CA 1
ATOM 2509 C C . LYS A 1 321 ? 18.220 -0.463 -29.282 1.00 96.62 321 LYS A C 1
ATOM 2511 O O . LYS A 1 321 ? 18.954 -0.983 -30.120 1.00 96.62 321 LYS A O 1
ATOM 2516 N N . ARG A 1 322 ? 16.889 -0.470 -29.373 1.00 97.88 322 ARG A N 1
ATOM 2517 C CA . ARG A 1 322 ? 16.134 -1.250 -30.355 1.00 97.88 322 ARG A CA 1
ATOM 2518 C C . ARG A 1 322 ? 16.243 -0.676 -31.767 1.00 97.88 322 ARG A C 1
ATOM 2520 O O . ARG A 1 322 ? 15.816 0.448 -31.996 1.00 97.88 322 ARG A O 1
ATOM 2527 N N . ASP A 1 323 ? 16.710 -1.483 -32.715 1.00 97.94 323 ASP A N 1
ATOM 2528 C CA . ASP A 1 323 ? 16.699 -1.153 -34.144 1.00 97.94 323 ASP A CA 1
ATOM 2529 C C . ASP A 1 323 ? 15.326 -1.428 -34.790 1.00 97.94 323 ASP A C 1
ATOM 2531 O O . ASP A 1 323 ? 14.745 -2.504 -34.612 1.00 97.94 323 ASP A O 1
ATOM 2535 N N . VAL A 1 324 ? 14.802 -0.449 -35.534 1.00 96.25 324 VAL A N 1
ATOM 2536 C CA . VAL A 1 324 ? 13.572 -0.509 -36.345 1.00 96.25 324 VAL A CA 1
ATOM 2537 C C . VAL A 1 324 ? 13.680 0.432 -37.545 1.00 96.25 324 VAL A C 1
ATOM 2539 O O . VAL A 1 324 ? 14.255 1.509 -37.440 1.00 96.25 324 VAL A O 1
ATOM 2542 N N . PHE A 1 325 ? 13.086 0.060 -38.683 1.00 94.69 325 PHE A N 1
ATOM 2543 C CA . PHE A 1 325 ? 12.997 0.924 -39.874 1.00 94.69 325 PHE A CA 1
ATOM 2544 C C . PHE A 1 325 ? 14.333 1.580 -40.293 1.00 94.69 325 PHE A C 1
ATOM 2546 O O . PHE A 1 325 ? 14.352 2.728 -40.723 1.00 94.69 325 PHE A O 1
ATOM 2553 N N . GLY A 1 326 ? 15.452 0.860 -40.152 1.00 94.94 326 GLY A N 1
ATOM 2554 C CA . GLY A 1 326 ? 16.782 1.353 -40.532 1.00 94.94 326 GLY A CA 1
ATOM 2555 C C . GLY A 1 326 ? 17.467 2.288 -39.524 1.00 94.94 326 GLY A C 1
ATOM 2556 O O . GLY A 1 326 ? 18.522 2.818 -39.851 1.00 94.94 326 GLY A O 1
ATOM 2557 N N . GLY A 1 327 ? 16.914 2.473 -38.320 1.00 97.25 327 GLY A N 1
ATOM 2558 C CA . GLY A 1 327 ? 17.496 3.302 -37.258 1.00 97.25 327 GLY A CA 1
ATOM 2559 C C . GLY A 1 327 ? 17.078 2.850 -35.856 1.00 97.25 327 GLY A C 1
ATOM 2560 O O . GLY A 1 327 ? 16.517 1.765 -35.684 1.00 97.25 327 GLY A O 1
ATOM 2561 N N . LYS A 1 328 ? 17.324 3.668 -34.829 1.00 98.44 328 LYS A N 1
ATOM 2562 C CA . LYS A 1 328 ? 16.872 3.359 -33.458 1.00 98.44 328 LYS A CA 1
ATOM 2563 C C . LYS A 1 328 ? 15.385 3.665 -33.274 1.00 98.44 328 LYS A C 1
ATOM 2565 O O . LYS A 1 328 ? 14.838 4.590 -33.865 1.00 98.44 328 LYS A O 1
ATOM 2570 N N . LEU A 1 329 ? 14.703 2.941 -32.387 1.00 98.44 329 LEU A N 1
ATOM 2571 C CA . LEU A 1 329 ? 13.285 3.169 -32.084 1.00 98.44 329 LEU A CA 1
ATOM 2572 C C . LEU A 1 329 ? 13.040 4.590 -31.557 1.00 98.44 329 LEU A C 1
ATOM 2574 O O . LEU A 1 329 ? 12.046 5.217 -31.922 1.00 98.44 329 LEU A O 1
ATOM 2578 N N . ILE A 1 330 ? 13.974 5.134 -30.773 1.00 98.56 330 ILE A N 1
ATOM 2579 C CA . ILE A 1 330 ? 13.945 6.524 -30.298 1.00 98.56 330 ILE A CA 1
ATOM 2580 C C . ILE A 1 330 ? 14.020 7.555 -31.439 1.00 98.56 330 ILE A C 1
ATOM 2582 O O . ILE A 1 330 ? 13.629 8.708 -31.250 1.00 98.56 330 ILE A O 1
ATOM 2586 N N . GLU A 1 331 ? 14.484 7.174 -32.634 1.00 98.31 331 GLU A N 1
ATOM 2587 C CA . GLU A 1 331 ? 14.562 8.063 -33.800 1.00 98.31 331 GLU A CA 1
ATOM 2588 C C . GLU A 1 331 ? 13.191 8.296 -34.452 1.00 98.31 331 GLU A C 1
ATOM 2590 O O . GLU A 1 331 ? 12.998 9.302 -35.141 1.00 98.31 331 GLU A O 1
ATOM 2595 N N . GLN A 1 332 ? 12.201 7.459 -34.139 1.00 98.25 332 GLN A N 1
ATOM 2596 C CA . GLN A 1 332 ? 10.835 7.612 -34.620 1.00 98.25 332 GLN A CA 1
ATOM 2597 C C . GLN A 1 332 ? 10.127 8.772 -33.889 1.00 98.25 332 GLN A C 1
ATOM 2599 O O . GLN A 1 332 ? 9.969 8.721 -32.662 1.00 98.25 332 GLN A O 1
ATOM 2604 N N . PRO A 1 333 ? 9.632 9.814 -34.593 1.00 97.88 333 PRO A N 1
ATOM 2605 C CA . PRO A 1 333 ? 8.996 10.972 -33.954 1.00 97.88 333 PRO A CA 1
ATOM 2606 C C . PRO A 1 333 ? 7.817 10.607 -33.045 1.00 97.88 333 PRO A C 1
ATOM 2608 O O . PRO A 1 333 ? 7.643 11.197 -31.979 1.00 97.88 333 PRO A O 1
ATOM 2611 N N . VAL A 1 334 ? 7.044 9.584 -33.423 1.00 97.69 334 VAL A N 1
ATOM 2612 C CA . VAL A 1 334 ? 5.906 9.083 -32.636 1.00 97.69 334 VAL A CA 1
ATOM 2613 C C . VAL A 1 334 ? 6.325 8.514 -31.276 1.00 97.69 334 VAL A C 1
ATOM 2615 O O . VAL A 1 334 ? 5.577 8.641 -30.308 1.00 97.69 334 VAL A O 1
ATOM 2618 N N . VAL A 1 335 ? 7.529 7.940 -31.171 1.00 98.56 335 VAL A N 1
ATOM 2619 C CA . VAL A 1 335 ? 8.085 7.419 -29.911 1.00 98.56 335 VAL A CA 1
ATOM 2620 C C . VAL A 1 335 ? 8.537 8.574 -29.024 1.00 98.56 335 VAL A C 1
ATOM 2622 O O . VAL A 1 335 ? 8.148 8.631 -27.858 1.00 98.56 335 VAL A O 1
ATOM 2625 N N . ARG A 1 336 ? 9.271 9.551 -29.578 1.00 98.38 336 ARG A N 1
ATOM 2626 C CA . ARG A 1 336 ? 9.666 10.761 -28.832 1.00 98.38 336 ARG A CA 1
ATOM 2627 C C . ARG A 1 336 ? 8.463 11.546 -28.324 1.00 98.38 336 ARG A C 1
ATOM 2629 O O . ARG A 1 336 ? 8.481 12.010 -27.190 1.00 98.38 336 ARG A O 1
ATOM 2636 N N . HIS A 1 337 ? 7.402 11.649 -29.123 1.00 98.50 337 HIS A N 1
ATOM 2637 C CA . HIS A 1 337 ? 6.162 12.298 -28.706 1.00 98.50 337 HIS A CA 1
ATOM 2638 C C . HIS A 1 337 ? 5.537 11.603 -27.485 1.00 98.50 337 HIS A C 1
ATOM 2640 O O . HIS A 1 337 ? 5.226 12.268 -26.498 1.00 98.50 337 HIS A O 1
ATOM 2646 N N . LYS A 1 338 ? 5.421 10.266 -27.499 1.00 98.56 338 LYS A N 1
ATOM 2647 C CA . LYS A 1 338 ? 4.907 9.491 -26.352 1.00 98.56 338 LYS A CA 1
ATOM 2648 C C . LYS A 1 338 ? 5.762 9.674 -25.100 1.00 98.56 338 LYS A C 1
ATOM 2650 O O . LYS A 1 338 ? 5.220 9.943 -24.029 1.00 98.56 338 LYS A O 1
ATOM 2655 N N . LEU A 1 339 ? 7.086 9.586 -25.239 1.00 98.56 339 LEU A N 1
ATOM 2656 C CA . LEU A 1 339 ? 8.021 9.798 -24.131 1.00 98.56 339 LEU A CA 1
ATOM 2657 C C . LEU A 1 339 ? 7.919 11.222 -23.570 1.00 98.56 339 LEU A C 1
ATOM 2659 O O . LEU A 1 339 ? 7.887 11.386 -22.355 1.00 98.56 339 LEU A O 1
ATOM 2663 N N . GLY A 1 340 ? 7.772 12.238 -24.425 1.00 98.62 340 GLY A N 1
ATOM 2664 C CA . GLY A 1 340 ? 7.545 13.622 -24.004 1.00 98.62 340 GLY A CA 1
ATOM 2665 C C . GLY A 1 340 ? 6.225 13.815 -23.248 1.00 98.62 340 GLY A C 1
ATOM 2666 O O . GLY A 1 340 ? 6.194 14.492 -22.219 1.00 98.62 340 GLY A O 1
ATOM 2667 N N . LEU A 1 341 ? 5.136 13.178 -23.699 1.00 98.69 341 LEU A N 1
ATOM 2668 C CA . LEU A 1 341 ? 3.849 13.196 -22.991 1.00 98.69 341 LEU A CA 1
ATOM 2669 C C . LEU A 1 341 ? 3.910 12.485 -21.633 1.00 98.69 341 LEU A C 1
ATOM 2671 O O . LEU A 1 341 ? 3.272 12.941 -20.684 1.00 98.69 341 LEU A O 1
ATOM 2675 N N . CYS A 1 342 ? 4.671 11.395 -21.528 1.00 98.75 342 CYS A N 1
ATOM 2676 C CA . CYS A 1 342 ? 4.903 10.715 -20.256 1.00 98.75 342 CYS A CA 1
ATOM 2677 C C . CYS A 1 342 ? 5.758 11.579 -19.323 1.00 98.75 342 CYS A C 1
ATOM 2679 O O . CYS A 1 342 ? 5.358 11.832 -18.189 1.00 98.75 342 CYS A O 1
ATOM 2681 N N . GLY A 1 343 ? 6.887 12.092 -19.821 1.00 98.50 343 GLY A N 1
ATOM 2682 C CA . GLY A 1 343 ? 7.815 12.930 -19.065 1.00 98.50 343 GLY A CA 1
ATOM 2683 C C . GLY A 1 343 ? 7.135 14.161 -18.475 1.00 98.50 343 GLY A C 1
ATOM 2684 O O . GLY A 1 343 ? 7.206 14.371 -17.269 1.00 98.50 343 GLY A O 1
ATOM 2685 N N . LYS A 1 344 ? 6.369 14.919 -19.275 1.00 98.44 344 LYS A N 1
ATOM 2686 C CA . LYS A 1 344 ? 5.673 16.115 -18.763 1.00 98.44 344 LYS A CA 1
ATOM 2687 C C . LYS A 1 344 ? 4.690 15.79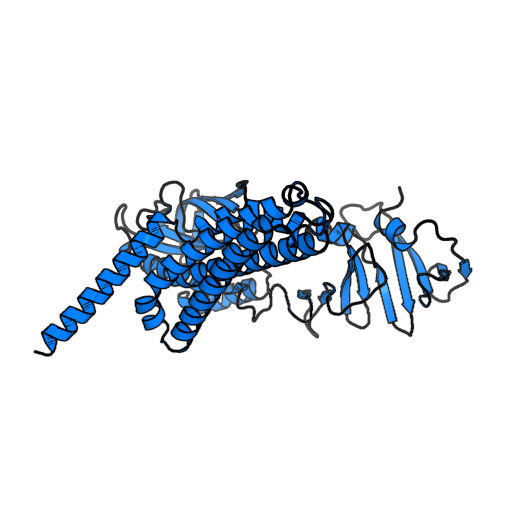8 -17.628 1.00 98.44 344 LYS A C 1
ATOM 2689 O O . LYS A 1 344 ? 4.541 16.599 -16.715 1.00 98.44 344 LYS A O 1
ATOM 2694 N N . LYS A 1 345 ? 4.014 14.641 -17.679 1.00 98.69 345 LYS A N 1
ATOM 2695 C CA . LYS A 1 345 ? 3.061 14.215 -16.641 1.00 98.69 345 LYS A CA 1
ATOM 2696 C C . LYS A 1 345 ? 3.779 13.797 -15.362 1.00 98.69 345 LYS A C 1
ATOM 2698 O O . LYS A 1 345 ? 3.354 14.179 -14.280 1.00 98.69 345 LYS A O 1
ATOM 2703 N N . VAL A 1 346 ? 4.866 13.038 -15.495 1.00 98.38 346 VAL A N 1
ATOM 2704 C CA . VAL A 1 346 ? 5.689 12.598 -14.360 1.00 98.38 346 VAL A CA 1
ATOM 2705 C C . VAL A 1 346 ? 6.313 13.792 -13.640 1.00 98.38 346 VAL A C 1
ATOM 2707 O O . VAL A 1 346 ? 6.248 13.849 -12.417 1.00 98.38 346 VAL A O 1
ATOM 2710 N N . GLU A 1 347 ? 6.860 14.761 -14.375 1.00 97.19 347 GLU A N 1
ATOM 2711 C CA . GLU A 1 347 ? 7.469 15.950 -13.767 1.00 97.19 347 GLU A CA 1
ATOM 2712 C C . GLU A 1 347 ? 6.422 16.875 -13.124 1.00 97.19 347 GLU A C 1
ATOM 2714 O O . GLU A 1 347 ? 6.635 17.363 -12.016 1.00 97.19 347 GLU A O 1
ATOM 2719 N N . ALA A 1 348 ? 5.241 17.043 -13.734 1.00 98.06 348 ALA A N 1
ATOM 2720 C CA . ALA A 1 348 ? 4.137 17.769 -13.098 1.00 98.06 348 ALA A CA 1
ATOM 2721 C C . ALA A 1 348 ? 3.666 17.090 -11.798 1.00 98.06 348 ALA A C 1
ATOM 2723 O O . ALA A 1 348 ? 3.425 17.759 -10.793 1.00 98.06 348 ALA A O 1
ATOM 2724 N N . LEU A 1 349 ? 3.576 15.755 -11.798 1.00 97.38 349 LEU A N 1
ATOM 2725 C CA . LEU A 1 349 ? 3.218 14.983 -10.611 1.00 97.38 349 LEU A CA 1
ATOM 2726 C C . LEU A 1 349 ? 4.289 15.092 -9.514 1.00 97.38 349 LEU A C 1
ATOM 2728 O O . LEU A 1 349 ? 3.937 15.253 -8.348 1.00 97.38 349 LEU A O 1
ATOM 2732 N N . GLN A 1 350 ? 5.577 15.036 -9.873 1.00 94.25 350 GLN A N 1
ATOM 2733 C CA . GLN A 1 350 ? 6.693 15.248 -8.944 1.00 94.25 350 GLN A CA 1
ATOM 2734 C C . GLN A 1 350 ? 6.579 16.612 -8.255 1.00 94.25 350 GLN A C 1
ATOM 2736 O O . GLN A 1 350 ? 6.635 16.672 -7.030 1.00 94.25 350 GLN A O 1
ATOM 2741 N N . ALA A 1 351 ? 6.361 17.682 -9.023 1.00 90.88 351 ALA A N 1
ATOM 2742 C CA . ALA A 1 351 ? 6.238 19.029 -8.475 1.00 90.88 351 ALA A CA 1
ATOM 2743 C C . ALA A 1 351 ? 5.064 19.145 -7.486 1.00 90.88 351 ALA A C 1
ATOM 2745 O O . ALA A 1 351 ? 5.223 19.698 -6.399 1.00 90.88 351 ALA A O 1
ATOM 2746 N N . TRP A 1 352 ? 3.899 18.574 -7.815 1.00 96.75 352 TRP A N 1
ATOM 2747 C CA . TRP A 1 352 ? 2.742 18.594 -6.913 1.00 96.75 352 TRP A CA 1
ATOM 2748 C C . TRP A 1 352 ? 2.989 17.771 -5.636 1.00 96.75 352 TRP A C 1
ATOM 2750 O O . TRP A 1 352 ? 2.624 18.191 -4.535 1.00 96.75 352 TRP A O 1
ATOM 2760 N N . VAL A 1 353 ? 3.661 16.622 -5.758 1.00 89.69 353 VAL A N 1
ATOM 2761 C CA . VAL A 1 353 ? 4.103 15.823 -4.608 1.00 89.69 353 VAL A CA 1
ATOM 2762 C C . VAL A 1 353 ? 5.020 16.626 -3.691 1.00 89.69 353 VAL A C 1
ATOM 2764 O O . VAL A 1 353 ? 4.764 16.695 -2.489 1.00 89.69 353 VAL A O 1
ATOM 2767 N N . GLU A 1 354 ? 6.073 17.224 -4.244 1.00 86.19 354 GLU A N 1
ATOM 2768 C CA . GLU A 1 354 ? 7.053 17.993 -3.476 1.00 86.19 354 GLU A CA 1
ATOM 2769 C C . GLU A 1 354 ? 6.413 19.197 -2.795 1.00 86.19 354 GLU A C 1
ATOM 2771 O O . GLU A 1 354 ? 6.693 19.441 -1.625 1.00 86.19 354 GLU A O 1
ATOM 2776 N N . GLN A 1 355 ? 5.491 19.882 -3.474 1.00 88.38 355 GLN A N 1
ATOM 2777 C CA . GLN A 1 355 ? 4.730 20.978 -2.886 1.00 88.38 355 GLN A CA 1
ATOM 2778 C C . GLN A 1 355 ? 3.937 20.521 -1.652 1.00 88.38 355 GLN A C 1
ATOM 2780 O O . GLN A 1 355 ? 4.051 21.131 -0.592 1.00 88.38 355 GLN A O 1
ATOM 2785 N N . ILE A 1 356 ? 3.161 19.434 -1.752 1.00 87.50 356 ILE A N 1
ATOM 2786 C CA . ILE A 1 356 ? 2.367 18.936 -0.616 1.00 87.50 356 ILE A CA 1
ATOM 2787 C C . ILE A 1 356 ? 3.269 18.504 0.542 1.00 87.50 356 ILE A C 1
ATOM 2789 O O . ILE A 1 356 ? 2.960 18.792 1.696 1.00 87.50 356 ILE A O 1
ATOM 2793 N N . VAL A 1 357 ? 4.381 17.824 0.251 1.00 85.94 357 VAL A N 1
ATOM 2794 C CA . VAL A 1 357 ? 5.349 17.412 1.277 1.00 85.94 357 VAL A CA 1
ATOM 2795 C C . VAL A 1 357 ? 5.973 18.629 1.956 1.00 85.94 357 VAL A C 1
ATOM 2797 O O . VAL A 1 357 ? 6.049 18.658 3.181 1.00 85.94 357 VAL A O 1
ATOM 2800 N N . TYR A 1 358 ? 6.365 19.639 1.179 1.00 82.19 358 TYR A N 1
ATOM 2801 C CA . TYR A 1 358 ? 6.904 20.890 1.698 1.00 82.19 358 TYR A CA 1
ATOM 2802 C C . TYR A 1 358 ? 5.893 21.596 2.608 1.00 82.19 358 TYR A C 1
ATOM 2804 O O . TYR A 1 358 ? 6.227 21.936 3.739 1.00 82.19 358 TYR A O 1
ATOM 2812 N N . GLU A 1 359 ? 4.640 21.760 2.175 1.00 83.38 359 GLU A N 1
ATOM 2813 C CA . GLU A 1 359 ? 3.602 22.397 2.994 1.00 83.38 359 GLU A CA 1
ATOM 2814 C C . GLU A 1 359 ? 3.327 21.615 4.289 1.00 83.38 359 GLU A C 1
ATOM 2816 O O . GLU A 1 359 ? 3.187 22.217 5.351 1.00 83.38 359 GLU A O 1
ATOM 2821 N N . LEU A 1 360 ? 3.298 20.278 4.238 1.00 82.81 360 LEU A N 1
ATOM 2822 C CA . LEU A 1 360 ? 3.117 19.438 5.428 1.00 82.81 360 LEU A CA 1
ATOM 2823 C C . LEU A 1 360 ? 4.258 19.573 6.443 1.00 82.81 360 LEU A C 1
ATOM 2825 O O . LEU A 1 360 ? 4.002 19.438 7.636 1.00 82.81 360 LEU A O 1
ATOM 2829 N N . ASP A 1 361 ? 5.484 19.847 5.994 1.00 81.88 361 ASP A N 1
ATOM 2830 C CA . ASP A 1 361 ? 6.644 20.065 6.871 1.00 81.88 361 ASP A CA 1
ATOM 2831 C C . ASP A 1 361 ? 6.589 21.425 7.596 1.00 81.88 361 ASP A C 1
ATOM 2833 O O . ASP A 1 361 ? 7.182 21.603 8.657 1.00 81.88 361 ASP A O 1
ATOM 2837 N N . HIS A 1 362 ? 5.824 22.378 7.054 1.00 84.06 362 HIS A N 1
ATOM 2838 C CA . HIS A 1 362 ? 5.684 23.738 7.589 1.00 84.06 362 HIS A CA 1
ATOM 2839 C C . HIS A 1 362 ? 4.357 23.970 8.329 1.00 84.06 362 HIS A C 1
ATOM 2841 O O . HIS A 1 362 ? 4.097 25.076 8.808 1.00 84.06 362 HIS A O 1
ATOM 2847 N N . LEU A 1 363 ? 3.503 22.950 8.432 1.00 84.12 363 LEU A N 1
ATOM 2848 C CA . LEU A 1 363 ? 2.203 23.019 9.096 1.00 84.12 363 LEU A CA 1
ATOM 2849 C C . LEU A 1 363 ? 2.160 22.083 10.303 1.00 84.12 363 LEU A C 1
ATOM 2851 O O . LEU A 1 363 ? 2.744 21.001 10.303 1.00 84.12 363 LEU A O 1
ATOM 2855 N N . SER A 1 364 ? 1.383 22.450 11.325 1.00 85.62 364 SER A N 1
ATOM 2856 C CA . SER A 1 364 ? 1.039 21.480 12.368 1.00 85.62 364 SER A CA 1
ATOM 2857 C C . SER A 1 364 ? 0.215 20.325 11.779 1.00 85.62 364 SER A C 1
ATOM 2859 O O . SER A 1 364 ? -0.529 20.513 10.816 1.00 85.62 364 SER A O 1
ATOM 2861 N N . GLU A 1 365 ? 0.255 19.134 12.388 1.00 80.19 365 GLU A N 1
ATOM 2862 C CA . GLU A 1 365 ? -0.516 17.966 11.916 1.00 80.19 365 GLU A CA 1
ATOM 2863 C C . GLU A 1 365 ? -2.016 18.280 11.758 1.00 80.19 365 GLU A C 1
ATOM 2865 O O . GLU A 1 365 ? -2.669 17.861 10.797 1.00 80.19 365 GLU A O 1
ATOM 2870 N N . LYS A 1 366 ? -2.575 19.065 12.685 1.00 84.06 366 LYS A N 1
ATOM 2871 C CA . LYS A 1 366 ? -3.978 19.494 12.642 1.00 84.06 366 LYS A CA 1
ATOM 2872 C C . LYS A 1 366 ? -4.252 20.414 11.453 1.00 84.06 366 LYS A C 1
ATOM 2874 O O . LYS A 1 366 ? -5.299 20.294 10.815 1.00 84.06 366 LYS A O 1
ATOM 2879 N N . GLU A 1 367 ? -3.349 21.346 11.167 1.00 87.75 367 GLU A N 1
ATOM 2880 C CA . GLU A 1 367 ? -3.492 22.273 10.046 1.00 87.75 367 GLU A CA 1
ATOM 2881 C C . GLU A 1 367 ? -3.265 21.586 8.709 1.00 87.75 367 GLU A C 1
ATOM 2883 O O . GLU A 1 367 ? -4.094 21.768 7.823 1.00 87.75 367 GLU A O 1
ATOM 2888 N N . GLY A 1 368 ? -2.236 20.746 8.589 1.00 87.38 368 GLY A N 1
ATOM 2889 C CA . GLY A 1 368 ? -1.978 19.944 7.397 1.00 87.38 368 GLY A CA 1
ATOM 2890 C C . GLY A 1 368 ? -3.184 19.079 7.036 1.00 87.38 368 GLY A C 1
ATOM 2891 O O . G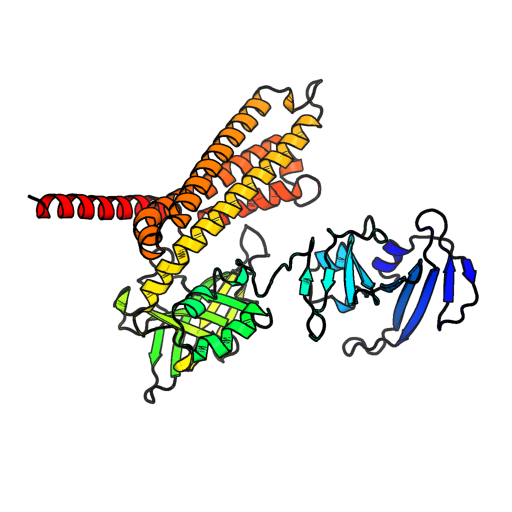LY A 1 368 ? -3.698 19.162 5.923 1.00 87.38 368 GLY A O 1
ATOM 2892 N N . ASN A 1 369 ? -3.741 18.344 8.004 1.00 84.69 369 ASN A N 1
ATOM 2893 C CA . ASN A 1 369 ? -4.942 17.536 7.774 1.00 84.69 369 ASN A CA 1
ATOM 2894 C C . ASN A 1 369 ? -6.157 18.367 7.335 1.00 84.69 369 ASN A C 1
ATOM 2896 O O . ASN A 1 369 ? -6.921 17.931 6.474 1.00 84.69 369 ASN A O 1
ATOM 2900 N N . ARG A 1 370 ? -6.344 19.560 7.911 1.00 87.75 370 ARG A N 1
ATOM 2901 C CA . ARG A 1 370 ? -7.485 20.439 7.611 1.00 87.75 370 ARG A CA 1
ATOM 2902 C C . ARG A 1 370 ? -7.345 21.169 6.274 1.00 87.75 370 ARG A C 1
ATOM 2904 O O . ARG A 1 370 ? -8.338 21.343 5.579 1.00 87.75 370 ARG A O 1
ATOM 2911 N N . LEU A 1 371 ? -6.155 21.673 5.962 1.00 91.19 371 LEU A N 1
ATOM 2912 C CA . LEU A 1 371 ? -5.900 22.507 4.785 1.00 91.19 371 LEU A CA 1
ATOM 2913 C C . LEU A 1 371 ? -5.610 21.664 3.545 1.00 91.19 371 LEU A C 1
ATOM 2915 O O . LEU A 1 371 ? -6.047 22.028 2.457 1.00 91.19 371 LEU A O 1
ATOM 2919 N N . LEU A 1 372 ? -4.903 20.546 3.715 1.00 91.69 372 LEU A N 1
ATOM 2920 C CA . LEU A 1 372 ? -4.374 19.756 2.606 1.00 91.69 372 LEU A CA 1
ATOM 2921 C C . LEU A 1 372 ? -5.121 18.447 2.385 1.00 91.69 372 LEU A C 1
ATOM 2923 O O . LEU A 1 372 ? -4.960 17.867 1.323 1.00 91.69 372 LEU A O 1
ATOM 2927 N N . GLY A 1 373 ? -5.984 17.996 3.304 1.00 90.81 373 GLY A N 1
ATOM 2928 C CA . GLY A 1 373 ? -6.681 16.709 3.171 1.00 90.81 373 GLY A CA 1
ATOM 2929 C C . GLY A 1 373 ? -7.428 16.533 1.838 1.00 90.81 373 GLY A C 1
ATOM 2930 O O . GLY A 1 373 ? -7.332 15.477 1.211 1.00 90.81 373 GLY A O 1
ATOM 2931 N N . GLY A 1 374 ? -8.110 17.583 1.363 1.00 93.31 374 GLY A N 1
ATOM 2932 C CA . GLY A 1 374 ? -8.755 17.590 0.045 1.00 93.31 374 GLY A CA 1
ATOM 2933 C C . GLY A 1 374 ? -7.751 17.531 -1.110 1.00 93.31 374 GLY A C 1
ATOM 2934 O O . GLY A 1 374 ? -7.892 16.711 -2.014 1.00 93.31 374 GLY A O 1
ATOM 2935 N N . THR A 1 375 ? -6.696 18.345 -1.060 1.00 94.88 375 THR A N 1
ATOM 2936 C CA . THR A 1 375 ? -5.648 18.375 -2.093 1.00 94.88 375 THR A CA 1
ATOM 2937 C C . THR A 1 375 ? -4.855 17.068 -2.148 1.00 94.88 375 THR A C 1
ATOM 2939 O O . THR A 1 375 ? -4.557 16.579 -3.231 1.00 94.88 375 THR A O 1
ATOM 2942 N N . THR A 1 376 ? -4.571 16.447 -1.003 1.00 94.19 376 THR A N 1
ATOM 2943 C CA . THR A 1 376 ? -3.945 15.124 -0.900 1.00 94.19 376 THR A CA 1
ATOM 2944 C C . THR A 1 376 ? -4.816 14.038 -1.533 1.00 94.19 376 THR A C 1
ATOM 2946 O O . THR A 1 376 ? -4.288 13.145 -2.194 1.00 94.19 376 THR A O 1
ATOM 2949 N N . ALA A 1 377 ? -6.143 14.110 -1.371 1.00 94.12 377 ALA A N 1
ATOM 2950 C CA . ALA A 1 377 ? -7.070 13.191 -2.030 1.00 94.12 377 ALA A CA 1
ATOM 2951 C C . ALA A 1 377 ? -7.029 13.333 -3.561 1.00 94.12 377 ALA A C 1
ATOM 2953 O O . ALA A 1 377 ? -6.914 12.326 -4.260 1.00 94.12 377 ALA A O 1
ATOM 2954 N N . LEU A 1 378 ? -7.047 14.570 -4.070 1.00 96.75 378 LEU A N 1
ATOM 2955 C CA . LEU A 1 378 ? -6.929 14.854 -5.505 1.00 96.75 378 LEU A CA 1
ATOM 2956 C C . LEU A 1 378 ? -5.587 14.382 -6.073 1.00 96.75 378 LEU A C 1
ATOM 2958 O O . LEU A 1 378 ? -5.555 13.678 -7.081 1.00 96.75 378 LEU A O 1
ATOM 2962 N N . LEU A 1 379 ? -4.488 14.699 -5.384 1.00 96.94 379 LEU A N 1
ATOM 2963 C CA . LEU A 1 379 ? -3.144 14.279 -5.768 1.00 96.94 379 LEU A CA 1
ATOM 2964 C C . LEU A 1 379 ? -3.037 12.752 -5.865 1.00 96.94 379 LEU A C 1
ATOM 2966 O O . LEU A 1 379 ? -2.453 12.239 -6.815 1.00 96.94 379 LEU A O 1
ATOM 2970 N N . LYS A 1 380 ? -3.614 12.009 -4.914 1.00 95.38 380 LYS A N 1
ATOM 2971 C CA . LYS A 1 380 ? -3.604 10.540 -4.944 1.00 95.38 380 LYS A CA 1
ATOM 2972 C C . LYS A 1 380 ? -4.271 9.979 -6.197 1.00 95.38 380 LYS A C 1
ATOM 2974 O O . LYS A 1 380 ? -3.771 9.008 -6.766 1.00 95.38 380 LYS A O 1
ATOM 2979 N N . VAL A 1 381 ? -5.395 10.557 -6.620 1.00 95.62 381 VAL A N 1
ATOM 2980 C CA . VAL A 1 381 ? -6.085 10.130 -7.846 1.00 95.62 381 VAL A CA 1
ATOM 2981 C C . VAL A 1 381 ? -5.248 10.461 -9.067 1.00 95.62 381 VAL A C 1
ATOM 2983 O O . VAL A 1 381 ? -4.979 9.564 -9.865 1.00 95.62 381 VAL A O 1
ATOM 2986 N N . GLU A 1 382 ? -4.779 11.706 -9.177 1.00 97.44 382 GLU A N 1
ATOM 2987 C CA . GLU A 1 382 ? -3.956 12.133 -10.311 1.00 97.44 382 GLU A CA 1
ATOM 2988 C C . GLU A 1 382 ? -2.709 11.254 -10.439 1.00 97.44 382 GLU A C 1
ATOM 2990 O O . GLU A 1 382 ? -2.362 10.818 -11.534 1.00 97.44 382 GLU A O 1
ATOM 2995 N N . ALA A 1 383 ? -2.080 10.897 -9.318 1.00 97.50 383 ALA A N 1
ATOM 2996 C CA . ALA A 1 383 ? -0.930 10.006 -9.306 1.00 97.50 383 ALA A CA 1
ATOM 2997 C C . ALA A 1 383 ? -1.246 8.632 -9.909 1.00 97.50 383 ALA A C 1
ATOM 2999 O O . ALA A 1 383 ? -0.490 8.140 -10.748 1.00 97.50 383 ALA A O 1
ATOM 3000 N N . GLY A 1 384 ? -2.371 8.027 -9.518 1.00 96.06 384 GLY A N 1
ATOM 3001 C CA . GLY A 1 384 ? -2.834 6.760 -10.082 1.00 96.06 384 GLY A CA 1
ATOM 3002 C C . GLY A 1 384 ? -3.133 6.859 -11.582 1.00 96.06 384 GLY A C 1
ATOM 3003 O O . GLY A 1 384 ? -2.717 5.989 -12.350 1.00 96.06 384 GLY A O 1
ATOM 3004 N N . MET A 1 385 ? -3.784 7.941 -12.016 1.00 97.00 385 MET A N 1
ATOM 3005 C CA . MET A 1 385 ? -4.132 8.177 -13.422 1.00 97.00 385 MET A CA 1
ATOM 3006 C C . MET A 1 385 ? -2.899 8.423 -14.296 1.00 97.00 385 MET A C 1
ATOM 3008 O O . MET A 1 385 ? -2.776 7.848 -15.382 1.00 97.00 385 MET A O 1
ATOM 3012 N N . VAL A 1 386 ? -1.938 9.210 -13.806 1.00 98.31 386 VAL A N 1
ATOM 3013 C CA . VAL A 1 386 ? -0.639 9.419 -14.455 1.00 98.31 386 VAL A CA 1
ATOM 3014 C C . VAL A 1 386 ? 0.134 8.109 -14.536 1.00 98.31 386 VAL A C 1
ATOM 3016 O O . VAL A 1 386 ? 0.616 7.766 -15.614 1.00 98.31 386 VAL A O 1
ATOM 3019 N N . ALA A 1 387 ? 0.224 7.350 -13.441 1.00 97.69 387 ALA A N 1
ATOM 3020 C CA . ALA A 1 387 ? 0.927 6.071 -13.433 1.00 97.69 387 ALA A CA 1
ATOM 3021 C C . ALA A 1 387 ? 0.318 5.079 -14.426 1.00 97.69 387 ALA A C 1
ATOM 3023 O O . ALA A 1 387 ? 1.059 4.438 -15.170 1.00 97.69 387 ALA A O 1
ATOM 3024 N N . LYS A 1 388 ? -1.016 5.005 -14.500 1.00 97.25 388 LYS A N 1
ATOM 3025 C CA . LYS A 1 388 ? -1.712 4.188 -15.496 1.00 97.25 388 LYS A CA 1
ATOM 3026 C C . LYS A 1 388 ? -1.374 4.617 -16.922 1.00 97.25 388 LYS A C 1
ATOM 3028 O O . LYS A 1 388 ? -0.972 3.777 -17.721 1.00 97.25 388 LYS A O 1
ATOM 3033 N N . TYR A 1 389 ? -1.500 5.907 -17.231 1.00 98.31 389 TYR A N 1
ATOM 3034 C CA . TYR A 1 389 ? -1.190 6.430 -18.563 1.00 98.31 389 TYR A CA 1
ATOM 3035 C C . TYR A 1 389 ? 0.258 6.123 -18.970 1.00 98.31 389 TYR A C 1
ATOM 3037 O O . TYR A 1 389 ? 0.504 5.615 -20.061 1.00 98.31 389 TYR A O 1
ATOM 3045 N N . VAL A 1 390 ? 1.215 6.399 -18.079 1.00 98.62 390 VAL A N 1
ATOM 3046 C CA . VAL A 1 390 ? 2.641 6.180 -18.342 1.00 98.62 390 VAL A CA 1
ATOM 3047 C C . VAL A 1 390 ? 2.934 4.695 -18.525 1.00 98.62 390 VAL A C 1
ATOM 3049 O O . VAL A 1 390 ? 3.607 4.338 -19.489 1.00 98.62 390 VAL A O 1
ATOM 3052 N N . ALA A 1 391 ? 2.409 3.824 -17.661 1.00 97.94 391 ALA A N 1
ATOM 3053 C CA . ALA A 1 391 ? 2.599 2.383 -17.792 1.00 97.94 391 ALA A CA 1
ATOM 3054 C C . ALA A 1 391 ? 2.036 1.858 -19.124 1.00 97.94 391 ALA A C 1
ATOM 3056 O O . ALA A 1 391 ? 2.741 1.149 -19.841 1.00 97.94 391 ALA A O 1
ATOM 3057 N N . ASP A 1 392 ? 0.819 2.265 -19.502 1.00 97.75 392 ASP A N 1
ATOM 3058 C CA . ASP A 1 392 ? 0.175 1.847 -20.753 1.00 97.75 392 ASP A CA 1
ATOM 3059 C C . ASP A 1 392 ? 0.973 2.304 -21.992 1.00 97.75 392 ASP A C 1
ATOM 3061 O O . ASP A 1 392 ? 1.132 1.546 -22.951 1.00 97.75 392 ASP A O 1
ATOM 3065 N N . GLU A 1 393 ? 1.508 3.528 -21.996 1.00 98.56 393 GLU A N 1
ATOM 3066 C CA . GLU A 1 393 ? 2.353 4.015 -23.094 1.00 98.56 393 GLU A CA 1
ATOM 3067 C C . GLU A 1 393 ? 3.726 3.327 -23.128 1.00 98.56 393 GLU A C 1
ATOM 3069 O O . GLU A 1 393 ? 4.225 3.008 -24.210 1.00 98.56 393 GLU A O 1
ATOM 3074 N N . CYS A 1 394 ? 4.314 3.031 -21.968 1.00 98.44 394 CYS A N 1
ATOM 3075 C CA . CYS A 1 394 ? 5.592 2.324 -21.874 1.00 98.44 394 CYS A CA 1
ATOM 3076 C C . CYS A 1 394 ? 5.479 0.870 -22.355 1.00 98.44 394 CYS A C 1
ATOM 3078 O O . CYS A 1 394 ? 6.355 0.416 -23.090 1.00 98.44 394 CYS A O 1
ATOM 3080 N N . VAL A 1 395 ? 4.375 0.171 -22.052 1.00 98.25 395 VAL A N 1
ATOM 3081 C CA . VAL A 1 395 ? 4.071 -1.152 -22.636 1.00 98.25 395 VAL A CA 1
ATOM 3082 C C . VAL A 1 395 ? 4.062 -1.071 -24.166 1.00 98.25 395 VAL A C 1
ATOM 3084 O O . VAL A 1 395 ? 4.707 -1.879 -24.831 1.00 98.25 395 VAL A O 1
ATOM 3087 N N . LYS A 1 396 ? 3.391 -0.063 -24.743 1.00 97.94 396 LYS A N 1
ATOM 3088 C CA . LYS A 1 396 ? 3.315 0.113 -26.206 1.00 97.94 396 LYS A CA 1
ATOM 3089 C C . LYS A 1 396 ? 4.684 0.391 -26.833 1.00 97.94 396 LYS A C 1
ATOM 3091 O O . LYS A 1 396 ? 4.956 -0.118 -27.915 1.00 97.94 396 LYS A O 1
ATOM 3096 N N . ILE A 1 397 ? 5.547 1.166 -26.171 1.00 98.31 397 ILE A N 1
ATOM 3097 C CA . ILE A 1 397 ? 6.921 1.436 -26.637 1.00 98.31 397 ILE A CA 1
ATOM 3098 C C . ILE A 1 397 ? 7.780 0.164 -26.588 1.00 98.31 397 ILE A C 1
ATOM 3100 O O . ILE A 1 397 ? 8.559 -0.096 -27.504 1.00 98.31 397 ILE A O 1
ATOM 3104 N N . MET A 1 398 ? 7.616 -0.655 -25.548 1.00 97.50 398 MET A N 1
ATOM 3105 C CA . MET A 1 398 ? 8.301 -1.945 -25.406 1.00 97.50 398 MET A CA 1
ATOM 3106 C C . MET A 1 398 ? 7.804 -3.003 -26.406 1.00 97.50 398 MET A C 1
ATOM 3108 O O . MET A 1 398 ? 8.492 -3.994 -26.659 1.00 97.50 398 MET A O 1
ATOM 3112 N N . GLY A 1 399 ? 6.616 -2.812 -26.987 1.00 96.44 399 GLY A N 1
ATOM 3113 C CA . GLY A 1 399 ? 5.987 -3.775 -27.885 1.00 96.44 399 GLY A CA 1
ATOM 3114 C C . GLY A 1 399 ? 5.710 -5.099 -27.170 1.00 96.44 399 GLY A C 1
ATOM 3115 O O . GLY A 1 399 ? 5.279 -5.113 -26.020 1.00 96.44 399 GLY A O 1
ATOM 3116 N N . GLY A 1 400 ? 5.995 -6.225 -27.832 1.00 96.19 400 GLY A N 1
ATOM 3117 C CA . GLY A 1 400 ? 5.768 -7.559 -27.262 1.00 96.19 400 GLY A CA 1
ATOM 3118 C C . GLY A 1 400 ? 6.492 -7.806 -25.932 1.00 96.19 400 GLY A C 1
ATOM 3119 O O . GLY A 1 400 ? 5.950 -8.510 -25.085 1.00 96.19 400 GLY A O 1
ATOM 3120 N N . LEU A 1 401 ? 7.658 -7.179 -25.703 1.00 95.69 401 LEU A N 1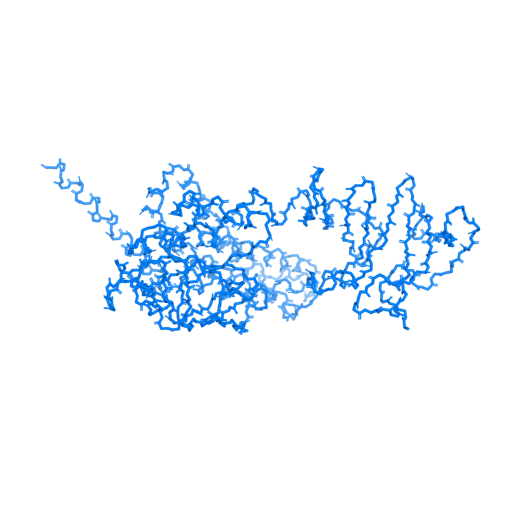
ATOM 3121 C CA . LEU A 1 401 ? 8.360 -7.278 -24.418 1.00 95.69 401 LEU A CA 1
ATOM 3122 C C . LEU A 1 401 ? 7.524 -6.699 -23.278 1.00 95.69 401 LEU A C 1
ATOM 3124 O O . LEU A 1 401 ? 7.495 -7.274 -22.203 1.00 95.69 401 LEU A O 1
ATOM 3128 N N . GLY A 1 402 ? 6.781 -5.615 -23.502 1.00 95.94 402 GLY A N 1
ATOM 3129 C CA . GLY A 1 402 ? 5.957 -4.994 -22.459 1.00 95.94 402 GLY A CA 1
ATOM 3130 C C . GLY A 1 402 ? 4.834 -5.891 -21.920 1.00 95.94 402 GLY A C 1
ATOM 3131 O O . GLY A 1 402 ? 4.224 -5.550 -20.913 1.00 95.94 402 GLY A O 1
ATOM 3132 N N . LEU A 1 403 ? 4.562 -7.024 -22.578 1.00 95.56 403 LEU A N 1
ATOM 3133 C CA . LEU A 1 403 ? 3.551 -8.006 -22.185 1.00 95.56 403 LEU A CA 1
ATOM 3134 C C . LEU A 1 403 ? 4.139 -9.199 -21.414 1.00 95.56 403 LEU A C 1
ATOM 3136 O O . LEU A 1 403 ? 3.387 -10.053 -20.941 1.00 95.56 403 LEU A O 1
ATOM 3140 N N . THR A 1 404 ? 5.468 -9.312 -21.313 1.00 94.56 404 THR A N 1
ATOM 3141 C CA . THR A 1 404 ? 6.106 -10.485 -20.713 1.00 94.56 404 THR A CA 1
ATOM 3142 C C . THR A 1 404 ? 6.239 -10.328 -19.204 1.00 94.56 404 THR A C 1
ATOM 3144 O O . THR A 1 404 ? 6.789 -9.352 -18.707 1.00 94.56 404 THR A O 1
ATOM 3147 N N . LYS A 1 405 ? 5.812 -11.352 -18.458 1.00 91.94 405 LYS A N 1
ATOM 3148 C CA . LYS A 1 405 ? 6.027 -11.453 -17.000 1.00 91.94 405 LYS A CA 1
ATOM 3149 C C . LYS A 1 405 ? 7.481 -11.742 -16.609 1.00 91.94 405 LYS A C 1
ATOM 3151 O O . LYS A 1 405 ? 7.803 -11.772 -15.429 1.00 91.94 405 LYS A O 1
ATOM 3156 N N . SER A 1 406 ? 8.342 -11.987 -17.591 1.00 90.38 406 SER A N 1
ATOM 3157 C CA . SER A 1 406 ? 9.758 -12.312 -17.432 1.00 90.38 406 SER A CA 1
ATOM 3158 C C . SER A 1 406 ? 10.629 -11.431 -18.332 1.00 90.38 406 SER A C 1
ATOM 3160 O O . SER A 1 406 ? 10.136 -10.742 -19.231 1.00 90.38 406 SER A O 1
ATOM 3162 N N . GLY A 1 407 ? 11.938 -11.443 -18.079 1.00 91.25 407 GLY A N 1
ATOM 3163 C CA . GLY A 1 407 ? 12.918 -10.702 -18.869 1.00 91.25 407 GLY A CA 1
ATOM 3164 C C . GLY A 1 407 ? 12.778 -9.182 -18.747 1.00 91.25 407 GLY A C 1
ATOM 3165 O O . GLY A 1 407 ? 12.274 -8.658 -17.756 1.00 91.25 407 GLY A O 1
ATOM 3166 N N . GLN A 1 408 ? 13.233 -8.466 -19.777 1.00 90.50 408 GLN A N 1
ATOM 3167 C CA . GLN A 1 408 ? 13.334 -6.999 -19.774 1.00 90.50 408 GLN A CA 1
ATOM 3168 C C . GLN A 1 408 ? 11.984 -6.282 -19.600 1.00 90.50 408 GLN A C 1
ATOM 3170 O O . GLN A 1 408 ? 11.953 -5.146 -19.140 1.00 90.50 408 GLN A O 1
ATOM 3175 N N . GLY A 1 409 ? 10.872 -6.932 -19.950 1.00 92.62 409 GLY A N 1
ATOM 3176 C CA . GLY A 1 409 ? 9.527 -6.375 -19.811 1.00 92.62 409 GLY A CA 1
ATOM 3177 C C . GLY A 1 409 ? 8.850 -6.592 -18.462 1.00 92.62 409 GLY A C 1
ATOM 3178 O O . GLY A 1 409 ? 7.861 -5.918 -18.176 1.00 92.62 409 GLY A O 1
ATOM 3179 N N . ALA A 1 410 ? 9.389 -7.476 -17.615 1.00 92.88 410 ALA A N 1
ATOM 3180 C CA . ALA A 1 410 ? 8.714 -7.954 -16.407 1.00 92.88 410 ALA A CA 1
ATOM 3181 C C . ALA A 1 410 ? 8.285 -6.828 -15.459 1.00 92.88 410 ALA A C 1
ATOM 3183 O O . ALA A 1 410 ? 7.192 -6.863 -14.898 1.00 92.88 410 ALA A O 1
ATOM 3184 N N . ARG A 1 411 ? 9.133 -5.805 -15.295 1.00 92.81 411 ARG A N 1
ATOM 3185 C CA . ARG A 1 411 ? 8.849 -4.662 -14.415 1.00 92.81 411 ARG A CA 1
ATOM 3186 C C . ARG A 1 411 ? 7.684 -3.826 -14.939 1.00 92.81 411 ARG A C 1
ATOM 3188 O O . ARG A 1 411 ? 6.769 -3.527 -14.175 1.00 92.81 411 ARG A O 1
ATOM 3195 N N . ILE A 1 412 ? 7.701 -3.481 -16.229 1.00 95.12 412 ILE A N 1
ATOM 3196 C CA . ILE A 1 412 ? 6.632 -2.708 -16.874 1.00 95.12 412 ILE A CA 1
ATOM 3197 C C . ILE A 1 412 ? 5.318 -3.494 -16.863 1.00 95.12 412 ILE A C 1
ATOM 3199 O O . ILE A 1 412 ? 4.291 -2.917 -16.511 1.00 95.12 412 ILE A O 1
ATOM 3203 N N . GLU A 1 413 ? 5.338 -4.794 -17.179 1.00 94.81 413 GLU A N 1
ATOM 3204 C CA . GLU A 1 413 ? 4.145 -5.653 -17.106 1.00 94.81 413 GLU A CA 1
ATOM 3205 C C . GLU A 1 413 ? 3.561 -5.653 -15.694 1.00 94.81 413 GLU A C 1
ATOM 3207 O O . GLU A 1 413 ? 2.369 -5.396 -15.515 1.00 94.81 413 GLU A O 1
ATOM 3212 N N . ALA A 1 414 ? 4.403 -5.889 -14.684 1.00 91.81 414 ALA A N 1
ATOM 3213 C CA . ALA A 1 414 ? 3.955 -5.993 -13.305 1.00 91.81 414 ALA A CA 1
ATOM 3214 C C . ALA A 1 414 ? 3.354 -4.674 -12.811 1.00 91.81 414 ALA A C 1
ATOM 3216 O O . ALA A 1 414 ? 2.307 -4.683 -12.158 1.00 91.81 414 ALA A O 1
ATOM 3217 N N . ILE A 1 415 ? 3.979 -3.542 -13.152 1.00 92.75 415 ILE A N 1
ATOM 3218 C CA . ILE A 1 415 ? 3.467 -2.213 -12.813 1.00 92.75 415 ILE A CA 1
ATOM 3219 C C . ILE A 1 415 ? 2.158 -1.950 -13.560 1.00 92.75 415 ILE A C 1
ATOM 3221 O O . ILE A 1 415 ? 1.163 -1.651 -12.905 1.00 92.75 415 ILE A O 1
ATOM 3225 N N . SER A 1 416 ? 2.119 -2.127 -14.886 1.00 94.12 416 SER A N 1
ATOM 3226 C CA . SER A 1 416 ? 0.928 -1.909 -15.725 1.00 94.12 416 SER A CA 1
ATOM 3227 C C . SER A 1 416 ? -0.270 -2.733 -15.251 1.00 94.12 416 SER A C 1
ATOM 3229 O O . SER A 1 416 ? -1.367 -2.203 -15.095 1.00 94.12 416 SER A O 1
ATOM 3231 N N . ARG A 1 417 ? -0.065 -4.005 -14.902 1.00 90.94 417 ARG A N 1
ATOM 3232 C CA . ARG A 1 417 ? -1.119 -4.859 -14.344 1.00 90.94 417 ARG A CA 1
ATOM 3233 C C . ARG A 1 417 ? -1.588 -4.405 -12.955 1.00 90.94 417 ARG A C 1
ATOM 3235 O O . ARG A 1 417 ? -2.736 -4.650 -12.583 1.00 90.94 417 ARG A O 1
ATOM 3242 N N . SER A 1 418 ? -0.726 -3.739 -12.189 1.00 88.75 418 SER A N 1
ATOM 3243 C CA . SER A 1 418 ? -0.994 -3.334 -10.803 1.00 88.75 418 SER A CA 1
ATOM 3244 C C . SER A 1 418 ? -1.515 -1.905 -10.648 1.00 88.75 418 SER A C 1
ATOM 3246 O O . SER A 1 418 ? -2.062 -1.595 -9.594 1.00 88.75 418 SER A O 1
ATOM 3248 N N . VAL A 1 419 ? -1.405 -1.033 -11.659 1.00 89.88 419 VAL A N 1
ATOM 3249 C CA . VAL A 1 419 ? -1.764 0.399 -11.529 1.00 89.88 419 VAL A CA 1
ATOM 3250 C C . VAL A 1 419 ? -3.207 0.637 -11.080 1.00 89.88 419 VAL A C 1
ATOM 3252 O O . VAL A 1 419 ? -3.475 1.600 -10.367 1.00 89.88 419 VAL A O 1
ATOM 3255 N N . ILE A 1 420 ? -4.146 -0.254 -11.417 1.00 88.69 420 ILE A N 1
ATOM 3256 C CA . ILE A 1 420 ? -5.541 -0.121 -10.966 1.00 88.69 420 ILE A CA 1
ATOM 3257 C C . ILE A 1 420 ? -5.670 -0.247 -9.438 1.00 88.69 420 ILE A C 1
ATOM 3259 O O . ILE A 1 420 ? -6.514 0.406 -8.823 1.00 88.69 420 ILE A O 1
ATOM 3263 N N . ALA A 1 421 ? -4.767 -1.005 -8.804 1.00 86.00 421 ALA A N 1
ATOM 3264 C CA . ALA A 1 421 ? -4.650 -1.112 -7.353 1.00 86.00 421 ALA A CA 1
ATOM 3265 C C . ALA A 1 421 ? -3.977 0.113 -6.706 1.00 86.00 421 ALA A C 1
ATOM 3267 O O . ALA A 1 421 ? -3.779 0.122 -5.498 1.00 86.00 421 ALA A O 1
ATOM 3268 N N . LEU A 1 422 ? -3.661 1.161 -7.473 1.00 86.75 422 LEU A N 1
ATOM 3269 C CA . LEU A 1 422 ? -3.284 2.483 -6.959 1.00 86.75 422 LEU A CA 1
ATOM 3270 C C . LEU A 1 422 ? -4.427 3.503 -7.117 1.00 86.75 422 LEU A C 1
ATOM 3272 O O . LEU A 1 422 ? -4.459 4.517 -6.425 1.00 86.75 422 LEU A O 1
ATOM 3276 N N . ILE A 1 423 ? -5.398 3.222 -7.992 1.00 89.69 423 ILE A N 1
ATOM 3277 C CA . ILE A 1 423 ? -6.531 4.114 -8.280 1.00 89.69 423 ILE A CA 1
ATOM 3278 C C . ILE A 1 423 ? -7.713 3.818 -7.350 1.00 89.69 423 ILE A C 1
ATOM 3280 O O . ILE A 1 423 ? -8.309 4.746 -6.811 1.00 89.69 423 ILE A O 1
ATOM 3284 N N . VAL A 1 424 ? -8.025 2.543 -7.103 1.00 90.31 424 VAL A N 1
ATOM 3285 C CA . VAL A 1 424 ? -9.202 2.140 -6.310 1.00 90.31 424 VAL A CA 1
ATOM 3286 C C . VAL A 1 424 ? -8.992 2.237 -4.783 1.00 90.31 424 VAL A C 1
ATOM 3288 O O . VAL A 1 424 ? -9.789 2.911 -4.125 1.00 90.31 424 VAL A O 1
ATOM 3291 N N . PRO A 1 425 ? -7.967 1.609 -4.167 1.00 85.31 425 PRO A N 1
ATOM 3292 C CA . PRO A 1 425 ? -7.775 1.664 -2.710 1.00 85.31 425 PRO A CA 1
ATOM 3293 C C . PRO A 1 425 ? -7.257 3.035 -2.250 1.00 85.31 425 PRO A C 1
ATOM 3295 O O . PRO A 1 425 ? -6.737 3.806 -3.052 1.00 85.31 425 PRO A O 1
ATOM 3298 N N . GLY A 1 426 ? -7.431 3.376 -0.967 1.00 83.69 426 GLY A N 1
ATOM 3299 C CA . GLY A 1 426 ? -7.182 4.732 -0.439 1.00 83.69 426 GLY A CA 1
ATOM 3300 C C . GLY A 1 426 ? -8.269 5.765 -0.797 1.00 83.69 426 GLY A C 1
ATOM 3301 O O . GLY A 1 426 ? -8.129 6.951 -0.486 1.00 83.69 426 GLY A O 1
ATOM 3302 N N . GLY A 1 427 ? -9.354 5.301 -1.433 1.00 89.38 427 GLY A N 1
ATOM 3303 C CA . GLY A 1 427 ? -10.479 6.082 -1.951 1.00 89.38 427 GLY A CA 1
ATOM 3304 C C . GLY A 1 427 ? -10.507 6.059 -3.479 1.00 89.38 427 GLY A C 1
ATOM 3305 O O . GLY A 1 427 ? -9.496 6.389 -4.100 1.00 89.38 427 GLY A O 1
ATOM 3306 N N . SER A 1 428 ? -11.638 5.669 -4.076 1.00 91.88 428 SER A N 1
ATOM 3307 C CA . SER A 1 428 ? -11.799 5.631 -5.536 1.00 91.88 428 SER A CA 1
ATOM 3308 C C . SER A 1 428 ? -11.764 7.031 -6.149 1.00 91.88 428 SER A C 1
ATOM 3310 O O . SER A 1 428 ? -11.989 8.023 -5.453 1.00 91.88 428 SER A O 1
ATOM 3312 N N . GLU A 1 429 ? -11.501 7.093 -7.455 1.00 93.88 429 GLU A N 1
ATOM 3313 C CA . GLU A 1 429 ? -11.428 8.331 -8.239 1.00 93.88 429 GLU A CA 1
ATOM 3314 C C . GLU A 1 429 ? -12.602 9.275 -7.949 1.00 93.88 429 GLU A C 1
ATOM 3316 O O . GLU A 1 429 ? -12.385 10.369 -7.426 1.00 93.88 429 GLU A O 1
ATOM 3321 N N . ASP A 1 430 ? -13.838 8.816 -8.160 1.00 93.19 430 ASP A N 1
ATOM 3322 C CA . ASP A 1 430 ? -15.039 9.642 -7.982 1.00 93.19 430 ASP A CA 1
ATOM 3323 C C . ASP A 1 430 ? -15.164 10.197 -6.558 1.00 93.19 430 ASP A C 1
ATOM 3325 O O . ASP A 1 430 ? -15.480 11.366 -6.341 1.00 93.19 430 ASP A O 1
ATOM 3329 N N . VAL A 1 431 ? -14.862 9.361 -5.561 1.00 93.00 431 VAL A N 1
ATOM 3330 C CA . VAL A 1 431 ? -15.009 9.712 -4.143 1.00 93.00 431 VAL A CA 1
ATOM 3331 C C . VAL A 1 431 ? -13.959 10.731 -3.724 1.00 93.00 431 VAL A C 1
ATOM 3333 O O . VAL A 1 431 ? -14.244 11.606 -2.908 1.00 93.00 431 VAL A O 1
ATOM 3336 N N . MET A 1 432 ? -12.739 10.624 -4.249 1.00 94.44 432 MET A N 1
ATOM 3337 C CA . MET A 1 432 ? -11.646 11.542 -3.931 1.00 94.44 432 MET A CA 1
ATOM 3338 C C . MET A 1 432 ? -11.777 12.877 -4.664 1.00 94.44 432 MET A C 1
ATOM 3340 O O . MET A 1 432 ? -11.488 13.909 -4.057 1.00 94.44 432 MET A O 1
ATOM 3344 N N . ILE A 1 433 ? -12.261 12.879 -5.910 1.00 95.62 433 ILE A N 1
ATOM 3345 C CA . ILE A 1 433 ? -12.584 14.113 -6.640 1.00 95.62 433 ILE A CA 1
ATOM 3346 C C . ILE A 1 433 ? -13.661 14.894 -5.884 1.00 95.62 433 ILE A C 1
ATOM 3348 O O . ILE A 1 433 ? -13.469 16.066 -5.552 1.00 95.62 433 ILE A O 1
ATOM 3352 N N . ASP A 1 434 ? -14.755 14.224 -5.522 1.00 95.19 434 ASP A N 1
ATOM 3353 C CA . ASP A 1 434 ? -15.831 14.829 -4.740 1.00 95.19 434 ASP A CA 1
ATOM 3354 C C . ASP A 1 434 ? -15.361 15.263 -3.334 1.00 95.19 434 ASP A C 1
ATOM 3356 O O . ASP A 1 434 ? -15.696 16.356 -2.869 1.00 95.19 434 ASP A O 1
ATOM 3360 N N . LEU A 1 435 ? -14.521 14.467 -2.656 1.00 91.94 435 LEU A N 1
ATOM 3361 C CA . LEU A 1 435 ? -13.919 14.856 -1.374 1.00 91.94 435 LEU A CA 1
ATOM 3362 C C . LEU A 1 435 ? -13.086 16.140 -1.500 1.00 91.94 435 LEU A C 1
ATOM 3364 O O . LEU A 1 435 ? -13.205 17.020 -0.647 1.00 91.94 435 LEU A O 1
ATOM 3368 N N . GLY A 1 436 ? -12.277 16.266 -2.555 1.00 94.19 436 GLY A N 1
ATOM 3369 C CA . GLY A 1 436 ? -11.481 17.464 -2.819 1.00 94.19 436 GLY A CA 1
ATOM 3370 C C . GLY A 1 436 ? -12.346 18.722 -2.900 1.00 94.19 436 GLY A C 1
ATOM 3371 O O . GLY A 1 436 ? -12.064 19.718 -2.229 1.00 94.19 436 GLY A O 1
ATOM 3372 N N . VAL A 1 437 ? -13.458 18.650 -3.639 1.00 96.31 437 VAL A N 1
ATOM 3373 C CA . VAL A 1 437 ? -14.425 19.754 -3.753 1.00 96.31 437 VAL A CA 1
ATOM 3374 C C . VAL A 1 437 ? -15.101 20.045 -2.410 1.00 96.31 437 VAL A C 1
ATOM 3376 O O . VAL A 1 437 ? -15.188 21.204 -1.996 1.00 96.31 437 VAL A O 1
ATOM 3379 N N . ARG A 1 438 ? -15.547 19.014 -1.682 1.00 94.19 438 ARG A N 1
ATOM 3380 C CA . ARG A 1 438 ? -16.201 19.184 -0.374 1.00 94.19 438 ARG A CA 1
ATOM 3381 C C . ARG A 1 438 ? -15.292 19.848 0.658 1.00 94.19 438 ARG A C 1
ATOM 3383 O O . ARG A 1 438 ? -15.760 20.714 1.399 1.00 94.19 438 ARG A O 1
ATOM 3390 N N . GLU A 1 439 ? -14.013 19.484 0.714 1.00 92.88 439 GLU A N 1
ATOM 3391 C CA . GLU A 1 439 ? -13.049 20.132 1.612 1.00 92.88 439 GLU A CA 1
ATOM 3392 C C . GLU A 1 439 ? -12.773 21.585 1.198 1.00 92.88 439 GLU A C 1
ATOM 3394 O O . GLU A 1 439 ? -12.782 22.478 2.051 1.00 92.88 439 GLU A O 1
ATOM 3399 N N . ALA A 1 440 ? -12.650 21.868 -0.103 1.00 92.94 440 ALA A N 1
ATOM 3400 C CA . ALA A 1 440 ? -12.503 23.238 -0.599 1.00 92.94 440 ALA A CA 1
ATOM 3401 C C . ALA A 1 440 ? -13.703 24.130 -0.213 1.00 92.94 440 ALA A C 1
ATOM 3403 O O . ALA A 1 440 ? -13.523 25.262 0.250 1.00 92.94 440 ALA A O 1
ATOM 3404 N N . LEU A 1 441 ? -14.931 23.608 -0.315 1.00 94.44 441 LEU A N 1
ATOM 3405 C CA . LEU A 1 441 ? -16.147 24.311 0.110 1.00 94.44 441 LEU A CA 1
ATOM 3406 C C . LEU A 1 441 ? -16.154 24.610 1.616 1.00 94.44 441 LEU A C 1
ATOM 3408 O O . LEU A 1 441 ? -16.541 25.710 2.022 1.00 94.44 441 LEU A O 1
ATOM 3412 N N . LYS A 1 442 ? -15.709 23.667 2.458 1.00 91.44 442 LYS A N 1
ATOM 3413 C CA . LYS A 1 442 ? -15.588 23.886 3.912 1.00 91.44 442 LYS A CA 1
ATOM 3414 C C . LYS A 1 442 ? -14.592 24.999 4.229 1.00 91.44 442 LYS A C 1
ATOM 3416 O O . LYS A 1 442 ? -14.905 25.892 5.016 1.00 91.44 442 LYS A O 1
ATOM 3421 N N . LEU A 1 443 ? -13.419 24.981 3.594 1.00 90.81 443 LEU A N 1
ATOM 3422 C CA . LEU A 1 443 ? -12.391 26.007 3.781 1.00 90.81 443 LEU A CA 1
ATOM 3423 C C . LEU A 1 443 ? -12.868 27.392 3.327 1.00 90.81 443 LEU A C 1
ATOM 3425 O O . LEU A 1 443 ? -12.603 28.383 4.008 1.00 90.81 443 LEU A O 1
ATOM 3429 N N . SER A 1 444 ? -13.614 27.459 2.222 1.00 91.94 444 SER A N 1
ATOM 3430 C CA . SER A 1 444 ? -14.213 28.702 1.726 1.00 91.94 444 SER A CA 1
ATOM 3431 C C . SER A 1 444 ? -15.189 29.312 2.739 1.00 91.94 444 SER A C 1
ATOM 3433 O O . SER A 1 444 ? -15.051 30.478 3.110 1.00 91.94 444 SER A O 1
ATOM 3435 N N . LYS A 1 445 ? -16.112 28.508 3.289 1.00 89.81 445 LYS A N 1
ATOM 3436 C CA . LYS A 1 445 ? -17.072 28.966 4.311 1.00 89.81 445 LYS A CA 1
ATOM 3437 C C . LYS A 1 445 ? -16.383 29.510 5.563 1.00 89.81 445 LYS A C 1
ATOM 3439 O O . LYS A 1 445 ? -16.788 30.552 6.072 1.00 89.81 445 LYS A O 1
ATOM 3444 N N . LEU A 1 446 ? -15.326 28.843 6.033 1.00 84.81 446 LEU A N 1
ATOM 3445 C CA . LEU A 1 446 ? -14.552 29.296 7.195 1.00 84.81 446 LEU A CA 1
ATOM 3446 C C . LEU A 1 446 ? -13.885 30.657 6.949 1.00 84.81 446 LEU A C 1
ATOM 3448 O O . LEU A 1 446 ? -13.898 31.514 7.830 1.00 84.81 446 LEU A O 1
ATOM 3452 N N . ARG A 1 447 ? -13.340 30.880 5.746 1.00 81.69 447 ARG A N 1
ATOM 3453 C CA . ARG A 1 447 ? -12.735 32.166 5.361 1.00 81.69 447 ARG A CA 1
ATOM 3454 C C . ARG A 1 447 ? -13.774 33.285 5.276 1.00 81.69 447 ARG A C 1
ATOM 3456 O O . ARG A 1 447 ? -13.515 34.381 5.764 1.00 81.69 447 ARG A O 1
ATOM 3463 N N . SER A 1 448 ? -14.948 33.009 4.710 1.00 76.38 448 SER A N 1
ATOM 3464 C CA . SER A 1 448 ? -16.046 33.981 4.623 1.00 76.38 448 SER A CA 1
ATOM 3465 C C . SER A 1 448 ? -16.619 34.338 6.000 1.00 76.38 448 SER A C 1
ATOM 3467 O O . SER A 1 448 ? -16.825 35.515 6.282 1.00 76.38 448 SER A O 1
ATOM 3469 N N . GLY A 1 449 ? -16.802 33.354 6.889 1.00 69.31 449 GLY A N 1
ATOM 3470 C CA . GLY A 1 449 ? -17.262 33.584 8.264 1.00 69.31 449 GLY A CA 1
ATOM 3471 C C . GLY A 1 449 ? -16.271 34.397 9.102 1.00 69.31 449 GLY A C 1
ATOM 3472 O O . GLY A 1 449 ? -16.672 35.331 9.788 1.00 69.31 449 GLY A O 1
ATOM 3473 N N . ALA A 1 450 ? -14.968 34.121 8.973 1.00 64.19 450 ALA A N 1
ATOM 3474 C CA . ALA A 1 450 ? -13.919 34.898 9.638 1.00 64.19 450 ALA A CA 1
ATOM 3475 C C . ALA A 1 450 ? -13.812 36.347 9.125 1.00 64.19 450 ALA A C 1
ATOM 3477 O O . ALA A 1 450 ? -13.315 37.221 9.834 1.00 64.19 450 ALA A O 1
ATOM 3478 N N . ARG A 1 451 ? -14.249 36.607 7.885 1.00 58.94 451 ARG A N 1
ATOM 3479 C CA . ARG A 1 451 ? -14.305 37.956 7.307 1.00 58.94 451 ARG A CA 1
ATOM 3480 C C . ARG A 1 451 ? -15.537 38.726 7.785 1.00 58.94 451 ARG A C 1
ATOM 3482 O O . ARG A 1 451 ? -15.425 39.920 8.023 1.00 58.94 451 ARG A O 1
ATOM 3489 N N . ALA A 1 452 ? -16.667 38.044 7.969 1.00 53.91 452 ALA A N 1
ATOM 3490 C CA . ALA A 1 452 ? -17.895 38.629 8.506 1.00 53.91 452 ALA A CA 1
ATOM 3491 C C . ALA A 1 452 ? -17.810 38.953 10.009 1.00 53.91 452 ALA A C 1
ATOM 3493 O O . ALA A 1 452 ? -18.459 39.885 10.447 1.00 53.91 452 ALA A O 1
ATOM 3494 N N . SER A 1 453 ? -16.996 38.231 10.789 1.00 49.47 453 SER A N 1
ATOM 3495 C CA . SER A 1 453 ? -16.786 38.502 12.223 1.00 49.47 453 SER A CA 1
ATOM 3496 C C . SER A 1 453 ? -15.731 39.581 12.522 1.00 49.47 453 SER A C 1
ATOM 3498 O O . SER A 1 453 ? -15.416 39.820 13.684 1.00 49.47 453 SER A O 1
ATOM 3500 N N . ARG A 1 454 ? -15.089 40.137 11.486 1.00 50.50 454 ARG A N 1
ATOM 3501 C CA . ARG A 1 454 ? -14.093 41.225 11.579 1.00 50.50 454 ARG A CA 1
ATOM 3502 C C . ARG A 1 454 ? -14.641 42.576 11.101 1.00 50.50 454 ARG A C 1
ATOM 3504 O O . ARG A 1 454 ? -13.911 43.562 11.157 1.00 50.50 454 ARG A O 1
ATOM 3511 N N . LEU A 1 455 ? -15.869 42.580 10.591 1.00 44.25 455 LEU A N 1
ATOM 3512 C CA . LEU A 1 455 ? -16.688 43.753 10.298 1.00 44.25 455 LEU A CA 1
ATOM 3513 C C . LEU A 1 455 ? -17.708 43.890 11.427 1.00 44.25 455 LEU A C 1
ATOM 3515 O O . LEU A 1 455 ? -18.061 45.047 11.731 1.00 44.25 455 LEU A O 1
#